Protein 5B8I (pdb70)

CATH classification: 3.60.21.10

InterPro domains:
  IPR004843 Calcineurin-like, phosphoesterase domain [PF00149] (107-306)
  IPR006186 Serine/threonine-specific protein phosphatase/bis(5-nucleosyl)-tetraphosphatase [PR00114] (107-134)
  IPR006186 Serine/threonine-specific protein phosphatase/bis(5-nucleosyl)-tetraphosphatase [PR00114] (136-163)
  IPR006186 Serine/threonine-specific protein phosphatase/bis(5-nucleosyl)-tetraphosphatase [PR00114] (169-193)
  IPR006186 Serine/threonine-specific protein phosphatase/bis(5-nucleosyl)-tetraphosphatase [PR00114] (203-229)
  IPR006186 Serine/threonine-specific protein phosphatase/bis(5-nucleosyl)-tetraphosphatase [PR00114] (232-259)
  IPR006186 Serine/threonine-specific protein phosphatase/bis(5-nucleosyl)-tetraphosphatase [PR00114] (296-316)
  IPR006186 Serine/threonine-specific protein phosphatase/bis(5-nucleosyl)-tetraphosphatase [PR00114] (324-340)
  IPR006186 Serine/threonine-specific protein phosphatase/bis(5-nucleosyl)-tetraphosphatase [PS00125] (170-175)
  IPR006186 Serine/threonine-specific protein phosphatase/bis(5-nucleosyl)-tetraphosphatase [SM00156] (79-370)
  IPR029052 Metallo-dependent phosphatase-like [G3DSA:3.60.21.10] (28-462)
  IPR029052 Metallo-dependent phosphatase-like [SSF56300] (36-518)
  IPR041751 PP2B, metallophosphatase domain [cd07416] (64-368)
  IPR043360 PP2B [PTHR45673] (30-522)

Nearest PDB structures (foldseek):
  5b8i-assembly1_C  TM=1.008E+00  e=4.511E-24  Coccidioides immitis RS
  7u0u-assembly1_B  TM=9.742E-01  e=1.097E-15  Aspergillus fumigatus
  7u0s-assembly1_A  TM=9.766E-01  e=1.225E-15  Aspergillus fumigatus Af293
  6tz7-assembly1_C  TM=9.655E-01  e=6.741E-15  Aspergillus fumigatus Af293
  8z28-assembly1_A  TM=9.808E-01  e=2.261E-14  Pyricularia oryzae

B-factor: mean 27.08, std 12.91, range [7.38, 89.52]

Solvent-accessible surface area: 27282 Å² total; per-residue (Å²): 72,90,66,64,17,94,104,10,90,38,9,8,75,132,65,5,81,97,162,87,1,74,6,111,128,43,98,74,44,0,35,28,77,34,0,77,62,6,1,117,112,20,1,30,5,48,68,108,8,0,12,84,0,0,82,16,0,6,96,59,0,135,90,29,77,15,6,6,125,12,66,24,64,5,3,0,0,0,2,2,4,0,21,0,9,6,2,20,64,0,10,122,7,0,19,80,9,66,151,27,63,0,0,0,0,0,2,0,0,0,58,13,44,10,0,0,6,0,0,0,11,0,0,0,1,1,13,52,43,39,116,46,0,27,0,0,0,0,4,15,0,7,94,135,14,0,87,91,45,8,0,52,65,0,0,102,58,16,31,30,77,130,0,1,56,10,0,2,102,0,0,19,3,0,0,0,0,0,13,0,39,160,41,0,0,0,0,0,0,0,4,2,51,92,10,114,42,36,104,40,0,104,95,24,88,4,99,98,62,26,37,101,149,25,23,4,1,1,0,0,43,0,1,6,34,164,62,14,27,111,40,107,69,64,101,105,44,56,107,0,114,113,68,56,24,11,59,26,0,0,34,54,4,0,33,41,12,6,119,143,25,134,13,32,0,0,0,0,0,11,47,52,29,114,38,0,61,109,60,14,94,112,10,234,97,65,38,72,19,0,0,3,0,0,3,3,0,1,35,27,35,40,51,125,119,8,95,0,0,0,0,68,6,96,135,122,79,43,84,67,98,64,7,96,57,40,124,70,16,11,20,2,14,45,2,17,17,0,0,16,55,8,2,32,64,0,1,60,8,0,17,58,1,0,91,18,11,11,115,161,108,112,78,89,75,90,88,3,20,92,71,24,36,7,72,84,55,24,2,85,97,0,93,134,70,0,78,77,8,8,144,96,187,55,34,32,0,48,117,94,5,2,56,59,33,96,100,3,68,93,12,50,0,11,59,13,4,10,19,24,1,10,110,112,43,62,53,55,1,58,3,74,15,0,0,60,9,0,9,9,0,2,86,116,15,90,141,89,46,7,12,101,9,0,10,94,0,0,6,54,91,125,76,35,58,0,28,15,0,8,0,8,57,0,0,61,68,27,20,33,75,27,5,127,68,98,20,0,0,24,5,0,0,4,4,4,26,32,0,22,116,103,43,65,43,88,0,15,24,116,11,0,46,101,32,3,122,133,10,63,6,34,116,13,2,42,12,110,86,32,56,35,93,53,56,74,81,52,126,19,76,58,120,38,95,2,93,151,30,21,62,0,9,0,43,27,71,0,2,50,84,38,81,92,75,82,112,46,80,67,10,16,56,40,24,20,0,8,74,60,23,24,72,39,73,20,98,0,18,78,46,40,31,27,130,0,9,15,72,6,0,50,110,0,6,12,20,3,18,0,5,0,37,0,58,32,102,38,20,78,19,67,92,6,30,29,64,34,8,62,88,119,14,38,0,0,12,56,1,55,0,52,0,8,76,109,112,140,84

Sequence (649 aa):
LERRVCKEVQAPAFHTPTNEQFWSPVDPSKKPNLAFLKQHFYREGRLTEDQALWIIQAGTELLRRAEPNLLEMDAPITVCGDVHGQYYDLMKLFEEVGGDPAETRYLFLGDYVDRGYFSIECVLYLWALKIWYPNTLWLLRGNHECRHLTDYFTFKLECKHKYSEKVYDACMESFCALPLAAIMNKQFLCIIHGGLSPELHTLEDIKSSIDRFREPPTTHGLMCDILWADPLEDFGTEKTGEYFVHNNVRGCSFFFSYPAACAFLEKNNLLSSIIRAHEAQDDAGYRMYQQKTRTTGFPSVMTIFSAPNYLDVYNNKAAVLKYENNNVMNIRQFNCTPHPYWLPNFMDVFTWSLPFVGEEKITDMLIAILNMSSQVLNDIVSGSNFDHEEVDRLWKRFMKLDRDKSGTIIERDEFLSLPQVSSNPLSTRMMIAIFDEDGGGDVDFQEFVSGLSAFSSKGNKEEKLRFAFKVYDIDRRDGFISNGELFIVLKMMVGSNLKDMQLQQIVDKTIMEADLDGDGRISFEEEFTTRMVENTDVSMSMTLDQFGVTKKILKEGNGVDKPVKGDDIVMNYRGCLYDSSKPSEHFMGRKFDSTEERGEEFKTKIGIGVVIRGWDEAVLQMSLGEKSILTITDDYAYGARGFPGLIPPHATLVFEVELKGINSKRA

Secondary structure (DSSP, 8-state):
---S-TTSPPP--SPPPHHHHB-SS-TTSB-HHHHHHHHHTT----HHHHHHHHHHHHHHHHHS-SEEEEPSSEEEE-B-TT-HHHHHHHHHHH--TTS--EEE-S--SSSSTTHHHHHHHHHHHHHH-TTTEEE---TTSSHHHHHHSSHHHHHHHHS-HHHHHHHHHHHHHS--EEEETTTEEEESS---TT--STHHHHT---SSPPPSSSHHHHHHH-EE-TTTTS-SS--SEEE-TTTTSSEEE-HHHHHHHHHHHT-SEEEE--S--TTSEEE-PBPTTT-SBSEEEEB--TTGGGTS---EEEEEEETTEEEEEEE---------GGG--HHHHHHHHHHHHHHHHHHHHH-/-----HHHHHHTSS--HHHHHHHHHHHHHH-TT-SSSEEHHHHHTSHHHHTSTTHHHHHHHH-TT-SSEE-HHHHHHHHHTTSTTS-HHHHHHHHHHHH-TT-SSEE-HHHHHHHHHHHHGGGS-HHHHHHHHHHHHHHH-TT-SSSEEHHHHHHHTTTS-HHHHT--S--/-EEEEEEE---SS----TT-EEEEEEEEEEE-TT-TTTTTEEEEEEEGGGT--EEEE-SSSSS-HHHHHHGGG--TT-EEEEEE-GGGTTTTT-BTTTB-TTPPEEEEEEEEEETTEE-

Organism: Coccidioides immitis (strain RS) (NCBI:txid246410)

Radius of gyration: 29.36 Å; Cα contacts (8 Å, |Δi|>4): 1346; chains: 3; bounding box: 61×85×72 Å

Structure (mmCIF, N/CA/C/O backbone):
data_5B8I
#
_entry.id   5B8I
#
_cell.length_a   94.670
_cell.length_b   154.630
_cell.length_c   64.750
_cell.angle_alpha   90.00
_cell.angle_beta   90.00
_cell.angle_gamma   90.00
#
_symmetry.space_group_name_H-M   'P 21 21 2'
#
loop_
_entity.id
_entity.type
_entity.pdbx_description
1 polymer 'Serine/threonine-protein phosphatase'
2 polymer 'Calcineurin subunit B, variant'
3 polymer 'Peptidylprolyl isomerase'
4 non-polymer 'ZINC ION'
5 non-polymer 'FE (III) ION'
6 non-polymer '2-(N-MORPHOLINO)-ETHANESULFONIC ACID'
7 non-polymer 1,2-ETHANEDIOL
8 non-polymer 'CALCIUM ION'
9 non-polymer 8-DEETHYL-8-[BUT-3-ENYL]-ASCOMYCIN
10 water water
#
loop_
_atom_site.group_PDB
_atom_site.id
_atom_site.type_symbol
_atom_site.label_atom_id
_atom_site.label_alt_id
_atom_site.label_comp_id
_atom_site.label_asym_id
_atom_site.label_entity_id
_atom_site.label_seq_id
_atom_site.pdbx_PDB_ins_code
_atom_site.Cartn_x
_atom_site.Cartn_y
_atom_site.Cartn_z
_atom_site.occupancy
_atom_site.B_iso_or_equiv
_atom_site.auth_seq_id
_atom_site.auth_comp_id
_atom_site.auth_asym_id
_atom_site.auth_atom_id
_atom_site.pdbx_PDB_model_num
ATOM 1 N N . LEU A 1 30 ? 10.638 52.119 -5.369 1.00 56.23 30 LEU A N 1
ATOM 2 C CA . LEU A 1 30 ? 9.774 50.999 -4.995 1.00 57.11 30 LEU A CA 1
ATOM 3 C C . LEU A 1 30 ? 9.519 51.008 -3.477 1.00 60.69 30 LEU A C 1
ATOM 4 O O . LEU A 1 30 ? 10.064 51.855 -2.747 1.00 57.57 30 LEU A O 1
ATOM 6 N N . GLU A 1 31 ? 8.679 50.073 -3.019 1.00 61.47 31 GLU A N 1
ATOM 7 C CA . GLU A 1 31 ? 8.498 49.795 -1.591 1.00 59.82 31 GLU A CA 1
ATOM 8 C C . GLU A 1 31 ? 9.670 48.896 -1.115 1.00 49.68 31 GLU A C 1
ATOM 9 O O . GLU A 1 31 ? 10.204 49.097 -0.025 1.00 54.62 31 GLU A O 1
ATOM 11 N N . ARG A 1 32 ? 10.072 47.949 -1.963 1.00 67.64 32 ARG A N 1
ATOM 12 C CA A ARG A 1 32 ? 11.218 47.089 -1.698 0.55 56.95 32 ARG A CA 1
ATOM 13 C CA B ARG A 1 32 ? 11.233 47.102 -1.696 0.45 56.95 32 ARG A CA 1
ATOM 14 C C . ARG A 1 32 ? 11.744 46.559 -3.029 1.00 59.32 32 ARG A C 1
ATOM 15 O O . ARG A 1 32 ? 10.953 46.255 -3.929 1.00 67.68 32 ARG A O 1
ATOM 30 N N . VAL A 1 33 ? 13.062 46.465 -3.196 1.00 49.77 33 VAL A N 1
ATOM 31 C CA . VAL A 1 33 ? 13.551 46.031 -4.504 1.00 44.96 33 VAL A CA 1
ATOM 32 C C . VAL A 1 33 ? 13.849 44.520 -4.515 1.00 47.38 33 VAL A C 1
ATOM 33 O O . VAL A 1 33 ? 13.510 43.832 -5.485 1.00 49.79 33 VAL A O 1
ATOM 37 N N . CYS A 1 34 ? 14.438 44.001 -3.438 1.00 42.64 34 CYS A N 1
ATOM 38 C CA . CYS A 1 34 ? 14.800 42.580 -3.354 1.00 45.43 34 CYS A CA 1
ATOM 39 C C . CYS A 1 34 ? 13.883 41.811 -2.394 1.00 42.58 34 CYS A C 1
ATOM 40 O O . CYS A 1 34 ? 14.214 41.630 -1.229 1.00 42.79 34 CYS A O 1
ATOM 43 N N . LYS A 1 35 ? 12.742 41.340 -2.917 1.00 49.08 35 LYS A N 1
ATOM 44 C CA . LYS A 1 35 ? 11.708 40.680 -2.097 1.00 54.49 35 LYS A CA 1
ATOM 45 C C . LYS A 1 35 ? 12.153 39.303 -1.565 1.00 55.91 35 LYS A C 1
ATOM 46 O O . LYS A 1 35 ? 11.626 38.823 -0.556 1.00 57.36 35 LYS A O 1
ATOM 48 N N . GLU A 1 36 ? 13.142 38.695 -2.228 1.00 54.40 36 GLU A N 1
ATOM 49 C CA . GLU A 1 36 ? 13.643 37.360 -1.867 1.00 51.15 36 GLU A CA 1
ATOM 50 C C . GLU A 1 36 ? 14.636 37.414 -0.720 1.00 47.35 36 GLU A C 1
ATOM 51 O O . GLU A 1 36 ? 15.041 36.385 -0.178 1.00 45.86 36 GLU A O 1
ATOM 53 N N . VAL A 1 37 ? 15.058 38.623 -0.363 1.00 39.97 37 VAL A N 1
ATOM 54 C CA . VAL A 1 37 ? 15.958 38.809 0.756 1.00 33.87 37 VAL A CA 1
ATOM 55 C C . VAL A 1 37 ? 15.091 38.993 1.967 1.00 32.35 37 VAL A C 1
ATOM 56 O O . VAL A 1 37 ? 14.236 39.895 1.984 1.00 34.30 37 VAL A O 1
ATOM 60 N N . GLN A 1 38 ? 15.295 38.130 2.964 1.00 32.64 38 GLN A N 1
ATOM 61 C CA . GLN A 1 38 ? 14.567 38.218 4.228 1.00 36.43 38 GLN A CA 1
ATOM 62 C C . GLN A 1 38 ? 14.967 39.496 4.987 1.00 34.40 38 GLN A C 1
ATOM 63 O O . GLN A 1 38 ? 16.180 39.759 5.213 1.00 35.32 38 GLN A O 1
ATOM 65 N N . ALA A 1 39 ? 13.955 40.277 5.375 1.00 29.33 39 ALA A N 1
ATOM 66 C CA . ALA A 1 39 ? 14.164 41.468 6.212 1.00 30.91 39 ALA A CA 1
ATOM 67 C C . ALA A 1 39 ? 14.484 41.077 7.649 1.00 29.84 39 ALA A C 1
ATOM 68 O O . ALA A 1 39 ? 14.070 39.998 8.137 1.00 28.95 39 ALA A O 1
ATOM 70 N N . PRO A 1 40 ? 15.199 41.952 8.366 1.00 26.97 40 PRO A N 1
ATOM 71 C CA . PRO A 1 40 ? 15.517 41.645 9.765 1.00 21.67 40 PRO A CA 1
ATOM 72 C C . PRO A 1 40 ? 14.285 41.836 10.634 1.00 23.64 40 PRO A C 1
ATOM 73 O O . PRO A 1 40 ? 13.268 42.351 10.109 1.00 27.11 40 PRO A O 1
ATOM 77 N N . ALA A 1 41 ? 14.332 41.385 11.888 1.00 22.04 41 ALA A N 1
ATOM 78 C CA . ALA A 1 41 ? 13.286 41.689 12.869 1.00 25.14 41 ALA A CA 1
ATOM 79 C C . ALA A 1 41 ? 13.464 43.149 13.312 1.00 26.95 41 ALA A C 1
ATOM 80 O O . ALA A 1 41 ? 14.402 43.490 14.034 1.00 34.41 41 ALA A O 1
ATOM 82 N N . PHE A 1 42 ? 12.574 44.018 12.862 1.00 28.98 42 PHE A N 1
ATOM 83 C CA . PHE A 1 42 ? 12.775 45.463 13.053 1.00 29.86 42 PHE A CA 1
ATOM 84 C C . PHE A 1 42 ? 12.456 45.991 14.488 1.00 33.38 42 PHE A C 1
ATOM 85 O O . PHE A 1 42 ? 12.833 47.144 14.816 1.00 36.41 42 PHE A O 1
ATOM 93 N N . HIS A 1 43 ? 11.735 45.196 15.307 1.00 25.69 43 HIS A N 1
ATOM 94 C CA . HIS A 1 43 ? 11.277 45.653 16.620 1.00 28.91 43 HIS A CA 1
ATOM 95 C C . HIS A 1 43 ? 11.853 44.794 17.733 1.00 25.40 43 HIS A C 1
ATOM 96 O O . HIS A 1 43 ? 12.217 43.658 17.480 1.00 25.19 43 HIS A O 1
ATOM 103 N N . THR A 1 44 ? 11.960 45.338 18.949 1.00 20.81 44 THR A N 1
ATOM 104 C CA . THR A 1 44 ? 12.423 44.537 20.078 1.00 18.00 44 THR A CA 1
ATOM 105 C C . THR A 1 44 ? 11.229 43.646 20.497 1.00 18.66 44 THR A C 1
ATOM 106 O O . THR A 1 44 ? 10.068 43.992 20.197 1.00 19.51 44 THR A O 1
ATOM 110 N N . PRO A 1 45 ? 11.510 42.504 21.143 1.00 19.10 45 PRO A N 1
ATOM 111 C CA . PRO A 1 45 ? 10.456 41.601 21.628 1.00 17.29 45 PRO A CA 1
ATOM 112 C C . PRO A 1 45 ? 9.665 42.329 22.704 1.00 19.88 45 PRO A C 1
ATOM 113 O O . PRO A 1 45 ? 10.295 43.048 23.479 1.00 16.37 45 PRO A O 1
ATOM 117 N N . THR A 1 46 ? 8.372 42.137 22.784 1.00 15.40 46 THR A N 1
ATOM 118 C CA . THR A 1 46 ? 7.643 42.573 23.974 1.00 18.64 46 THR A CA 1
ATOM 119 C C . THR A 1 46 ? 8.083 41.690 25.134 1.00 18.86 46 THR A C 1
ATOM 120 O O . THR A 1 46 ? 8.654 40.603 24.925 1.00 14.30 46 THR A O 1
ATOM 124 N N . ASN A 1 47 ? 7.831 42.112 26.379 1.00 16.71 47 ASN A N 1
ATOM 125 C CA . ASN A 1 47 ? 8.215 41.238 27.497 1.00 17.77 47 ASN A CA 1
ATOM 126 C C . ASN A 1 47 ? 7.407 39.947 27.469 1.00 17.16 47 ASN A C 1
ATOM 127 O O . ASN A 1 47 ? 7.884 38.877 27.915 1.00 16.87 47 ASN A O 1
ATOM 132 N N . GLU A 1 48 ? 6.162 40.047 26.998 1.00 19.23 48 GLU A N 1
ATOM 133 C CA . GLU A 1 48 ? 5.362 38.851 26.825 1.00 21.02 48 GLU A CA 1
ATOM 134 C C . GLU A 1 48 ? 6.036 37.852 25.874 1.00 19.83 48 GLU A C 1
ATOM 135 O O . GLU A 1 48 ? 6.109 36.674 26.176 1.00 21.74 48 GLU A O 1
ATOM 141 N N . GLN A 1 49 ? 6.581 38.308 24.742 1.00 17.05 49 GLN A N 1
ATOM 142 C CA . GLN A 1 49 ? 7.345 37.442 23.817 1.00 17.14 49 GLN A CA 1
ATOM 143 C C . GLN A 1 49 ? 8.639 36.909 24.408 1.00 19.42 49 GLN A C 1
ATOM 144 O O . GLN A 1 49 ? 9.055 35.769 24.147 1.00 19.32 49 GLN A O 1
ATOM 150 N N . PHE A 1 50 ? 9.334 37.782 25.146 1.00 15.87 50 PHE A N 1
ATOM 151 C CA . PHE A 1 50 ? 10.683 37.479 25.655 1.00 15.15 50 PHE A CA 1
ATOM 152 C C . PHE A 1 50 ? 10.703 36.306 26.630 1.00 18.33 50 PHE A C 1
ATOM 153 O O . PHE A 1 50 ? 11.626 35.491 26.580 1.00 15.69 50 PHE A O 1
ATOM 161 N N . TRP A 1 51 ? 9.727 36.239 27.533 1.00 14.88 51 TRP A N 1
ATOM 162 C CA . TRP A 1 51 ? 9.769 35.246 28.620 1.00 14.89 51 TRP A CA 1
ATOM 163 C C . TRP A 1 51 ? 9.129 33.932 28.210 1.00 17.77 51 TRP A C 1
ATOM 164 O O . TRP A 1 51 ? 8.098 33.913 27.538 1.00 18.49 51 TRP A O 1
ATOM 175 N N . SER A 1 52 ? 9.719 32.841 28.660 1.00 15.32 52 SER A N 1
ATOM 176 C CA . SER A 1 52 ? 9.209 31.529 28.268 1.00 17.92 52 SER A CA 1
ATOM 177 C C . SER A 1 52 ? 7.806 31.230 28.827 1.00 20.18 52 SER A C 1
ATOM 178 O O . SER A 1 52 ? 7.515 31.527 30.000 1.00 21.92 52 SER A O 1
ATOM 181 N N . PRO A 1 53 ? 6.899 30.677 27.974 1.00 21.45 53 PRO A N 1
ATOM 182 C CA . PRO A 1 53 ? 5.596 30.235 28.495 1.00 26.15 53 PRO A CA 1
ATOM 183 C C . PRO A 1 53 ? 5.708 28.945 29.332 1.00 27.24 53 PRO A C 1
ATOM 184 O O . PRO A 1 53 ? 4.779 28.597 30.004 1.00 29.29 53 PRO A O 1
ATOM 188 N N . VAL A 1 54 ? 6.809 28.214 29.228 1.00 27.86 54 VAL A N 1
ATOM 189 C CA . VAL A 1 54 ? 6.967 26.930 29.915 1.00 28.73 54 VAL A CA 1
ATOM 190 C C . VAL A 1 54 ? 7.459 27.192 31.336 1.00 29.71 54 VAL A C 1
ATOM 191 O O . VAL A 1 54 ? 6.908 26.674 32.327 1.00 27.49 54 VAL A O 1
ATOM 195 N N . ASP A 1 55 ? 8.499 28.017 31.434 1.00 21.97 55 ASP A N 1
ATOM 196 C CA . ASP A 1 55 ? 9.036 28.469 32.708 1.00 21.31 55 ASP A CA 1
ATOM 197 C C . ASP A 1 55 ? 9.205 29.990 32.676 1.00 20.94 55 ASP A C 1
ATOM 198 O O . ASP A 1 55 ? 10.214 30.515 32.134 1.00 16.69 55 ASP A O 1
ATOM 203 N N . PRO A 1 56 ? 8.244 30.721 33.269 1.00 24.48 56 PRO A N 1
ATOM 204 C CA . PRO A 1 56 ? 8.257 32.187 33.182 1.00 23.49 56 PRO A CA 1
ATOM 205 C C . PRO A 1 56 ? 9.391 32.856 33.937 1.00 22.56 56 PRO A C 1
ATOM 206 O O . PRO A 1 56 ? 9.517 34.077 33.819 1.00 21.71 56 PRO A O 1
ATOM 210 N N . SER A 1 57 ? 10.255 32.106 34.640 1.00 19.93 57 SER A N 1
ATOM 211 C CA . SER A 1 57 ? 11.460 32.749 35.183 1.00 20.76 57 SER A CA 1
ATOM 212 C C . SER A 1 57 ? 12.640 32.752 34.200 1.00 18.51 57 SER A C 1
ATOM 213 O O . SER A 1 57 ? 13.734 33.183 34.589 1.00 15.95 57 SER A O 1
ATOM 216 N N . LYS A 1 58 ? 12.461 32.205 32.988 1.00 16.16 58 LYS A N 1
ATOM 217 C CA A LYS A 1 58 ? 13.560 32.104 32.016 0.58 15.70 58 LYS A CA 1
ATOM 218 C CA B LYS A 1 58 ? 13.554 32.087 32.011 0.42 15.63 58 LYS A CA 1
ATOM 219 C C . LYS A 1 58 ? 13.093 32.622 30.657 1.00 13.51 58 LYS A C 1
ATOM 220 O O . LYS A 1 58 ? 11.894 32.653 30.380 1.00 15.23 58 LYS A O 1
ATOM 231 N N . PRO A 1 59 ? 14.046 33.052 29.808 1.00 15.49 59 PRO A N 1
ATOM 232 C CA . PRO A 1 59 ? 13.683 33.548 28.470 1.00 17.36 59 PRO A CA 1
ATOM 233 C C . PRO A 1 59 ? 13.188 32.449 27.557 1.00 16.65 59 PRO A C 1
ATOM 234 O O . PRO A 1 59 ? 13.492 31.270 27.791 1.00 15.80 59 PRO A O 1
ATOM 238 N N . ASN A 1 60 ? 12.463 32.847 26.534 1.00 17.26 60 ASN A N 1
ATOM 239 C CA . ASN A 1 60 ? 11.959 31.926 25.558 1.00 18.52 60 ASN A CA 1
ATOM 240 C C . ASN A 1 60 ? 13.118 31.633 24.587 1.00 14.88 60 ASN A C 1
ATOM 241 O O . ASN A 1 60 ? 13.484 32.489 23.763 1.00 13.09 60 ASN A O 1
ATOM 246 N N . LEU A 1 61 ? 13.686 30.430 24.690 1.00 13.95 61 LEU A N 1
ATOM 247 C CA . LEU A 1 61 ? 14.909 30.160 23.873 1.00 13.16 61 LEU A CA 1
ATOM 248 C C . LEU A 1 61 ? 14.633 30.100 22.391 1.00 16.28 61 LEU A C 1
ATOM 249 O O . LEU A 1 61 ? 15.439 30.554 21.586 1.00 15.89 61 LEU A O 1
ATOM 254 N N . ALA A 1 62 ? 13.526 29.424 22.028 1.00 14.55 62 ALA A N 1
ATOM 255 C CA . ALA A 1 62 ? 13.210 29.266 20.605 1.00 16.66 62 ALA A CA 1
ATOM 256 C C . ALA A 1 62 ? 12.999 30.636 20.000 1.00 16.65 62 ALA A C 1
ATOM 257 O O . ALA A 1 62 ? 13.486 30.908 18.871 1.00 16.26 62 ALA A O 1
ATOM 259 N N . PHE A 1 63 ? 12.289 31.484 20.743 1.00 14.98 63 PHE A N 1
ATOM 260 C CA . PHE A 1 63 ? 12.062 32.860 20.292 1.00 14.88 63 PHE A CA 1
ATOM 261 C C . PHE A 1 63 ? 13.384 33.639 20.116 1.00 13.54 63 PHE A C 1
ATOM 262 O O . PHE A 1 63 ? 13.598 34.318 19.114 1.00 16.04 63 PHE A O 1
ATOM 270 N N . LEU A 1 64 ? 14.265 33.550 21.112 1.00 14.05 64 LEU A N 1
ATOM 271 C CA . LEU A 1 64 ? 15.520 34.279 21.047 1.00 12.61 64 LEU A CA 1
ATOM 272 C C . LEU A 1 64 ? 16.367 33.807 19.885 1.00 11.31 64 LEU A C 1
ATOM 273 O O . LEU A 1 64 ? 17.002 34.609 19.201 1.00 12.40 64 LEU A O 1
ATOM 278 N N . LYS A 1 65 ? 16.384 32.489 19.705 1.00 12.72 65 LYS A N 1
ATOM 279 C CA . LYS A 1 65 ? 17.251 31.877 18.688 1.00 14.51 65 LYS A CA 1
ATOM 280 C C . LYS A 1 65 ? 16.851 32.438 17.310 1.00 16.89 65 LYS A C 1
ATOM 281 O O . LYS A 1 65 ? 17.721 32.841 16.528 1.00 15.92 65 LYS A O 1
ATOM 287 N N . GLN A 1 66 ? 15.534 32.474 17.018 1.00 16.22 66 GLN A N 1
ATOM 288 C CA . GLN A 1 66 ? 15.104 32.953 15.680 1.00 16.42 66 GLN A CA 1
ATOM 289 C C . GLN A 1 66 ? 15.175 34.487 15.622 1.00 15.62 66 GLN A C 1
ATOM 290 O O . GLN A 1 66 ? 15.395 35.085 14.549 1.00 16.28 66 GLN A O 1
ATOM 296 N N . HIS A 1 67 ? 14.955 35.142 16.757 1.00 13.10 67 HIS A N 1
ATOM 297 C CA . HIS A 1 67 ? 15.039 36.613 16.753 1.00 13.55 67 HIS A CA 1
ATOM 298 C C . HIS A 1 67 ? 16.452 37.085 16.365 1.00 16.22 67 HIS A C 1
ATOM 299 O O . HIS A 1 67 ? 16.646 37.957 15.497 1.00 12.89 67 HIS A O 1
ATOM 306 N N . PHE A 1 68 ? 17.461 36.483 16.984 1.00 12.49 68 PHE A N 1
ATOM 307 C CA . PHE A 1 68 ? 18.840 36.859 16.656 1.00 13.95 68 PHE A CA 1
ATOM 308 C C . PHE A 1 68 ? 19.198 36.396 15.239 1.00 12.16 68 PHE A C 1
ATOM 309 O O . PHE A 1 68 ? 19.955 37.061 14.553 1.00 14.98 68 PHE A O 1
ATOM 317 N N . TYR A 1 69 ? 18.663 35.237 14.822 1.00 14.41 69 TYR A N 1
ATOM 318 C CA . TYR A 1 69 ? 18.907 34.785 13.451 1.00 13.40 69 TYR A CA 1
ATOM 319 C C . TYR A 1 69 ? 18.430 35.869 12.426 1.00 14.79 69 TYR A C 1
ATOM 320 O O . TYR A 1 69 ? 19.106 36.191 11.430 1.00 14.73 69 TYR A O 1
ATOM 329 N N . ARG A 1 70 ? 17.283 36.462 12.722 1.00 14.27 70 ARG A N 1
ATOM 330 C CA . ARG A 1 70 ? 16.738 37.593 11.936 1.00 15.40 70 ARG A CA 1
ATOM 331 C C . ARG A 1 70 ? 17.350 38.971 12.258 1.00 18.19 70 ARG A C 1
ATOM 332 O O . ARG A 1 70 ? 16.781 40.005 11.884 1.00 16.36 70 ARG A O 1
ATOM 340 N N . GLU A 1 71 ? 18.518 38.979 12.896 1.00 13.94 71 GLU A N 1
ATOM 341 C CA . GLU A 1 71 ? 19.249 40.215 13.238 1.00 13.74 71 GLU A CA 1
ATOM 342 C C . GLU A 1 71 ? 18.423 41.142 14.160 1.00 14.21 71 GLU A C 1
ATOM 343 O O . GLU A 1 71 ? 18.620 42.370 14.155 1.00 17.17 71 GLU A O 1
ATOM 349 N N . GLY A 1 72 ? 17.568 40.543 14.985 1.00 15.16 72 GLY A N 1
ATOM 350 C CA . GLY A 1 72 ? 16.757 41.322 15.920 1.00 17.41 72 GLY A CA 1
ATOM 351 C C . GLY A 1 72 ? 17.565 41.700 17.166 1.00 17.01 72 GLY A C 1
ATOM 352 O O . GLY A 1 72 ? 18.576 41.023 17.519 1.00 15.28 72 GLY A O 1
ATOM 353 N N . ARG A 1 73 ? 17.168 42.800 17.790 1.00 13.85 73 ARG A N 1
ATOM 354 C CA . ARG A 1 73 ? 17.745 43.267 19.077 1.00 14.15 73 ARG A CA 1
ATOM 355 C C . ARG A 1 73 ? 16.781 43.039 20.226 1.00 14.21 73 ARG A C 1
ATOM 356 O O . ARG A 1 73 ? 15.585 43.120 20.025 1.00 15.29 73 ARG A O 1
ATOM 364 N N . LEU A 1 74 ? 17.316 42.865 21.423 1.00 13.43 74 LEU A N 1
ATOM 365 C CA . LEU A 1 74 ? 16.520 42.901 22.666 1.00 12.77 74 LEU A CA 1
ATOM 366 C C . LEU A 1 74 ? 16.423 44.354 23.140 1.00 15.69 74 LEU A C 1
ATOM 367 O O . LEU A 1 74 ? 17.202 45.227 22.681 1.00 14.66 74 LEU A O 1
ATOM 372 N N . THR A 1 75 ? 15.530 44.617 24.087 1.00 12.39 75 THR A N 1
ATOM 373 C CA . THR A 1 75 ? 15.618 45.882 24.789 1.00 14.22 75 THR A CA 1
ATOM 374 C C . THR A 1 75 ? 16.848 45.853 25.679 1.00 16.37 75 THR A C 1
ATOM 375 O O . THR A 1 75 ? 17.400 44.795 26.001 1.00 14.78 75 THR A O 1
ATOM 379 N N . GLU A 1 76 ? 17.284 47.056 26.083 1.00 15.34 76 GLU A N 1
ATOM 380 C CA . GLU A 1 76 ? 18.438 47.068 26.969 1.00 17.74 76 GLU A CA 1
ATOM 381 C C . GLU A 1 76 ? 18.167 46.245 28.255 1.00 16.40 76 GLU A C 1
ATOM 382 O O . GLU A 1 76 ? 19.044 45.511 28.755 1.00 16.87 76 GLU A O 1
ATOM 388 N N . ASP A 1 77 ? 16.961 46.408 28.810 1.00 15.10 77 ASP A N 1
ATOM 389 C CA . ASP A 1 77 ? 16.633 45.693 30.057 1.00 17.02 77 ASP A CA 1
ATOM 390 C C . ASP A 1 77 ? 16.606 44.184 29.874 1.00 14.33 77 ASP A C 1
ATOM 391 O O . ASP A 1 77 ? 17.061 43.425 30.771 1.00 15.55 77 ASP A O 1
ATOM 396 N N . GLN A 1 78 ? 16.149 43.734 28.705 1.00 13.94 78 GLN A N 1
ATOM 397 C CA . GLN A 1 78 ? 16.171 42.279 28.426 1.00 13.86 78 GLN A CA 1
ATOM 398 C C . GLN A 1 78 ? 17.593 41.764 28.338 1.00 14.81 78 GLN A C 1
ATOM 399 O O . GLN A 1 78 ? 17.943 40.694 28.872 1.00 13.18 78 GLN A O 1
ATOM 405 N N . ALA A 1 79 ? 18.419 42.480 27.574 1.00 12.36 79 ALA A N 1
ATOM 406 C CA . ALA A 1 79 ? 19.827 42.077 27.462 1.00 14.09 79 ALA A CA 1
ATOM 407 C C . ALA A 1 79 ? 20.548 42.087 28.817 1.00 14.05 79 ALA A C 1
ATOM 408 O O . ALA A 1 79 ? 21.258 41.141 29.144 1.00 11.98 79 ALA A O 1
ATOM 410 N N . LEU A 1 80 ? 20.345 43.127 29.625 1.00 12.66 80 LEU A N 1
ATOM 411 C CA . LEU A 1 80 ? 21.010 43.186 30.932 1.00 14.90 80 LEU A CA 1
ATOM 412 C C . LEU A 1 80 ? 20.522 42.047 31.798 1.00 14.49 80 LEU A C 1
ATOM 413 O O . LEU A 1 80 ? 21.285 41.508 32.606 1.00 14.32 80 LEU A O 1
ATOM 418 N N . TRP A 1 81 ? 19.237 41.701 31.689 1.00 13.07 81 TRP A N 1
ATOM 419 C CA . TRP A 1 81 ? 18.750 40.644 32.561 1.00 14.05 81 TRP A CA 1
ATOM 420 C C . TRP A 1 81 ? 19.520 39.340 32.248 1.00 14.61 81 TRP A C 1
ATOM 421 O O . TRP A 1 81 ? 19.971 38.601 33.163 1.00 13.34 81 TRP A O 1
ATOM 432 N N . ILE A 1 82 ? 19.597 39.015 30.963 1.00 10.66 82 ILE A N 1
ATOM 433 C CA . ILE A 1 82 ? 20.300 37.765 30.568 1.00 11.19 82 ILE A CA 1
ATOM 434 C C . ILE A 1 82 ? 21.734 37.790 31.046 1.00 12.89 82 ILE A C 1
ATOM 435 O O . ILE A 1 82 ? 22.233 36.823 31.617 1.00 12.82 82 ILE A O 1
ATOM 440 N N . ILE A 1 83 ? 22.400 38.927 30.833 1.00 9.53 83 ILE A N 1
ATOM 441 C CA . ILE A 1 83 ? 23.832 38.948 31.142 1.00 10.31 83 ILE A CA 1
ATOM 442 C C . ILE A 1 83 ? 24.025 38.794 32.655 1.00 10.65 83 ILE A C 1
ATOM 443 O O . ILE A 1 83 ? 24.879 37.995 33.143 1.00 14.10 83 ILE A O 1
ATOM 448 N N . GLN A 1 84 ? 23.261 39.565 33.401 1.00 12.05 84 GLN A N 1
ATOM 449 C CA . GLN A 1 84 ? 23.347 39.512 34.869 1.00 15.98 84 GLN A CA 1
ATOM 450 C C . GLN A 1 84 ? 22.939 38.145 35.463 1.00 16.62 84 GLN A C 1
ATOM 451 O O . GLN A 1 84 ? 23.562 37.694 36.453 1.00 13.73 84 GLN A O 1
ATOM 457 N N . ALA A 1 85 ? 21.881 37.517 34.929 1.00 14.07 85 ALA A N 1
ATOM 458 C CA . ALA A 1 85 ? 21.485 36.193 35.407 1.00 15.43 85 ALA A CA 1
ATOM 459 C C . ALA A 1 85 ? 22.592 35.165 35.122 1.00 12.83 85 ALA A C 1
ATOM 460 O O . ALA A 1 85 ? 22.878 34.261 35.959 1.00 13.60 85 ALA A O 1
ATOM 462 N N . GLY A 1 86 ? 23.226 35.278 33.959 1.00 12.07 86 GLY A N 1
ATOM 463 C CA . GLY A 1 86 ? 24.376 34.434 33.665 1.00 12.28 86 GLY A CA 1
ATOM 464 C C . GLY A 1 86 ? 25.531 34.678 34.627 1.00 13.62 86 GLY A C 1
ATOM 465 O O . GLY A 1 86 ? 26.149 33.729 35.118 1.00 11.96 86 GLY A O 1
ATOM 466 N N . THR A 1 87 ? 25.834 35.937 34.883 1.00 10.48 87 THR A N 1
ATOM 467 C CA . THR A 1 87 ? 26.878 36.280 35.871 1.00 15.32 87 THR A CA 1
ATOM 468 C C . THR A 1 87 ? 26.630 35.635 37.246 1.00 14.84 87 THR A C 1
ATOM 469 O O . THR A 1 87 ? 27.540 35.117 37.843 1.00 12.97 87 THR A O 1
ATOM 473 N N . GLU A 1 88 ? 25.388 35.662 37.739 1.00 12.18 88 GLU A N 1
ATOM 474 C CA . GLU A 1 88 ? 25.098 35.044 39.031 1.00 14.47 88 GLU A CA 1
ATOM 475 C C . GLU A 1 88 ? 25.402 33.525 39.031 1.00 15.48 88 GLU A C 1
ATOM 476 O O . GLU A 1 88 ? 25.920 32.984 40.019 1.00 15.76 88 GLU A O 1
ATOM 482 N N . LEU A 1 89 ? 25.098 32.851 37.931 1.00 12.55 89 LEU A N 1
ATOM 483 C CA . LEU A 1 89 ? 25.432 31.433 37.820 1.00 12.38 89 LEU A CA 1
ATOM 484 C C . LEU A 1 89 ? 26.949 31.200 37.732 1.00 13.44 89 LEU A C 1
ATOM 485 O O . LEU A 1 89 ? 27.531 30.318 38.444 1.00 12.21 89 LEU A O 1
ATOM 490 N N . LEU A 1 90 ? 27.580 31.944 36.834 1.00 12.77 90 LEU A N 1
ATOM 491 C CA . LEU A 1 90 ? 29.028 31.779 36.599 1.00 10.30 90 LEU A CA 1
ATOM 492 C C . LEU A 1 90 ? 29.838 32.067 37.859 1.00 14.00 90 LEU A C 1
ATOM 493 O O . LEU A 1 90 ? 30.802 31.351 38.175 1.00 15.21 90 LEU A O 1
ATOM 498 N N . ARG A 1 91 ? 29.486 33.130 38.589 1.00 11.73 91 ARG A N 1
ATOM 499 C CA A ARG A 1 91 ? 30.338 33.488 39.725 0.53 12.35 91 ARG A CA 1
ATOM 500 C CA B ARG A 1 91 ? 30.215 33.521 39.792 0.47 13.26 91 ARG A CA 1
ATOM 501 C C . ARG A 1 91 ? 30.221 32.439 40.860 1.00 14.84 91 ARG A C 1
ATOM 502 O O . ARG A 1 91 ? 31.106 32.377 41.678 1.00 15.66 91 ARG A O 1
ATOM 517 N N . ALA A 1 92 ? 29.179 31.597 40.869 1.00 14.87 92 ALA A N 1
ATOM 518 C CA . ALA A 1 92 ? 29.063 30.538 41.878 1.00 17.22 92 ALA A CA 1
ATOM 519 C C . ALA A 1 92 ? 29.887 29.310 41.526 1.00 17.49 92 ALA A C 1
ATOM 520 O O . ALA A 1 92 ? 30.103 28.444 42.372 1.00 18.53 92 ALA A O 1
ATOM 522 N N . GLU A 1 93 ? 30.343 29.240 40.292 1.00 12.20 93 GLU A N 1
ATOM 523 C CA . GLU A 1 93 ? 31.135 28.089 39.821 1.00 10.99 93 GLU A CA 1
ATOM 524 C C . GLU A 1 93 ? 32.597 28.224 40.213 1.00 15.44 93 GLU A C 1
ATOM 525 O O . GLU A 1 93 ? 33.105 29.343 40.423 1.00 15.20 93 GLU A O 1
ATOM 531 N N . PRO A 1 94 ? 33.288 27.076 40.349 1.00 13.75 94 PRO A N 1
ATOM 532 C CA . PRO A 1 94 ? 34.700 27.098 40.727 1.00 15.10 94 PRO A CA 1
ATOM 533 C C . PRO A 1 94 ? 35.580 27.519 39.518 1.00 14.72 94 PRO A C 1
ATOM 534 O O . PRO A 1 94 ? 35.150 27.442 38.340 1.00 13.15 94 PRO A O 1
ATOM 538 N N . ASN A 1 95 ? 36.813 27.929 39.814 1.00 14.54 95 ASN A N 1
ATOM 539 C CA . ASN A 1 95 ? 37.747 28.239 38.717 1.00 15.05 95 ASN A CA 1
ATOM 540 C C . ASN A 1 95 ? 37.933 27.046 37.792 1.00 13.13 95 ASN A C 1
ATOM 541 O O . ASN A 1 95 ? 38.068 27.214 36.601 1.00 12.41 95 ASN A O 1
ATOM 546 N N . LEU A 1 96 ? 38.084 25.866 38.411 1.00 12.62 96 LEU A N 1
ATOM 547 C CA . LEU A 1 96 ? 38.280 24.592 37.696 1.00 12.23 96 LEU A CA 1
ATOM 548 C C . LEU A 1 96 ? 36.974 23.781 37.733 1.00 13.22 96 LEU A C 1
ATOM 549 O O . LEU A 1 96 ? 36.632 23.157 38.789 1.00 13.67 96 LEU A O 1
ATOM 554 N N . LEU A 1 97 ? 36.224 23.767 36.622 1.00 11.85 97 LEU A N 1
ATOM 555 C CA . LEU A 1 97 ? 35.040 22.905 36.535 1.00 12.27 97 LEU A CA 1
ATOM 556 C C . LEU A 1 97 ? 35.410 21.425 36.493 1.00 13.95 97 LEU A C 1
ATOM 557 O O . LEU A 1 97 ? 36.505 21.067 36.047 1.00 13.62 97 LEU A O 1
ATOM 562 N N . GLU A 1 98 ? 34.501 20.555 36.953 1.00 11.23 98 GLU A N 1
ATOM 563 C CA . GLU A 1 98 ? 34.719 19.113 36.807 1.00 13.49 98 GLU A CA 1
ATOM 564 C C . GLU A 1 98 ? 33.432 18.462 36.348 1.00 18.84 98 GLU A C 1
ATOM 565 O O . GLU A 1 98 ? 32.447 18.472 37.116 1.00 16.38 98 GLU A O 1
ATOM 571 N N . MET A 1 99 ? 33.416 17.879 35.155 1.00 13.68 99 MET A N 1
ATOM 572 C CA . MET A 1 99 ? 32.161 17.258 34.685 1.00 15.22 99 MET A CA 1
ATOM 573 C C . MET A 1 99 ? 32.469 16.020 33.870 1.00 16.92 99 MET A C 1
ATOM 574 O O . MET A 1 99 ? 33.533 15.897 33.269 1.00 15.53 99 MET A O 1
ATOM 579 N N . ASP A 1 100 ? 31.539 15.057 33.878 1.00 15.59 100 ASP A N 1
ATOM 580 C CA . ASP A 1 100 ? 31.750 13.834 33.135 1.00 15.39 100 ASP A CA 1
ATOM 581 C C . ASP A 1 100 ? 31.329 13.926 31.677 1.00 17.49 100 ASP A C 1
ATOM 582 O O . ASP A 1 100 ? 30.522 14.771 31.266 1.00 16.19 100 ASP A O 1
ATOM 587 N N . ALA A 1 101 ? 31.836 12.974 30.902 1.00 16.11 101 ALA A N 1
ATOM 588 C CA . ALA A 1 101 ? 31.270 12.685 29.586 1.00 17.04 101 ALA A CA 1
ATOM 589 C C . ALA A 1 101 ? 29.873 12.050 29.763 1.00 19.16 101 ALA A C 1
ATOM 590 O O . ALA A 1 101 ? 29.539 11.594 30.860 1.00 15.95 101 ALA A O 1
ATOM 592 N N . PRO A 1 102 ? 29.078 11.952 28.690 1.00 18.42 102 PRO A N 1
ATOM 593 C CA . PRO A 1 102 ? 29.316 12.405 27.296 1.00 15.48 102 PRO A CA 1
ATOM 594 C C . PRO A 1 102 ? 29.282 13.909 27.248 1.00 15.66 102 PRO A C 1
ATOM 595 O O . PRO A 1 102 ? 28.603 14.480 28.085 1.00 15.30 102 PRO A O 1
ATOM 599 N N . ILE A 1 103 ? 29.948 14.502 26.272 1.00 11.73 103 IL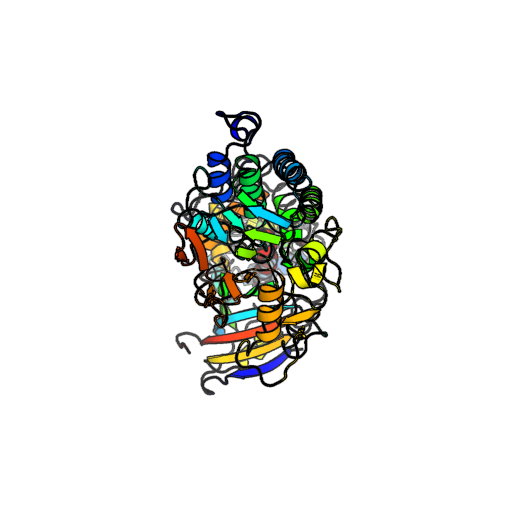E A N 1
ATOM 600 C CA . ILE A 1 103 ? 29.923 15.946 26.199 1.00 12.08 103 ILE A CA 1
ATOM 601 C C . ILE A 1 103 ? 30.435 16.358 24.818 1.00 13.61 103 ILE A C 1
ATOM 602 O O . ILE A 1 103 ? 31.202 15.620 24.178 1.00 14.08 103 ILE A O 1
ATOM 607 N N . THR A 1 104 ? 29.962 17.507 24.333 1.00 11.59 104 THR A N 1
ATOM 608 C CA . THR A 1 104 ? 30.447 18.105 23.091 1.00 11.49 104 THR A CA 1
ATOM 609 C C . THR A 1 104 ? 31.368 19.276 23.512 1.00 10.97 104 THR A C 1
ATOM 610 O O . THR A 1 104 ? 30.906 20.216 24.192 1.00 11.64 104 THR A O 1
ATOM 614 N N . VAL A 1 105 ? 32.605 19.225 23.042 1.00 12.04 105 VAL A N 1
ATOM 615 C CA . VAL A 1 105 ? 33.583 20.266 23.392 1.00 11.61 105 VAL A CA 1
ATOM 616 C C . VAL A 1 105 ? 33.795 21.174 22.210 1.00 13.08 105 VAL A C 1
ATOM 617 O O . VAL A 1 105 ? 34.043 20.667 21.078 1.00 10.52 105 VAL A O 1
ATOM 621 N N . CYS A 1 106 ? 33.783 22.494 22.444 1.00 11.90 106 CYS A N 1
ATOM 622 C CA . CYS A 1 106 ? 33.796 23.432 21.343 1.00 10.33 106 CYS A CA 1
ATOM 623 C C . CYS A 1 106 ? 34.888 24.471 21.534 1.00 13.10 106 CYS A C 1
ATOM 624 O O . CYS A 1 106 ? 35.093 24.962 22.643 1.00 12.82 106 CYS A O 1
ATOM 627 N N . GLY A 1 107 ? 35.519 24.842 20.431 1.00 11.56 107 GLY A N 1
ATOM 628 C CA . GLY A 1 107 ? 36.561 25.882 20.440 1.00 10.89 107 GLY A CA 1
ATOM 629 C C . GLY A 1 107 ? 35.989 27.224 20.013 1.00 10.78 107 GLY A C 1
ATOM 630 O O . GLY A 1 107 ? 34.791 27.512 20.196 1.00 11.45 107 GLY A O 1
ATOM 631 N N . ASP A 1 108 ? 36.846 28.059 19.432 1.00 11.39 108 ASP A N 1
ATOM 632 C CA . ASP A 1 108 ? 36.473 29.504 19.279 1.00 10.43 108 ASP A CA 1
ATOM 633 C C . ASP A 1 108 ? 35.243 29.703 18.411 1.00 15.54 108 ASP A C 1
ATOM 634 O O . ASP A 1 108 ? 35.081 28.988 17.435 1.00 11.46 108 ASP A O 1
ATOM 639 N N . VAL A 1 109 ? 34.447 30.729 18.723 1.00 11.46 109 VAL A N 1
ATOM 640 C CA . VAL A 1 109 ? 33.236 31.051 17.981 1.00 13.10 109 VAL A CA 1
ATOM 641 C C . VAL A 1 109 ? 33.373 32.440 17.327 1.00 11.71 109 VAL A C 1
ATOM 642 O O . VAL A 1 109 ? 32.943 32.640 16.176 1.00 11.53 109 VAL A O 1
ATOM 646 N N . HIS A 1 110 ? 33.982 33.406 18.044 1.00 10.26 110 HIS A N 1
ATOM 647 C CA . HIS A 1 110 ? 34.300 34.732 17.486 1.00 9.81 110 HIS A CA 1
ATOM 648 C C . HIS A 1 110 ? 33.119 35.381 16.755 1.00 9.47 110 HIS A C 1
ATOM 649 O O . HIS A 1 110 ? 33.258 35.920 15.626 1.00 11.67 110 HIS A O 1
ATOM 656 N N . GLY A 1 111 ? 31.990 35.432 17.461 1.00 11.19 111 GLY A N 1
ATOM 657 C CA . GLY A 1 111 ? 30.887 36.242 16.987 1.00 13.45 111 GLY A CA 1
ATOM 658 C C . GLY A 1 111 ? 30.204 35.753 15.723 1.00 14.11 111 GLY A C 1
ATOM 659 O O . GLY A 1 111 ? 29.434 36.482 15.099 1.00 12.84 111 GLY A O 1
ATOM 660 N N . GLN A 1 112 ? 30.498 34.523 15.317 1.00 9.55 112 GLN A N 1
ATOM 661 C CA . GLN A 1 112 ? 29.960 34.012 14.037 1.00 8.82 112 GLN A CA 1
ATOM 662 C C . GLN A 1 112 ? 28.633 33.296 14.329 1.00 9.80 112 GLN A C 1
ATOM 663 O O . GLN A 1 112 ? 28.556 32.055 14.315 1.00 12.45 112 GLN A O 1
ATOM 669 N N . TYR A 1 113 ? 27.601 34.089 14.631 1.00 11.30 113 TYR A N 1
ATOM 670 C CA . TYR A 1 113 ? 26.363 33.497 15.128 1.00 10.13 113 TYR A CA 1
ATOM 671 C C . TYR A 1 113 ? 25.765 32.419 14.150 1.00 13.45 113 TYR A C 1
ATOM 672 O O . TYR A 1 113 ? 25.155 31.438 14.590 1.00 12.79 113 TYR A O 1
ATOM 681 N N . TYR A 1 114 ? 25.890 32.646 12.841 1.00 12.03 114 TYR A N 1
ATOM 682 C CA . TYR A 1 114 ? 25.247 31.786 11.867 1.00 12.71 114 TYR A CA 1
ATOM 683 C C . TYR A 1 114 ? 25.977 30.451 11.841 1.00 13.10 114 TYR A C 1
ATOM 684 O O . TYR A 1 114 ? 25.351 29.422 11.570 1.00 14.56 114 TYR A O 1
ATOM 693 N N . ASP A 1 115 ? 27.272 30.455 12.160 1.00 10.76 115 ASP A N 1
ATOM 694 C CA . ASP A 1 115 ? 27.987 29.205 12.343 1.00 10.60 115 ASP A CA 1
ATOM 695 C C . ASP A 1 115 ? 27.725 28.591 13.707 1.00 12.80 115 ASP A C 1
ATOM 696 O O . ASP A 1 115 ? 27.759 27.366 13.835 1.00 12.27 115 ASP A O 1
ATOM 701 N N . LEU A 1 116 ? 27.479 29.402 14.713 1.00 14.06 116 LEU A N 1
ATOM 702 C CA . LEU A 1 116 ? 27.087 28.834 16.018 1.00 13.71 116 LEU A CA 1
ATOM 703 C C . LEU A 1 116 ? 25.789 28.028 15.889 1.00 14.47 116 LEU A C 1
ATOM 704 O O . LEU A 1 116 ? 25.611 26.985 16.550 1.00 10.96 116 LEU A O 1
ATOM 709 N N . MET A 1 117 ? 24.885 28.491 15.017 1.00 13.21 117 MET A N 1
ATOM 710 C CA . MET A 1 117 ? 23.643 27.714 14.804 1.00 13.89 117 MET A CA 1
ATOM 711 C C . MET A 1 117 ? 23.988 26.353 14.216 1.00 15.91 117 MET A C 1
ATOM 712 O O . MET A 1 117 ? 23.391 25.332 14.563 1.00 14.68 117 MET A O 1
ATOM 717 N N . LYS A 1 118 ? 24.900 26.348 13.256 1.00 11.27 118 LYS A N 1
ATOM 718 C CA . LYS A 1 118 ? 25.292 25.050 12.654 1.00 12.39 118 LYS A CA 1
ATOM 719 C C . LYS A 1 118 ? 26.012 24.180 13.674 1.00 15.50 118 LYS A C 1
ATOM 720 O O . LYS A 1 118 ? 25.815 22.924 13.699 1.00 12.38 118 LYS A O 1
ATOM 726 N N . LEU A 1 119 ? 26.855 24.819 14.512 1.00 11.70 119 LEU A N 1
ATOM 727 C CA . LEU A 1 119 ? 27.550 24.090 15.599 1.00 12.81 119 LEU A CA 1
ATOM 728 C C . LEU A 1 119 ? 26.542 23.286 16.441 1.00 10.36 119 LEU A C 1
ATOM 729 O O . LEU A 1 119 ? 26.719 22.079 16.697 1.00 13.99 119 LEU A O 1
ATOM 734 N N . PHE A 1 120 ? 25.470 23.942 16.911 1.00 11.35 120 PHE A N 1
ATOM 735 C CA . PHE A 1 120 ? 24.464 23.191 17.683 1.00 12.64 120 PHE A CA 1
ATOM 736 C C . PHE A 1 120 ? 23.745 22.126 16.846 1.00 15.60 120 PHE A C 1
ATOM 737 O O . PHE A 1 120 ? 23.409 21.067 17.375 1.00 13.60 120 PHE A O 1
ATOM 745 N N . GLU A 1 121 ? 23.507 22.368 15.554 1.00 13.09 121 GLU A N 1
ATOM 746 C CA A GLU A 1 121 ? 22.889 21.340 14.702 0.56 16.60 121 GLU A CA 1
ATOM 747 C CA B GLU A 1 121 ? 22.889 21.332 14.722 0.44 16.61 121 GLU A CA 1
ATOM 748 C C . GLU A 1 121 ? 23.757 20.076 14.679 1.00 19.02 121 GLU A C 1
ATOM 749 O O . GLU A 1 121 ? 23.250 18.934 14.784 1.00 17.44 121 GLU A O 1
ATOM 760 N N . VAL A 1 122 ? 25.063 20.252 14.568 1.00 14.58 122 VAL A N 1
ATOM 761 C CA . VAL A 1 122 ? 25.903 19.070 14.429 1.00 15.52 122 VAL A CA 1
ATOM 762 C C . VAL A 1 122 ? 26.390 18.530 15.783 1.00 17.34 122 VAL A C 1
ATOM 763 O O . VAL A 1 122 ? 26.744 17.345 15.852 1.00 15.21 122 VAL A O 1
ATOM 767 N N . GLY A 1 123 ? 26.402 19.366 16.822 1.00 14.42 123 GLY A N 1
ATOM 768 C CA . GLY A 1 123 ? 26.955 18.946 18.111 1.00 14.03 123 GLY A CA 1
ATOM 769 C C . GLY A 1 123 ? 25.878 18.363 19.020 1.00 16.90 123 GLY A C 1
ATOM 770 O O . GLY A 1 123 ? 26.205 17.709 20.005 1.00 15.03 123 GLY A O 1
ATOM 771 N N . GLY A 1 124 ? 24.603 18.611 18.671 1.00 15.21 124 GLY A N 1
ATOM 772 C CA . GLY A 1 124 ? 23.494 18.091 19.480 1.00 17.50 124 GLY A CA 1
ATOM 773 C C . GLY A 1 124 ? 22.672 19.202 20.122 1.00 15.27 124 GLY A C 1
ATOM 774 O O . GLY A 1 124 ? 23.212 20.235 20.574 1.00 13.32 124 GLY A O 1
ATOM 775 N N . ASP A 1 125 ? 21.351 18.998 20.195 1.00 15.56 125 ASP A N 1
ATOM 776 C CA . ASP A 1 125 ? 20.500 20.021 20.890 1.00 16.99 125 ASP A CA 1
ATOM 777 C C . ASP A 1 125 ? 20.869 20.120 22.369 1.00 14.98 125 ASP A C 1
ATOM 778 O O . ASP A 1 125 ? 20.845 19.093 23.071 1.00 17.16 125 ASP A O 1
ATOM 783 N N . PRO A 1 126 ? 21.160 21.330 22.883 1.00 12.47 126 PRO A N 1
ATOM 784 C CA . PRO A 1 126 ? 21.567 21.440 24.302 1.00 14.49 126 PRO A CA 1
ATOM 785 C C . PRO A 1 126 ? 20.455 21.053 25.274 1.00 15.08 126 PRO A C 1
ATOM 786 O O . PRO A 1 126 ? 20.762 20.866 26.472 1.00 17.52 126 PRO A O 1
ATOM 790 N N . ALA A 1 127 ? 19.222 20.896 24.793 1.00 16.17 127 ALA A N 1
ATOM 791 C CA . ALA A 1 127 ? 18.156 20.327 25.629 1.00 20.08 127 ALA A CA 1
ATOM 792 C C . ALA A 1 127 ? 18.487 18.919 26.035 1.00 22.04 127 ALA A C 1
ATOM 793 O O . ALA A 1 127 ? 17.987 18.447 27.055 1.00 23.50 127 ALA A O 1
ATOM 795 N N . GLU A 1 128 ? 19.324 18.224 25.261 1.00 17.84 128 GLU A N 1
ATOM 796 C CA . GLU A 1 128 ? 19.615 16.807 25.553 1.00 16.91 128 GLU A CA 1
ATOM 797 C C . GLU A 1 128 ? 21.079 16.482 25.374 1.00 19.98 128 GLU A C 1
ATOM 798 O O . GLU A 1 128 ? 21.441 15.297 25.227 1.00 20.36 128 GLU A O 1
ATOM 804 N N . THR A 1 129 ? 21.914 17.518 25.357 1.00 15.61 129 THR A N 1
ATOM 805 C CA . THR A 1 129 ? 23.338 17.317 25.045 1.00 17.37 129 THR A CA 1
ATOM 806 C C . THR A 1 129 ? 24.171 18.131 26.015 1.00 17.69 129 THR A C 1
ATOM 807 O O . THR A 1 129 ? 23.867 19.324 26.211 1.00 15.85 129 THR A O 1
ATOM 811 N N . ARG A 1 130 ? 25.246 17.547 26.565 1.00 12.31 130 ARG A N 1
ATOM 812 C CA . ARG A 1 130 ? 26.115 18.297 27.455 1.00 12.79 130 ARG A CA 1
ATOM 813 C C . ARG A 1 130 ? 27.119 19.030 26.576 1.00 11.92 130 ARG A C 1
ATOM 814 O O . ARG A 1 130 ? 27.579 18.477 25.588 1.00 13.76 130 ARG A O 1
ATOM 822 N N . TYR A 1 131 ? 27.462 20.255 26.970 1.00 10.86 131 TYR A N 1
ATOM 823 C CA . TYR A 1 131 ? 28.390 21.117 26.217 1.00 11.43 131 TYR A CA 1
ATOM 824 C C . TYR A 1 131 ? 29.466 21.707 27.110 1.00 11.82 131 TYR A C 1
ATOM 825 O O . TYR A 1 131 ? 29.184 22.160 28.240 1.00 12.28 131 TYR A O 1
ATOM 834 N N . LEU A 1 132 ? 30.646 21.854 26.528 1.00 9.51 132 LEU A N 1
ATOM 835 C CA . LEU A 1 132 ? 31.712 22.661 27.148 1.00 11.76 132 LEU A CA 1
ATOM 836 C C . LEU A 1 132 ? 32.306 23.558 26.036 1.00 10.49 132 LEU A C 1
ATOM 837 O O . LEU A 1 132 ? 32.862 23.018 25.017 1.00 12.01 132 LEU A O 1
ATOM 842 N N . PHE A 1 133 ? 32.244 24.884 26.241 1.00 8.47 133 PHE A N 1
ATOM 843 C CA . PHE A 1 133 ? 32.882 25.851 25.335 1.00 9.76 133 PHE A CA 1
ATOM 844 C C . PHE A 1 133 ? 34.165 26.357 25.955 1.00 9.81 133 PHE A C 1
ATOM 845 O O . PHE A 1 133 ? 34.187 26.630 27.165 1.00 11.57 133 PHE A O 1
ATOM 853 N N . LEU A 1 134 ? 35.207 26.482 25.142 1.00 8.86 134 LEU A N 1
ATOM 854 C CA . LEU A 1 134 ? 36.542 26.868 25.634 1.00 8.72 134 LEU A CA 1
ATOM 855 C C . LEU A 1 134 ? 36.842 28.365 25.488 1.00 9.80 134 LEU A C 1
ATOM 856 O O . LEU A 1 134 ? 38.003 28.739 25.638 1.00 13.36 134 LEU A O 1
ATOM 861 N N . GLY A 1 135 ? 35.828 29.177 25.140 1.00 11.24 135 GLY A N 1
ATOM 862 C CA . GLY A 1 135 ? 35.991 30.653 25.146 1.00 10.05 135 GLY A CA 1
ATOM 863 C C . GLY A 1 135 ? 36.134 31.279 23.746 1.00 14.69 135 GLY A C 1
ATOM 864 O O . GLY A 1 135 ? 35.884 30.590 22.723 1.00 12.45 135 GLY A O 1
ATOM 865 N N . ASP A 1 136 ? 36.473 32.580 23.711 1.00 13.23 136 ASP A N 1
ATOM 866 C CA . ASP A 1 136 ? 36.527 33.378 22.454 1.00 10.64 136 ASP A CA 1
ATOM 867 C C . ASP A 1 136 ? 35.182 33.322 21.774 1.00 12.45 136 ASP A C 1
ATOM 868 O O . ASP A 1 136 ? 35.046 32.925 20.592 1.00 12.83 136 ASP A O 1
ATOM 873 N N . TYR A 1 137 ? 34.177 33.799 22.522 1.00 9.55 137 TYR A N 1
ATOM 874 C CA . TYR A 1 137 ? 32.801 33.984 22.004 1.00 10.56 137 TYR A CA 1
ATOM 875 C C . TYR A 1 137 ? 32.671 35.220 21.123 1.00 10.22 137 TYR A C 1
ATOM 876 O O . TYR A 1 137 ? 31.773 35.257 20.288 1.00 11.91 137 TYR A O 1
ATOM 885 N N . VAL A 1 138 ? 33.514 36.222 21.386 1.00 11.22 138 VAL A N 1
ATOM 886 C CA . VAL A 1 138 ? 33.365 37.571 20.817 1.00 8.53 138 VAL A CA 1
ATOM 887 C C . VAL A 1 138 ? 34.573 37.982 19.989 1.00 11.18 138 VAL A C 1
ATOM 888 O O . VAL A 1 138 ? 35.640 37.330 20.021 1.00 11.81 138 VAL A O 1
ATOM 892 N N . ASP A 1 139 ? 34.383 39.108 19.312 1.00 12.03 139 ASP A N 1
ATOM 893 C CA . ASP A 1 139 ? 35.335 39.815 18.443 1.00 12.28 139 ASP A CA 1
ATOM 894 C C . ASP A 1 139 ? 35.405 39.158 17.063 1.00 11.42 139 ASP A C 1
ATOM 895 O O . ASP A 1 139 ? 35.214 37.946 16.921 1.00 12.65 139 ASP A O 1
ATOM 900 N N . ARG A 1 140 ? 35.684 40.020 16.090 1.00 14.13 140 ARG A N 1
ATOM 901 C CA . ARG A 1 140 ? 35.930 39.733 14.668 1.00 13.97 140 ARG A CA 1
ATOM 902 C C . ARG A 1 140 ? 34.579 39.521 13.984 1.00 13.07 140 ARG A C 1
ATOM 903 O O . ARG A 1 140 ? 34.227 40.285 13.116 1.00 15.86 140 ARG A O 1
ATOM 911 N N . GLY A 1 141 ? 33.842 38.491 14.377 1.00 10.55 141 GLY A N 1
ATOM 912 C CA . GLY A 1 141 ? 32.471 38.325 13.874 1.00 10.78 141 GLY A CA 1
ATOM 913 C C . GLY A 1 141 ? 31.571 39.470 14.355 1.00 12.64 141 GLY A C 1
ATOM 914 O O . GLY A 1 141 ? 31.690 39.911 15.486 1.00 13.07 141 GLY A O 1
ATOM 915 N N . TYR A 1 142 ? 30.650 39.938 13.508 1.00 11.70 142 TYR A N 1
ATOM 916 C CA . TYR A 1 142 ? 29.813 41.115 13.879 1.00 11.32 142 TYR A CA 1
ATOM 917 C C . TYR A 1 142 ? 28.488 40.714 14.500 1.00 10.11 142 TYR A C 1
ATOM 918 O O . TYR A 1 142 ? 27.564 41.548 14.555 1.00 12.14 142 TYR A O 1
ATOM 927 N N . PHE A 1 143 ? 28.414 39.466 15.008 1.00 11.64 143 PHE A N 1
ATOM 928 C CA . PHE A 1 143 ? 27.226 38.980 15.772 1.00 10.23 143 PHE A CA 1
ATOM 929 C C . PHE A 1 143 ? 27.703 38.421 17.122 1.00 10.41 143 PHE A C 1
ATOM 930 O O . PHE A 1 143 ? 27.184 37.417 17.631 1.00 11.33 143 PHE A O 1
ATOM 938 N N . SER A 1 144 ? 28.719 39.090 17.686 1.00 10.68 144 SER A N 1
ATOM 939 C CA . SER A 1 144 ? 29.248 38.713 19.002 1.00 11.10 144 SER A CA 1
ATOM 940 C C . SER A 1 144 ? 28.226 38.846 20.113 1.00 11.49 144 SER A C 1
ATOM 941 O O . SER A 1 144 ? 28.162 37.965 20.997 1.00 9.95 144 SER A O 1
ATOM 944 N N . ILE A 1 145 ? 27.442 39.923 20.118 1.00 10.09 145 ILE A N 1
ATOM 945 C CA . ILE A 1 145 ? 26.521 40.076 21.255 1.00 9.04 145 ILE A CA 1
ATOM 946 C C . ILE A 1 145 ? 25.369 39.049 21.146 1.00 11.32 145 ILE A C 1
ATOM 947 O O . ILE A 1 145 ? 24.905 38.561 22.184 1.00 8.92 145 ILE A O 1
ATOM 952 N N . GLU A 1 146 ? 24.994 38.651 19.939 1.00 8.88 146 GLU A N 1
ATOM 953 C CA . GLU A 1 146 ? 23.999 37.550 19.786 1.00 10.85 146 GLU A CA 1
ATOM 954 C C . GLU A 1 146 ? 24.577 36.220 20.298 1.00 11.36 146 GLU A C 1
ATOM 955 O O . GLU A 1 146 ? 23.851 35.421 20.944 1.00 10.16 146 GLU A O 1
ATOM 961 N N . CYS A 1 147 ? 25.855 35.959 19.993 1.00 11.33 147 CYS A N 1
ATOM 962 C CA . CYS A 1 147 ? 26.466 34.739 20.514 1.00 11.76 147 CYS A CA 1
ATOM 963 C C . CYS A 1 147 ? 26.438 34.757 22.031 1.00 10.65 147 CYS A C 1
ATOM 964 O O . CYS A 1 147 ? 26.082 33.732 22.649 1.00 9.83 147 CYS A O 1
ATOM 967 N N . VAL A 1 148 ? 26.843 35.868 22.648 1.00 9.61 148 VAL A N 1
ATOM 968 C CA . VAL A 1 148 ? 26.883 35.917 24.123 1.00 11.09 148 VAL A CA 1
ATOM 969 C C . VAL A 1 148 ? 25.462 35.803 24.713 1.00 8.45 148 VAL A C 1
ATOM 970 O O . VAL A 1 148 ? 25.212 34.997 25.617 1.00 9.04 148 VAL A O 1
ATOM 974 N N . LEU A 1 149 ? 24.518 36.555 24.166 1.00 10.21 149 LEU A N 1
ATOM 975 C CA . LEU A 1 149 ? 23.186 36.531 24.768 1.00 10.66 149 LEU A CA 1
ATOM 976 C C . LEU A 1 149 ? 22.534 35.147 24.603 1.00 13.21 149 LEU A C 1
ATOM 977 O O . LEU A 1 149 ? 21.844 34.663 25.515 1.00 11.40 149 LEU A O 1
ATOM 982 N N . TYR A 1 150 ? 22.737 34.499 23.443 1.00 9.40 150 TYR A N 1
ATOM 983 C CA . TYR A 1 150 ? 22.114 33.185 23.271 1.00 7.87 150 TYR A CA 1
ATOM 984 C C . TYR A 1 150 ? 22.832 32.111 24.144 1.00 11.30 150 TYR A C 1
ATOM 985 O O . TYR A 1 150 ? 22.173 31.265 24.787 1.00 10.73 150 TYR A O 1
ATOM 994 N N . LEU A 1 151 ? 24.172 32.131 24.169 1.00 11.51 151 LEU A N 1
ATOM 995 C CA . LEU A 1 151 ? 24.895 31.142 25.022 1.00 9.31 151 LEU A CA 1
ATOM 996 C C . LEU A 1 151 ? 24.561 31.352 26.485 1.00 9.73 151 LEU A C 1
ATOM 997 O O . LEU A 1 151 ? 24.409 30.380 27.238 1.00 11.00 151 LEU A O 1
ATOM 1002 N N . TRP A 1 152 ? 24.458 32.610 26.910 1.00 8.48 152 TRP A N 1
ATOM 1003 C CA . TRP A 1 152 ? 24.106 32.885 28.284 1.00 8.48 152 TRP A CA 1
ATOM 1004 C C . TRP A 1 152 ? 22.648 32.447 28.557 1.00 10.42 152 TRP A C 1
ATOM 1005 O O . TRP A 1 152 ? 22.356 31.904 29.630 1.00 11.35 152 TRP A O 1
ATOM 1016 N N . ALA A 1 153 ? 21.739 32.677 27.616 1.00 11.43 153 ALA A N 1
ATOM 1017 C CA . ALA A 1 153 ? 20.354 32.172 27.796 1.00 11.18 153 ALA A CA 1
ATOM 1018 C C . ALA A 1 153 ? 20.374 30.633 27.926 1.00 13.30 153 ALA A C 1
ATOM 1019 O O . ALA A 1 153 ? 19.645 30.097 28.757 1.00 11.07 153 ALA A O 1
ATOM 1021 N N . LEU A 1 154 ? 21.220 29.965 27.147 1.00 12.08 154 LEU A N 1
ATOM 1022 C CA . LEU A 1 154 ? 21.311 28.487 27.274 1.00 13.81 154 LEU A CA 1
ATOM 1023 C C . LEU A 1 154 ? 21.875 28.108 28.655 1.00 13.74 154 LEU A C 1
ATOM 1024 O O . LEU A 1 154 ? 21.444 27.122 29.260 1.00 14.10 154 LEU A O 1
ATOM 1029 N N . LYS A 1 155 ? 22.871 28.888 29.119 1.00 12.49 155 LYS A N 1
ATOM 1030 C CA . LYS A 1 155 ? 23.423 28.597 30.436 1.00 10.99 155 LYS A CA 1
ATOM 1031 C C . LYS A 1 155 ? 22.340 28.716 31.522 1.00 13.07 155 LYS A C 1
ATOM 1032 O O . LYS A 1 155 ? 22.303 27.947 32.488 1.00 12.03 155 LYS A O 1
ATOM 1038 N N . ILE A 1 156 ? 21.485 29.701 31.378 1.00 10.66 156 ILE A N 1
ATOM 1039 C CA . ILE A 1 156 ? 20.405 29.918 32.364 1.00 11.41 156 ILE A CA 1
ATOM 1040 C C . ILE A 1 156 ? 19.395 28.747 32.347 1.00 12.16 156 ILE A C 1
ATOM 1041 O O . ILE A 1 156 ? 18.910 28.322 33.389 1.00 13.65 156 ILE A O 1
ATOM 1046 N N . TRP A 1 157 ? 19.117 28.220 31.158 1.00 12.11 157 TRP A N 1
ATOM 1047 C CA . TRP A 1 157 ? 18.196 27.070 31.020 1.00 16.18 157 TRP A CA 1
ATOM 1048 C C . TRP A 1 157 ? 18.851 25.775 31.449 1.00 16.64 157 TRP A C 1
ATOM 1049 O O . TRP A 1 157 ? 18.177 24.918 32.036 1.00 14.51 157 TRP A O 1
ATOM 1060 N N . TYR A 1 158 ? 20.141 25.627 31.138 1.00 14.16 158 TYR A N 1
ATOM 1061 C CA . TYR A 1 158 ? 20.851 24.329 31.328 1.00 15.44 158 TYR A CA 1
ATOM 1062 C C . TYR A 1 158 ? 22.094 24.454 32.202 1.00 13.71 158 TYR A C 1
ATOM 1063 O O . TYR A 1 158 ? 23.225 24.136 31.761 1.00 11.59 158 TYR A O 1
ATOM 1072 N N . PRO A 1 159 ? 21.946 24.971 33.426 1.00 14.04 159 PRO A N 1
ATOM 1073 C CA . PRO A 1 159 ? 23.148 25.357 34.170 1.00 13.05 159 PRO A CA 1
ATOM 1074 C C . PRO A 1 159 ? 24.005 24.177 34.555 1.00 17.30 159 PRO A C 1
ATOM 1075 O O . PRO A 1 159 ? 25.182 24.375 34.826 1.00 17.12 159 PRO A O 1
ATOM 1079 N N . ASN A 1 160 ? 23.391 22.987 34.595 1.00 16.60 160 ASN A N 1
ATOM 1080 C CA . ASN A 1 160 ? 24.092 21.777 35.048 1.00 16.71 160 ASN A CA 1
ATOM 1081 C C . ASN A 1 160 ? 24.481 20.890 33.876 1.00 16.05 160 ASN A C 1
ATOM 1082 O O . ASN A 1 160 ? 24.957 19.777 34.121 1.00 17.09 160 ASN A O 1
ATOM 1087 N N . THR A 1 161 ? 24.311 21.360 32.631 1.00 12.64 161 THR A N 1
ATOM 1088 C CA . THR A 1 161 ? 24.742 20.528 31.473 1.00 13.00 161 THR A CA 1
ATOM 1089 C C . THR A 1 161 ? 25.454 21.351 30.390 1.00 12.65 161 THR A C 1
ATOM 1090 O O . THR A 1 161 ? 25.930 20.794 29.408 1.00 14.77 161 THR A O 1
ATOM 1094 N N . LEU A 1 162 ? 25.558 22.661 30.563 1.00 12.06 162 LEU A N 1
ATOM 1095 C CA . LEU A 1 162 ? 26.271 23.480 29.530 1.00 11.80 162 LEU A CA 1
ATOM 1096 C C . LEU A 1 162 ? 27.255 24.356 30.306 1.00 13.88 162 LEU A C 1
ATOM 1097 O O . LEU A 1 162 ? 26.872 25.005 31.283 1.00 14.99 162 LEU A O 1
ATOM 1102 N N . TRP A 1 163 ? 28.519 24.330 29.908 1.00 10.79 163 TRP A N 1
ATOM 1103 C CA . TRP A 1 163 ? 29.525 25.130 30.609 1.00 9.80 163 TRP A CA 1
ATOM 1104 C C . TRP A 1 163 ? 30.320 25.979 29.612 1.00 8.36 163 TRP A C 1
ATOM 1105 O O . TRP A 1 163 ? 30.548 25.575 28.449 1.00 9.96 163 TRP A O 1
ATOM 1116 N N . LEU A 1 164 ? 30.739 27.125 30.124 1.00 9.01 164 LEU A N 1
ATOM 1117 C CA . LEU A 1 164 ? 31.395 28.205 29.343 1.00 9.77 164 LEU A CA 1
ATOM 1118 C C . LEU A 1 164 ? 32.732 28.533 30.069 1.00 8.35 164 LEU A C 1
ATOM 1119 O O . LEU A 1 164 ? 32.704 28.822 31.256 1.00 11.78 164 LEU A O 1
ATOM 1124 N N . LEU A 1 165 ? 33.845 28.439 29.357 1.00 10.72 165 LEU A N 1
ATOM 1125 C CA . LEU A 1 165 ? 35.122 28.929 29.921 1.00 7.39 165 LEU A CA 1
ATOM 1126 C C . LEU A 1 165 ? 35.445 30.274 29.355 1.00 9.68 165 LEU A C 1
ATOM 1127 O O . LEU A 1 165 ? 34.887 30.708 28.339 1.00 10.22 165 LEU A O 1
ATOM 1132 N N . ARG A 1 166 ? 36.394 30.903 30.004 1.00 9.65 166 ARG A N 1
ATOM 1133 C CA . ARG A 1 166 ? 36.930 32.179 29.533 1.00 10.14 166 ARG A CA 1
ATOM 1134 C C . ARG A 1 166 ? 38.021 31.958 28.419 1.00 12.41 166 ARG A C 1
ATOM 1135 O O . ARG A 1 166 ? 38.905 31.082 28.532 1.00 13.27 166 ARG A O 1
ATOM 1143 N N . GLY A 1 167 ? 37.934 32.764 27.362 1.00 9.89 167 GLY A N 1
ATOM 1144 C CA . GLY A 1 167 ? 39.019 32.845 26.375 1.00 8.92 167 GLY A CA 1
ATOM 1145 C C . GLY A 1 167 ? 39.796 34.149 26.510 1.00 11.01 167 GLY A C 1
ATOM 1146 O O . GLY A 1 167 ? 39.378 35.038 27.297 1.00 11.57 167 GLY A O 1
ATOM 1147 N N . ASN A 1 168 ? 40.879 34.292 25.770 1.00 11.49 168 ASN A N 1
ATOM 1148 C CA . ASN A 1 168 ? 41.660 35.526 25.905 1.00 10.63 168 ASN A CA 1
ATOM 1149 C C . ASN A 1 168 ? 40.856 36.739 25.405 1.00 12.04 168 ASN A C 1
ATOM 1150 O O . ASN A 1 168 ? 41.152 37.887 25.841 1.00 12.98 168 ASN A O 1
ATOM 1155 N N . HIS A 1 169 ? 39.857 36.528 24.524 1.00 11.27 169 HIS A N 1
ATOM 1156 C CA . HIS A 1 169 ? 39.046 37.696 24.061 1.00 12.34 169 HIS A CA 1
ATOM 1157 C C . HIS A 1 169 ? 38.001 38.146 25.041 1.00 10.66 169 HIS A C 1
ATOM 1158 O O . HIS A 1 169 ? 37.447 39.248 24.867 1.00 12.45 169 HIS A O 1
ATOM 1165 N N . GLU A 1 170 ? 37.738 37.368 26.096 1.00 9.93 170 GLU A N 1
ATOM 1166 C CA . GLU A 1 170 ? 36.690 37.788 27.052 1.00 9.62 170 GLU A CA 1
ATOM 1167 C C . GLU A 1 170 ? 37.295 38.740 28.088 1.00 12.75 170 GLU A C 1
ATOM 1168 O O . GLU A 1 170 ? 37.461 38.388 29.261 1.00 12.13 170 GLU A O 1
ATOM 1174 N N . CYS A 1 171 ? 37.645 39.955 27.649 1.00 11.81 171 CYS A N 1
ATOM 1175 C CA . CYS A 1 171 ? 38.290 40.913 28.558 1.00 14.48 171 CYS A CA 1
ATOM 1176 C C . CYS A 1 171 ? 38.129 42.296 27.903 1.00 10.45 171 CYS A C 1
ATOM 1177 O O . CYS A 1 171 ? 37.788 42.379 26.688 1.00 10.76 171 CYS A O 1
ATOM 1180 N N . ARG A 1 172 ? 38.399 43.334 28.676 1.00 12.70 172 ARG A N 1
ATOM 1181 C CA . ARG A 1 172 ? 38.264 44.699 28.165 1.00 12.32 172 ARG A CA 1
ATOM 1182 C C . ARG A 1 172 ? 39.282 45.044 27.085 1.00 14.97 172 ARG A C 1
ATOM 1183 O O . ARG A 1 172 ? 38.946 45.693 26.083 1.00 14.91 172 ARG A O 1
ATOM 1191 N N . HIS A 1 173 ? 40.532 44.654 27.301 1.00 15.82 173 HIS A N 1
ATOM 1192 C CA . HIS A 1 173 ? 41.588 45.123 26.401 1.00 17.24 173 HIS A CA 1
ATOM 1193 C C . HIS A 1 173 ? 41.322 44.653 24.978 1.00 15.01 173 HIS A C 1
ATOM 1194 O O . HIS A 1 173 ? 41.421 45.447 24.025 1.00 15.64 173 HIS A O 1
ATOM 1201 N N . LEU A 1 174 ? 41.062 43.358 24.793 1.00 13.93 174 LEU A N 1
ATOM 1202 C CA . LEU A 1 174 ? 40.880 42.867 23.421 1.00 13.28 174 LEU A CA 1
ATOM 1203 C C . LEU A 1 174 ? 39.552 43.302 22.783 1.00 11.61 174 LEU A C 1
ATOM 1204 O O . LEU A 1 174 ? 39.509 43.635 21.588 1.00 14.06 174 LEU A O 1
ATOM 1209 N N . THR A 1 175 ? 38.506 43.388 23.597 1.00 12.21 175 THR A N 1
ATOM 1210 C CA . THR A 1 175 ? 37.204 43.795 23.036 1.00 12.54 175 THR A CA 1
ATOM 1211 C C . THR A 1 175 ? 37.223 45.285 22.655 1.00 13.93 175 THR A C 1
ATOM 1212 O O . THR A 1 175 ? 36.459 45.702 21.769 1.00 12.95 175 THR A O 1
ATOM 1216 N N . ASP A 1 176 ? 38.054 46.085 23.318 1.00 12.22 176 ASP A N 1
ATOM 1217 C CA . ASP A 1 176 ? 38.230 47.491 22.935 1.00 16.69 176 ASP A CA 1
ATOM 1218 C C . ASP A 1 176 ? 39.096 47.588 21.658 1.00 18.10 176 ASP A C 1
ATOM 1219 O O . ASP A 1 176 ? 38.835 48.419 20.774 1.00 17.28 176 ASP A O 1
ATOM 1224 N N . TYR A 1 177 ? 40.131 46.748 21.583 1.00 16.91 177 TYR A N 1
ATOM 1225 C CA . TYR A 1 177 ? 41.071 46.803 20.453 1.00 15.90 177 TYR A CA 1
ATOM 1226 C C . TYR A 1 177 ? 40.393 46.295 19.138 1.00 18.33 177 TYR A C 1
ATOM 1227 O O . TYR A 1 177 ? 40.521 46.901 18.073 1.00 16.18 177 TYR A O 1
ATOM 1236 N N . PHE A 1 178 ? 39.667 45.188 19.244 1.00 16.25 178 PHE A N 1
ATOM 1237 C CA . PHE A 1 178 ? 38.898 44.627 18.125 1.00 15.11 178 PHE A CA 1
ATOM 1238 C C . PHE A 1 178 ? 37.502 45.248 18.066 1.00 15.05 178 PHE A C 1
ATOM 1239 O O . PHE A 1 178 ? 37.400 46.470 17.975 1.00 19.96 178 PHE A O 1
ATOM 1247 N N . THR A 1 179 ? 36.446 44.460 18.037 1.00 14.77 179 THR A N 1
ATOM 1248 C CA . THR A 1 179 ? 35.165 44.975 17.551 1.00 14.59 179 THR A CA 1
ATOM 1249 C C . THR A 1 179 ? 34.016 44.932 18.569 1.00 14.18 179 THR A C 1
ATOM 1250 O O . THR A 1 179 ? 32.974 45.570 18.365 1.00 12.61 179 THR A O 1
ATOM 1254 N N . PHE A 1 180 ? 34.144 44.142 19.628 1.00 12.17 180 PHE A N 1
ATOM 1255 C CA . PHE A 1 180 ? 32.985 43.873 20.500 1.00 12.45 180 PHE A CA 1
ATOM 1256 C C . PHE A 1 180 ? 32.507 45.096 21.251 1.00 11.61 180 PHE A C 1
ATOM 1257 O O . PHE A 1 180 ? 31.299 45.317 21.412 1.00 13.63 180 PHE A O 1
ATOM 1265 N N . LYS A 1 181 ? 33.450 45.943 21.692 1.00 12.91 181 LYS A N 1
ATOM 1266 C CA . LYS A 1 181 ? 32.998 47.176 22.372 1.00 12.96 181 LYS A CA 1
ATOM 1267 C C . LYS A 1 181 ? 32.181 48.058 21.435 1.00 15.68 181 LYS A C 1
ATOM 1268 O O . LYS A 1 181 ? 31.104 48.559 21.804 1.00 13.08 181 LYS A O 1
ATOM 1274 N N . LEU A 1 182 ? 32.685 48.231 20.228 1.00 13.84 182 LEU A N 1
ATOM 1275 C CA . LEU A 1 182 ? 31.953 49.018 19.207 1.00 14.90 182 LEU A CA 1
ATOM 1276 C C . LEU A 1 182 ? 30.598 48.357 18.899 1.00 13.71 182 LEU A C 1
ATOM 1277 O O . LEU A 1 182 ? 29.579 49.028 18.739 1.00 15.27 182 LEU A O 1
ATOM 1282 N N . GLU A 1 183 ? 30.616 47.034 18.707 1.00 11.00 183 GLU A N 1
ATOM 1283 C CA . GLU A 1 183 ? 29.335 46.322 18.443 1.00 11.96 183 GLU A CA 1
ATOM 1284 C C . GLU A 1 183 ? 28.304 46.569 19.565 1.00 13.64 183 GLU A C 1
ATOM 1285 O O . GLU A 1 183 ? 27.127 46.863 19.307 1.00 13.56 183 GLU A O 1
ATOM 1291 N N . CYS A 1 184 ? 28.722 46.433 20.830 1.00 10.28 184 CYS A N 1
ATOM 1292 C CA . CYS A 1 184 ? 27.792 46.711 21.944 1.00 12.59 184 CYS A CA 1
ATOM 1293 C C . CYS A 1 184 ? 27.323 48.133 21.950 1.00 14.35 184 CYS A C 1
ATOM 1294 O O . CYS A 1 184 ? 26.158 48.395 22.203 1.00 14.86 184 CYS A O 1
ATOM 1297 N N . LYS A 1 185 ? 28.240 49.087 21.716 1.00 12.79 185 LYS A N 1
ATOM 1298 C CA . LYS A 1 185 ? 27.781 50.462 21.721 1.00 15.28 185 LYS A CA 1
ATOM 1299 C C . LYS A 1 185 ? 26.806 50.750 20.553 1.00 15.09 185 LYS A C 1
ATOM 1300 O O . LYS A 1 185 ? 25.867 51.580 20.706 1.00 16.28 185 LYS A O 1
ATOM 1306 N N . HIS A 1 186 ? 27.015 50.084 19.420 1.00 15.37 186 HIS A N 1
ATOM 1307 C CA . HIS A 1 186 ? 26.129 50.298 18.266 1.00 16.93 186 HIS A CA 1
ATOM 1308 C C . HIS A 1 186 ? 24.735 49.697 18.454 1.00 17.02 186 HIS A C 1
ATOM 1309 O O . HIS A 1 186 ? 23.723 50.363 18.227 1.00 15.93 186 HIS A O 1
ATOM 1316 N N . LYS A 1 187 ? 24.699 48.436 18.885 1.00 12.07 187 LYS A N 1
ATOM 1317 C CA . LYS A 1 187 ? 23.445 47.698 19.005 1.00 14.87 187 LYS A CA 1
ATOM 1318 C C . LYS A 1 187 ? 22.736 47.914 20.321 1.00 17.71 187 LYS A C 1
ATOM 1319 O O . LYS A 1 187 ? 21.499 47.821 20.382 1.00 16.45 187 LYS A O 1
ATOM 1325 N N . TYR A 1 188 ? 23.515 48.205 21.370 1.00 13.04 188 TYR A N 1
ATOM 1326 C CA . TYR A 1 188 ? 22.961 48.315 22.722 1.00 15.83 188 TYR A CA 1
ATOM 1327 C C . TYR A 1 188 ? 23.483 49.575 23.360 1.00 15.92 188 TYR A C 1
ATOM 1328 O O . TYR A 1 188 ? 23.040 50.685 22.994 1.00 16.75 188 TYR A O 1
ATOM 1337 N N . SER A 1 189 ? 24.333 49.448 24.382 1.00 17.72 189 SER A N 1
ATOM 1338 C CA . SER A 1 189 ? 24.815 50.623 25.119 1.00 17.41 189 SER A CA 1
ATOM 1339 C C . SER A 1 189 ? 26.120 50.264 25.784 1.00 16.52 189 SER A C 1
ATOM 1340 O O . SER A 1 189 ? 26.453 49.086 25.850 1.00 14.49 189 SER A O 1
ATOM 1343 N N . GLU A 1 190 ? 26.843 51.285 26.265 1.00 15.29 190 GLU A N 1
ATOM 1344 C CA . GLU A 1 190 ? 28.079 50.981 27.048 1.00 14.84 190 GLU A CA 1
ATOM 1345 C C . GLU A 1 190 ? 27.691 50.226 28.341 1.00 16.89 190 GLU A C 1
ATOM 1346 O O . GLU A 1 190 ? 28.489 49.490 28.895 1.00 16.83 190 GLU A O 1
ATOM 1352 N N . LYS A 1 191 ? 26.476 50.481 28.872 1.00 16.67 191 LYS A N 1
ATOM 1353 C CA . LYS A 1 191 ? 26.073 49.731 30.074 1.00 17.51 191 LYS A CA 1
ATOM 1354 C C . LYS A 1 191 ? 26.020 48.205 29.788 1.00 15.05 191 LYS A C 1
ATOM 1355 O O . LYS A 1 191 ? 26.427 47.393 30.624 1.00 15.51 191 LYS A O 1
ATOM 1361 N N . VAL A 1 192 ? 25.497 47.823 28.620 1.00 13.37 192 VAL A N 1
ATOM 1362 C CA . VAL A 1 192 ? 25.497 46.419 28.237 1.00 13.63 192 VAL A CA 1
ATOM 1363 C C . VAL A 1 192 ? 26.941 45.923 28.072 1.00 13.78 192 VAL A C 1
ATOM 1364 O O . VAL A 1 192 ? 27.287 44.810 28.481 1.00 13.17 192 VAL A O 1
ATOM 1368 N N . TYR A 1 193 ? 27.790 46.729 27.447 1.00 11.48 193 TYR A N 1
ATOM 1369 C CA . TYR A 1 193 ? 29.189 46.318 27.332 1.00 14.03 193 TYR A CA 1
ATOM 1370 C C . TYR A 1 193 ? 29.822 46.067 28.715 1.00 16.05 193 TYR A C 1
ATOM 1371 O O . TYR A 1 193 ? 30.506 45.047 28.941 1.00 12.29 193 TYR A O 1
ATOM 1380 N N . ASP A 1 194 ? 29.589 46.998 29.630 1.00 14.66 194 ASP A N 1
ATOM 1381 C CA . ASP A 1 194 ? 30.186 46.866 30.950 1.00 14.63 194 ASP A CA 1
ATOM 1382 C C . ASP A 1 194 ? 29.650 45.629 31.662 1.00 13.37 194 ASP A C 1
ATOM 1383 O O . ASP A 1 194 ? 30.381 44.947 32.381 1.00 13.92 194 ASP A O 1
ATOM 1388 N N . ALA A 1 195 ? 28.359 45.371 31.494 1.00 13.26 195 ALA A N 1
ATOM 1389 C CA . ALA A 1 195 ? 27.787 44.167 32.138 1.00 14.04 195 ALA A CA 1
ATOM 1390 C C . ALA A 1 195 ? 28.464 42.882 31.575 1.00 10.75 195 ALA A C 1
ATOM 1391 O O . ALA A 1 195 ? 28.711 41.900 32.323 1.00 11.07 195 ALA A O 1
ATOM 1393 N N . CYS A 1 196 ? 28.695 42.860 30.248 1.00 11.07 196 CYS A N 1
ATOM 1394 C CA . CYS A 1 196 ? 29.446 41.731 29.655 1.00 11.55 196 CYS A CA 1
ATOM 1395 C C . CYS A 1 196 ? 30.840 41.618 30.231 1.00 14.30 196 CYS A C 1
ATOM 1396 O O . CYS A 1 196 ? 31.322 40.527 30.493 1.00 13.33 196 CYS A O 1
ATOM 1399 N N . MET A 1 197 ? 31.510 42.748 30.439 1.00 10.75 197 MET A N 1
ATOM 1400 C CA . MET A 1 197 ? 32.874 42.670 30.953 1.00 10.03 197 MET A CA 1
ATOM 1401 C C . MET A 1 197 ? 32.872 42.052 32.353 1.00 13.34 197 MET A C 1
ATOM 1402 O O . MET A 1 197 ? 33.766 41.289 32.706 1.00 13.09 197 MET A O 1
ATOM 1407 N N . GLU A 1 198 ? 31.901 42.429 33.172 1.00 12.86 198 GLU A N 1
ATOM 1408 C CA . GLU A 1 198 ? 31.833 41.877 34.544 1.00 14.25 198 GLU A CA 1
ATOM 1409 C C . GLU A 1 198 ? 31.504 40.376 34.457 1.00 15.31 198 GLU A C 1
ATOM 1410 O O . GLU A 1 198 ? 32.037 39.555 35.212 1.00 12.65 198 GLU A O 1
ATOM 1416 N N . SER A 1 199 ? 30.619 40.018 33.531 1.00 11.10 199 SER A N 1
ATOM 1417 C CA . SER A 1 199 ? 30.266 38.599 33.344 1.00 13.00 199 SER A CA 1
ATOM 1418 C C . SER A 1 199 ? 31.478 37.788 32.899 1.00 14.57 199 SER A C 1
ATOM 1419 O O . SER A 1 199 ? 31.698 36.657 33.384 1.00 11.83 199 SER A O 1
ATOM 1422 N N . PHE A 1 200 ? 32.269 38.343 32.009 1.00 9.63 200 PHE A N 1
ATOM 1423 C CA . PHE A 1 200 ? 33.480 37.650 31.552 1.00 9.17 200 PHE A CA 1
ATOM 1424 C C . PHE A 1 200 ? 34.479 37.397 32.685 1.00 12.15 200 PHE A C 1
ATOM 1425 O O . PHE A 1 200 ? 35.142 36.362 32.689 1.00 11.45 200 PHE A O 1
ATOM 1433 N N . CYS A 1 201 ? 34.525 38.300 33.684 1.00 11.68 201 CYS A N 1
ATOM 1434 C CA . CYS A 1 201 ? 35.412 38.094 34.825 1.00 13.00 201 CYS A CA 1
ATOM 1435 C C . CYS A 1 201 ? 34.918 36.918 35.658 1.00 13.67 201 CYS A C 1
ATOM 1436 O O . CYS A 1 201 ? 35.698 36.334 36.406 1.00 11.94 201 CYS A O 1
ATOM 1439 N N . ALA A 1 202 ? 33.647 36.551 35.527 1.00 11.33 202 ALA A N 1
ATOM 1440 C CA . ALA A 1 202 ? 33.112 35.450 36.320 1.00 11.45 202 ALA A CA 1
ATOM 1441 C C . ALA A 1 202 ? 33.286 34.100 35.600 1.00 11.07 202 ALA A C 1
ATOM 1442 O O . ALA A 1 202 ? 33.021 33.039 36.228 1.00 11.46 202 ALA A O 1
ATOM 1444 N N . LEU A 1 203 ? 33.644 34.120 34.315 1.00 12.23 203 LEU A N 1
ATOM 1445 C CA . LEU A 1 203 ? 33.796 32.836 33.555 1.00 11.71 203 LEU A CA 1
ATOM 1446 C C . LEU A 1 203 ? 34.911 31.980 34.208 1.00 12.13 203 LEU A C 1
ATOM 1447 O O . LEU A 1 203 ? 35.997 32.483 34.460 1.00 12.22 203 LEU A O 1
ATOM 1452 N N . PRO A 1 204 ? 34.614 30.693 34.480 1.00 11.73 204 PRO A N 1
ATOM 1453 C CA . PRO A 1 204 ? 35.642 29.747 34.957 1.00 12.57 204 PRO A CA 1
ATOM 1454 C C . PRO A 1 204 ? 36.804 29.668 33.932 1.00 12.60 204 PRO A C 1
ATOM 1455 O O . PRO A 1 204 ? 36.632 29.974 32.728 1.00 11.20 204 PRO A O 1
ATOM 1459 N N . LEU A 1 205 ? 37.968 29.219 34.404 1.00 9.09 205 LEU A N 1
ATOM 1460 C CA . LEU A 1 205 ? 39.186 29.257 33.607 1.00 10.80 205 LEU A CA 1
ATOM 1461 C C . LEU A 1 205 ? 39.535 27.891 33.000 1.00 13.99 205 LEU A C 1
ATOM 1462 O O . LEU A 1 205 ? 40.312 27.832 32.042 1.00 12.11 205 LEU A O 1
ATOM 1467 N N . ALA A 1 206 ? 39.015 26.811 33.597 1.00 10.70 206 ALA A N 1
ATOM 1468 C CA . ALA A 1 206 ? 39.447 25.487 33.096 1.00 11.25 206 ALA A CA 1
ATOM 1469 C C . ALA A 1 206 ? 38.431 24.446 33.464 1.00 11.48 206 ALA A C 1
ATOM 1470 O O . ALA A 1 206 ? 37.597 24.664 34.361 1.00 13.10 206 ALA A O 1
ATOM 1472 N N . ALA A 1 207 ? 38.595 23.254 32.877 1.00 11.44 207 ALA A N 1
ATOM 1473 C CA . ALA A 1 207 ? 37.767 22.128 33.349 1.00 12.52 207 ALA A CA 1
ATOM 1474 C C . ALA A 1 207 ? 38.607 20.857 33.328 1.00 15.36 207 ALA A C 1
ATOM 1475 O O . ALA A 1 207 ? 39.490 20.743 32.476 1.00 12.77 207 ALA A O 1
ATOM 1477 N N . ILE A 1 208 ? 38.287 19.946 34.236 1.00 11.88 208 ILE A N 1
ATOM 1478 C CA . ILE A 1 208 ? 38.663 18.515 34.068 1.00 13.63 208 ILE A CA 1
ATOM 1479 C C . ILE A 1 208 ? 37.465 17.785 33.509 1.00 14.42 208 ILE A C 1
ATOM 1480 O O . ILE A 1 208 ? 36.405 17.723 34.168 1.00 15.54 208 ILE A O 1
ATOM 1485 N N . MET A 1 209 ? 37.623 17.194 32.321 1.00 13.97 209 MET A N 1
ATOM 1486 C CA . MET A 1 209 ? 36.501 16.533 31.694 1.00 13.16 209 MET A CA 1
ATOM 1487 C C . MET A 1 209 ? 36.711 14.992 31.794 1.00 12.00 209 MET A C 1
ATOM 1488 O O . MET A 1 209 ? 37.786 14.454 31.392 1.00 13.99 209 MET A O 1
ATOM 1493 N N . ASN A 1 210 ? 35.708 14.334 32.373 1.00 12.65 210 ASN A N 1
ATOM 1494 C CA . ASN A 1 210 ? 35.634 12.887 32.575 1.00 18.08 210 ASN A CA 1
ATOM 1495 C C . ASN A 1 210 ? 36.849 12.348 33.329 1.00 17.25 210 ASN A C 1
ATOM 1496 O O . ASN A 1 210 ? 37.209 11.138 33.165 1.00 16.09 210 ASN A O 1
ATOM 1501 N N . LYS A 1 211 ? 37.374 13.176 34.244 1.00 18.15 211 LYS A N 1
ATOM 1502 C CA . LYS A 1 211 ? 38.555 12.814 35.057 1.00 17.95 211 LYS A CA 1
ATOM 1503 C C . LYS A 1 211 ? 39.755 12.456 34.181 1.00 18.26 211 LYS A C 1
ATOM 1504 O O . LYS A 1 211 ? 40.648 11.753 34.641 1.00 20.18 211 LYS A O 1
ATOM 1510 N N . GLN A 1 212 ? 39.737 12.912 32.925 1.00 14.02 212 GLN A N 1
ATOM 1511 C CA . GLN A 1 212 ? 40.737 12.505 31.913 1.00 15.71 212 GLN A CA 1
ATOM 1512 C C . GLN A 1 212 ? 41.442 13.636 31.195 1.00 16.70 212 GLN A C 1
ATOM 1513 O O . GLN A 1 212 ? 42.611 13.483 30.814 1.00 17.01 212 GLN A O 1
ATOM 1519 N N . PHE A 1 213 ? 40.755 14.773 31.007 1.00 12.64 213 PHE A N 1
ATOM 1520 C CA . PHE A 1 213 ? 41.295 15.845 30.127 1.00 11.50 213 PHE A CA 1
ATOM 1521 C C . PHE A 1 213 ? 41.322 17.185 30.819 1.00 16.98 213 PHE A C 1
ATOM 1522 O O . PHE A 1 213 ? 40.301 17.587 31.373 1.00 15.54 213 PHE A O 1
ATOM 1530 N N . LEU A 1 214 ? 42.451 17.891 30.745 1.00 13.64 214 LEU A N 1
ATOM 1531 C CA . LEU A 1 214 ? 42.461 19.309 31.159 1.00 10.79 214 LEU A CA 1
ATOM 1532 C C . LEU A 1 214 ? 41.959 20.087 29.914 1.00 12.09 214 LEU A C 1
ATOM 1533 O O . LEU A 1 214 ? 42.542 19.962 28.846 1.00 14.90 214 LEU A O 1
ATOM 1538 N N . CYS A 1 215 ? 40.897 20.876 30.086 1.00 11.63 215 CYS A N 1
ATOM 1539 C CA . CYS A 1 215 ? 40.299 21.702 29.015 1.00 10.56 215 CYS A CA 1
ATOM 1540 C C . CYS A 1 215 ? 40.506 23.154 29.380 1.00 9.00 215 CYS A C 1
ATOM 1541 O O . CYS A 1 215 ? 40.068 23.583 30.469 1.00 12.39 215 CYS A O 1
ATOM 1544 N N . ILE A 1 216 ? 41.228 23.862 28.532 1.00 10.67 216 ILE A N 1
ATOM 1545 C CA A ILE A 1 216 ? 41.500 25.290 28.735 0.72 12.27 216 ILE A CA 1
ATOM 1546 C CA B ILE A 1 216 ? 41.509 25.275 28.734 0.28 12.16 216 ILE A CA 1
ATOM 1547 C C . ILE A 1 216 ? 41.488 25.994 27.400 1.00 14.02 216 ILE A C 1
ATOM 1548 O O . ILE A 1 216 ? 41.650 25.372 26.350 1.00 12.81 216 ILE A O 1
ATOM 1557 N N . HIS A 1 217 ? 41.399 27.324 27.413 1.00 11.13 217 HIS A N 1
ATOM 1558 C CA . HIS A 1 217 ? 41.383 27.966 26.114 1.00 9.06 217 HIS A CA 1
ATOM 1559 C C . HIS A 1 217 ? 42.771 27.920 25.434 1.00 12.82 217 HIS A C 1
ATOM 1560 O O . HIS A 1 217 ? 42.883 27.668 24.216 1.00 11.17 217 HIS A O 1
ATOM 1567 N N . GLY A 1 218 ? 43.788 28.326 26.214 1.00 13.12 218 GLY A N 1
ATOM 1568 C CA . GLY A 1 218 ? 45.131 28.573 25.689 1.00 11.03 218 GLY A CA 1
ATOM 1569 C C . GLY A 1 218 ? 46.095 27.421 25.930 1.00 13.13 218 GLY A C 1
ATOM 1570 O O . GLY A 1 218 ? 46.159 26.530 25.102 1.00 13.83 218 GLY A O 1
ATOM 1571 N N . GLY A 1 219 ? 46.831 27.410 27.052 1.00 12.94 219 GLY A N 1
ATOM 1572 C CA . GLY A 1 219 ? 47.879 26.410 27.140 1.00 14.80 219 GLY A CA 1
ATOM 1573 C C . GLY A 1 219 ? 48.522 26.305 28.511 1.00 17.37 219 GLY A C 1
ATOM 1574 O O . GLY A 1 219 ? 48.017 26.836 29.487 1.00 15.27 219 GLY A O 1
ATOM 1575 N N . LEU A 1 220 ? 49.590 25.522 28.583 1.00 14.88 220 LEU A N 1
ATOM 1576 C CA . LEU A 1 220 ? 50.260 25.252 29.845 1.00 15.72 220 LEU A CA 1
ATOM 1577 C C . LEU A 1 220 ? 51.096 26.491 30.252 1.00 18.41 220 LEU A C 1
ATOM 1578 O O . LEU A 1 220 ? 51.268 27.435 29.464 1.00 18.92 220 LEU A O 1
ATOM 1583 N N . SER A 1 221 ? 51.672 26.429 31.427 1.00 16.97 221 SER A N 1
ATOM 1584 C CA . SER A 1 221 ? 52.364 27.575 32.013 1.00 16.14 221 SER A CA 1
ATOM 1585 C C . SER A 1 221 ? 53.519 27.085 32.820 1.00 17.59 221 SER A C 1
ATOM 1586 O O . SER A 1 221 ? 53.407 26.030 33.486 1.00 17.23 221 SER A O 1
ATOM 1589 N N . PRO A 1 222 ? 54.617 27.873 32.857 1.00 17.06 222 PRO A N 1
ATOM 1590 C CA . PRO A 1 222 ? 55.671 27.488 33.791 1.00 19.93 222 PRO A CA 1
ATOM 1591 C C . PRO A 1 222 ? 55.209 27.532 35.255 1.00 19.02 222 PRO A C 1
ATOM 1592 O O . PRO A 1 222 ? 55.880 26.980 36.127 1.00 22.36 222 PRO A O 1
ATOM 1596 N N . GLU A 1 223 ? 54.045 28.115 35.515 1.00 16.03 223 GLU A N 1
ATOM 1597 C CA . GLU A 1 223 ? 53.534 28.191 36.876 1.00 15.68 223 GLU A CA 1
ATOM 1598 C C . GLU A 1 223 ? 52.356 27.207 37.103 1.00 21.48 223 GLU A C 1
ATOM 1599 O O . GLU A 1 223 ? 51.700 27.240 38.165 1.00 18.33 223 GLU A O 1
ATOM 1605 N N . LEU A 1 224 ? 52.072 26.382 36.088 1.00 16.24 224 LEU A N 1
ATOM 1606 C CA . LEU A 1 224 ? 50.989 25.386 36.211 1.00 15.44 224 LEU A CA 1
ATOM 1607 C C . LEU A 1 224 ? 51.650 24.038 36.558 1.00 18.50 224 LEU A C 1
ATOM 1608 O O . LEU A 1 224 ? 52.038 23.269 35.673 1.00 21.10 224 LEU A O 1
ATOM 1613 N N . HIS A 1 225 ? 51.809 23.780 37.846 1.00 16.50 225 HIS A N 1
ATOM 1614 C CA . HIS A 1 225 ? 52.412 22.504 38.280 1.00 20.98 225 HIS A CA 1
ATOM 1615 C C . HIS A 1 225 ? 51.374 21.446 38.589 1.00 22.16 225 HIS A C 1
ATOM 1616 O O . HIS A 1 225 ? 51.526 20.279 38.193 1.00 20.62 225 HIS A O 1
ATOM 1623 N N . THR A 1 226 ? 50.356 21.818 39.360 1.00 20.27 226 THR A N 1
ATOM 1624 C CA . THR A 1 226 ? 49.295 20.858 39.717 1.00 18.38 226 THR A CA 1
ATOM 1625 C C . THR A 1 226 ? 47.977 21.625 39.533 1.00 19.43 226 THR A C 1
ATOM 1626 O O . THR A 1 226 ? 47.969 22.836 39.311 1.00 16.10 226 THR A O 1
ATOM 1630 N N . LEU A 1 227 ? 46.882 20.905 39.605 1.00 16.60 227 LEU A N 1
ATOM 1631 C CA . LEU A 1 227 ? 45.569 21.523 39.411 1.00 20.87 227 LEU A CA 1
ATOM 1632 C C . LEU A 1 227 ? 45.262 22.510 40.558 1.00 18.89 227 LEU A C 1
ATOM 1633 O O . LEU A 1 227 ? 44.482 23.449 40.358 1.00 17.93 227 LEU A O 1
ATOM 1638 N N . GLU A 1 228 ? 45.897 22.314 41.728 1.00 19.55 228 GLU A N 1
ATOM 1639 C CA . GLU A 1 228 ? 45.710 23.250 42.847 1.00 21.11 228 GLU A CA 1
ATOM 1640 C C . GLU A 1 228 ? 46.126 24.648 42.424 1.00 18.58 228 GLU A C 1
ATOM 1641 O O . GLU A 1 228 ? 45.552 25.635 42.924 1.00 20.31 228 GLU A O 1
ATOM 1647 N N . ASP A 1 229 ? 47.122 24.755 41.524 1.00 16.70 229 ASP A N 1
ATOM 1648 C CA . ASP A 1 229 ? 47.519 26.092 41.025 1.00 17.75 229 ASP A CA 1
ATOM 1649 C C . ASP A 1 229 ? 46.375 26.848 40.292 1.00 20.81 229 ASP A C 1
ATOM 1650 O O . ASP A 1 229 ? 46.301 28.091 40.374 1.00 16.12 229 ASP A O 1
ATOM 1655 N N . ILE A 1 230 ? 45.523 26.138 39.559 1.00 15.41 230 ILE A N 1
ATOM 1656 C CA . ILE A 1 230 ? 44.356 26.796 38.954 1.00 16.59 230 ILE A CA 1
ATOM 1657 C C . ILE A 1 230 ? 43.366 27.242 40.016 1.00 15.73 230 ILE A C 1
ATOM 1658 O O . ILE A 1 230 ? 42.703 28.283 39.900 1.00 16.32 230 ILE A O 1
ATOM 1663 N N . LYS A 1 231 ? 43.195 26.432 41.037 1.00 16.97 231 LYS A N 1
ATOM 1664 C CA . LYS A 1 231 ? 42.175 26.705 42.045 1.00 18.01 231 LYS A CA 1
ATOM 1665 C C . LYS A 1 231 ? 42.566 27.936 42.850 1.00 19.44 231 LYS A C 1
ATOM 1666 O O . LYS A 1 231 ? 41.698 28.652 43.374 1.00 21.63 231 LYS A O 1
ATOM 1672 N N . SER A 1 232 ? 43.875 28.204 42.946 1.00 17.95 232 SER A N 1
ATOM 1673 C CA A SER A 1 232 ? 44.378 29.313 43.756 0.53 20.41 232 SER A CA 1
ATOM 1674 C CA B SER A 1 232 ? 44.319 29.310 43.790 0.47 20.29 232 SER A CA 1
ATOM 1675 C C . SER A 1 232 ? 44.213 30.680 43.073 1.00 19.33 232 SER A C 1
ATOM 1676 O O . SER A 1 232 ? 44.402 31.744 43.706 1.00 20.25 232 SER A O 1
ATOM 1681 N N . ILE A 1 233 ? 43.899 30.679 41.789 1.00 14.77 233 ILE A N 1
ATOM 1682 C CA . ILE A 1 233 ? 43.822 31.942 41.052 1.00 18.06 233 ILE A CA 1
ATOM 1683 C C . ILE A 1 233 ? 42.625 32.792 41.552 1.00 16.74 233 ILE A C 1
ATOM 1684 O O . ILE A 1 233 ? 41.543 32.266 41.759 1.00 15.99 233 ILE A O 1
ATOM 1689 N N . ASP A 1 234 ? 42.813 34.105 41.622 1.00 16.59 234 ASP A N 1
ATOM 1690 C CA . ASP A 1 234 ? 41.661 35.002 41.767 1.00 13.88 234 ASP A CA 1
ATOM 1691 C C . ASP A 1 234 ? 41.205 35.360 40.353 1.00 14.94 234 ASP A C 1
ATOM 1692 O O . ASP A 1 234 ? 41.825 36.235 39.690 1.00 15.54 234 ASP A O 1
ATOM 1697 N N . ARG A 1 235 ? 40.184 34.685 39.847 1.00 12.37 235 ARG A N 1
ATOM 1698 C CA . ARG A 1 235 ? 39.847 34.876 38.432 1.00 14.86 235 ARG A CA 1
ATOM 1699 C C . ARG A 1 235 ? 38.994 36.131 38.185 1.00 13.73 235 ARG A C 1
ATOM 1700 O O . ARG A 1 235 ? 38.818 36.548 37.052 1.00 12.46 235 ARG A O 1
ATOM 1708 N N . PHE A 1 236 ? 38.478 36.735 39.254 1.00 13.46 236 PHE A N 1
ATOM 1709 C CA . PHE A 1 236 ? 37.442 37.773 39.064 1.00 12.67 236 PHE A CA 1
ATOM 1710 C C . PHE A 1 236 ? 38.053 39.158 38.788 1.00 16.44 236 PHE A C 1
ATOM 1711 O O . PHE A 1 236 ? 37.974 40.078 39.611 1.00 14.56 236 PHE A O 1
ATOM 1719 N N . ARG A 1 237 ? 38.671 39.285 37.628 1.00 13.80 237 ARG A N 1
ATOM 1720 C CA . ARG A 1 237 ? 39.458 40.475 37.297 1.00 12.86 237 ARG A CA 1
ATOM 1721 C C . ARG A 1 237 ? 39.844 40.377 35.831 1.00 12.23 237 ARG A C 1
ATOM 1722 O O . ARG A 1 237 ? 39.706 39.310 35.243 1.00 13.65 237 ARG A O 1
ATOM 1730 N N . GLU A 1 238 ? 40.291 41.485 35.246 1.00 13.77 238 GLU A N 1
ATOM 1731 C CA . GLU A 1 238 ? 40.863 41.416 33.899 1.00 14.18 238 GLU A CA 1
ATOM 1732 C C . GLU A 1 238 ? 42.153 40.555 33.912 1.00 14.08 238 GLU A C 1
ATOM 1733 O O . GLU A 1 238 ? 42.898 40.558 34.901 1.00 14.75 238 GLU A O 1
ATOM 1739 N N . PRO A 1 239 ? 42.394 39.777 32.849 1.00 15.23 239 PRO A N 1
ATOM 1740 C CA . PRO A 1 239 ? 43.615 38.916 32.835 1.00 13.60 239 PRO A CA 1
ATOM 1741 C C . PRO A 1 239 ? 44.835 39.824 32.867 1.00 14.77 239 PRO A C 1
ATOM 1742 O O . PRO A 1 239 ? 44.833 40.909 32.293 1.00 16.33 239 PRO A O 1
ATOM 1746 N N . PRO A 1 240 ? 45.824 39.439 33.643 1.00 15.47 240 PRO A N 1
ATOM 1747 C CA . PRO A 1 240 ? 47.096 40.170 33.713 1.00 15.41 240 PRO A CA 1
ATOM 1748 C C . PRO A 1 240 ? 47.934 39.996 32.450 1.00 18.05 240 PRO A C 1
ATOM 1749 O O . PRO A 1 240 ? 47.699 39.098 31.678 1.00 16.24 240 PRO A O 1
ATOM 1753 N N . THR A 1 241 ? 48.892 40.888 32.243 1.00 19.06 241 THR A N 1
ATOM 1754 C CA A THR A 1 241 ? 49.874 40.826 31.160 0.49 21.19 241 THR A CA 1
ATOM 1755 C CA B THR A 1 241 ? 49.765 40.703 31.080 0.51 20.91 241 THR A CA 1
ATOM 1756 C C . THR A 1 241 ? 50.827 39.617 31.290 1.00 20.74 241 THR A C 1
ATOM 1757 O O . THR A 1 241 ? 51.401 39.131 30.318 1.00 20.37 241 THR A O 1
ATOM 1764 N N . HIS A 1 242 ? 51.051 39.207 32.530 1.00 18.40 242 HIS A N 1
ATOM 1765 C CA . HIS A 1 242 ? 51.990 38.127 32.838 1.00 17.46 242 HIS A CA 1
ATOM 1766 C C . HIS A 1 242 ? 51.340 37.167 33.815 1.00 18.01 242 HIS A C 1
ATOM 1767 O O . HIS A 1 242 ? 50.571 37.611 34.652 1.00 22.95 242 HIS A O 1
ATOM 1774 N N . GLY A 1 243 ? 51.744 35.903 33.838 1.00 17.55 243 GLY A N 1
ATOM 1775 C CA . GLY A 1 243 ? 51.373 35.094 34.977 1.00 17.07 243 GLY A CA 1
ATOM 1776 C C . GLY A 1 243 ? 50.492 33.938 34.574 1.00 14.77 243 GLY A C 1
ATOM 1777 O O . GLY A 1 243 ? 50.071 33.860 33.431 1.00 15.61 243 GLY A O 1
ATOM 1778 N N . LEU A 1 244 ? 50.233 33.036 35.510 1.00 16.13 244 LEU A N 1
ATOM 1779 C CA . LEU A 1 244 ? 49.475 31.805 35.230 1.00 15.65 244 LEU A CA 1
ATOM 1780 C C . LEU A 1 244 ? 48.139 32.125 34.610 1.00 15.25 244 LEU A C 1
ATOM 1781 O O . LEU A 1 244 ? 47.742 31.479 33.649 1.00 15.73 244 LEU A O 1
ATOM 1786 N N . MET A 1 245 ? 47.428 33.151 35.129 1.00 12.66 245 MET A N 1
ATOM 1787 C CA . MET A 1 245 ? 46.119 33.420 34.562 1.00 14.89 245 MET A CA 1
ATOM 1788 C C . MET A 1 245 ? 46.221 33.851 33.079 1.00 17.33 245 MET A C 1
ATOM 1789 O O . MET A 1 245 ? 45.350 33.521 32.224 1.00 16.65 245 MET A O 1
ATOM 1794 N N . CYS A 1 246 ? 47.261 34.616 32.768 1.00 13.91 246 CYS A N 1
ATOM 1795 C CA . CYS A 1 246 ? 47.536 34.992 31.372 1.00 12.12 246 CYS A CA 1
ATOM 1796 C C . CYS A 1 246 ? 47.746 33.733 30.527 1.00 11.25 246 CYS A C 1
ATOM 1797 O O . CYS A 1 246 ? 47.153 33.551 29.466 1.00 12.66 246 CYS A O 1
ATOM 1800 N N . ASP A 1 247 ? 48.631 32.854 30.999 1.00 11.40 247 ASP A N 1
ATOM 1801 C CA . ASP A 1 247 ? 49.127 31.711 30.198 1.00 11.97 247 ASP A CA 1
ATOM 1802 C C . ASP A 1 247 ? 47.997 30.723 29.892 1.00 11.83 247 ASP A C 1
ATOM 1803 O O . ASP A 1 247 ? 47.894 30.243 28.798 1.00 10.74 247 ASP A O 1
ATOM 1808 N N . ILE A 1 248 ? 47.126 30.484 30.871 1.00 10.89 248 ILE A N 1
ATOM 1809 C CA . ILE A 1 248 ? 45.974 29.616 30.648 1.00 13.02 248 ILE A CA 1
ATOM 1810 C C . ILE A 1 248 ? 45.145 30.081 29.450 1.00 13.46 248 ILE A C 1
ATOM 1811 O O . ILE A 1 248 ? 44.594 29.253 28.710 1.00 14.32 248 ILE A O 1
ATOM 1816 N N . LEU A 1 249 ? 45.058 31.400 29.250 1.00 11.96 249 LEU A N 1
ATOM 1817 C CA . LEU A 1 249 ? 44.270 31.961 28.178 1.00 10.31 249 LEU A CA 1
ATOM 1818 C C . LEU A 1 249 ? 45.054 32.182 26.867 1.00 13.69 249 LEU A C 1
ATOM 1819 O O . LEU A 1 249 ? 44.442 32.383 25.831 1.00 14.76 249 LEU A O 1
ATOM 1824 N N . TRP A 1 250 ? 46.391 32.256 26.959 1.00 12.35 250 TRP A N 1
ATOM 1825 C CA . TRP A 1 250 ? 47.189 32.759 25.850 1.00 11.63 250 TRP A CA 1
ATOM 1826 C C . TRP A 1 250 ? 48.214 31.759 25.285 1.00 11.50 250 TRP A C 1
ATOM 1827 O O . TRP A 1 250 ? 48.701 31.957 24.152 1.00 12.19 250 TRP A O 1
ATOM 1838 N N . ALA A 1 251 ? 48.608 30.760 26.080 1.00 13.04 251 ALA A N 1
ATOM 1839 C CA . ALA A 1 251 ? 49.787 29.952 25.643 1.00 12.49 251 ALA A CA 1
ATOM 1840 C C . ALA A 1 251 ? 49.461 29.028 24.441 1.00 15.48 251 ALA A C 1
ATOM 1841 O O . ALA A 1 251 ? 48.300 28.675 24.206 1.00 13.76 251 ALA A O 1
ATOM 1843 N N . ASP A 1 252 ? 50.489 28.705 23.652 1.00 14.02 252 ASP A N 1
ATOM 1844 C CA . ASP A 1 252 ? 50.351 27.836 22.462 1.00 13.56 252 ASP A CA 1
ATOM 1845 C C . ASP A 1 252 ? 51.372 26.690 22.552 1.00 14.35 252 ASP A C 1
ATOM 1846 O O . ASP A 1 252 ? 52.490 26.880 23.059 1.00 14.84 252 ASP A O 1
ATOM 1851 N N . PRO A 1 253 ? 51.044 25.533 21.958 1.00 14.50 253 PRO A N 1
ATOM 1852 C CA . PRO A 1 253 ? 52.158 24.595 21.721 1.00 15.55 253 PRO A CA 1
ATOM 1853 C C . PRO A 1 253 ? 53.193 25.120 20.751 1.00 17.88 253 PRO A C 1
ATOM 1854 O O . PRO A 1 253 ? 52.869 25.859 19.798 1.00 16.82 253 PRO A O 1
ATOM 1858 N N . LEU A 1 254 ? 54.435 24.678 20.953 1.00 17.62 254 LEU A N 1
ATOM 1859 C CA . LEU A 1 254 ? 55.476 25.037 20.000 1.00 18.94 254 LEU A CA 1
ATOM 1860 C C . LEU A 1 254 ? 55.101 24.656 18.583 1.00 22.76 254 LEU A C 1
ATOM 1861 O O . LEU A 1 254 ? 54.452 23.651 18.322 1.00 20.05 254 LEU A O 1
ATOM 1866 N N . GLU A 1 255 ? 55.553 25.438 17.625 1.00 21.87 255 GLU A N 1
ATOM 1867 C CA . GLU A 1 255 ? 55.372 25.033 16.232 1.00 23.25 255 GLU A CA 1
ATOM 1868 C C . GLU A 1 255 ? 55.966 23.653 15.917 1.00 26.71 255 GLU A C 1
ATOM 1869 O O . GLU A 1 255 ? 55.429 22.903 15.101 1.00 29.49 255 GLU A O 1
ATOM 1875 N N . ASP A 1 256 ? 57.071 23.285 16.548 1.00 23.09 256 ASP A N 1
ATOM 1876 C CA . ASP A 1 256 ? 57.634 21.958 16.253 1.00 24.25 256 ASP A CA 1
ATOM 1877 C C . ASP A 1 256 ? 57.354 21.018 17.441 1.00 26.34 256 ASP A C 1
ATOM 1878 O O . ASP A 1 256 ? 58.205 20.215 17.841 1.00 30.05 256 ASP A O 1
ATOM 1883 N N . PHE A 1 257 ? 56.150 21.167 18.000 1.00 25.28 257 PHE A N 1
ATOM 1884 C CA . PHE A 1 257 ? 55.673 20.393 19.159 1.00 21.00 257 PHE A CA 1
ATOM 1885 C C . PHE A 1 257 ? 55.849 18.922 18.838 1.00 25.87 257 PHE A C 1
ATOM 1886 O O . PHE A 1 257 ? 55.405 18.471 17.780 1.00 24.66 257 PHE A O 1
ATOM 1894 N N . GLY A 1 258 ? 56.571 18.193 19.690 1.00 24.71 258 GLY A N 1
ATOM 1895 C CA . GLY A 1 258 ? 56.821 16.774 19.419 1.00 26.46 258 GLY A CA 1
ATOM 1896 C C . GLY A 1 258 ? 58.103 16.433 18.672 1.00 33.38 258 GLY A C 1
ATOM 1897 O O . GLY A 1 258 ? 58.594 15.275 18.701 1.00 40.01 258 GLY A O 1
ATOM 1898 N N . THR A 1 259 ? 58.692 17.427 18.008 1.00 29.73 259 THR A N 1
ATOM 1899 C CA . THR A 1 259 ? 59.938 17.163 17.280 1.00 36.04 259 THR A CA 1
ATOM 1900 C C . THR A 1 259 ? 60.984 18.162 17.680 1.00 34.43 259 THR A C 1
ATOM 1901 O O . THR A 1 259 ? 61.822 18.546 16.868 1.00 39.44 259 THR A O 1
ATOM 1905 N N . GLU A 1 260 ? 60.934 18.595 18.939 1.00 30.16 260 GLU A N 1
ATOM 1906 C CA . GLU A 1 260 ? 61.809 19.659 19.395 1.00 30.35 260 GLU A CA 1
ATOM 1907 C C . GLU A 1 260 ? 63.260 19.160 19.365 1.00 40.75 260 GLU A C 1
ATOM 1908 O O . GLU A 1 260 ? 63.523 17.950 19.325 1.00 45.17 260 GLU A O 1
ATOM 1914 N N . LYS A 1 261 ? 64.171 20.116 19.407 1.00 45.60 261 LYS A N 1
ATOM 1915 C CA . LYS A 1 261 ? 65.597 19.854 19.517 1.00 59.43 261 LYS A CA 1
ATOM 1916 C C . LYS A 1 261 ? 66.001 20.271 20.930 1.00 67.36 261 LYS A C 1
ATOM 1917 O O . LYS A 1 261 ? 66.398 19.424 21.740 1.00 72.07 261 LYS A O 1
ATOM 1919 N N . THR A 1 262 ? 65.856 21.570 21.226 1.00 67.16 262 THR A N 1
ATOM 1920 C CA . THR A 1 262 ? 66.123 22.104 22.568 1.00 63.53 262 THR A CA 1
ATOM 1921 C C . THR A 1 262 ? 65.212 21.413 23.605 1.00 58.68 262 THR A C 1
ATOM 1922 O O . THR A 1 262 ? 64.096 20.965 23.290 1.00 54.31 262 THR A O 1
ATOM 1924 N N . GLY A 1 263 ? 65.694 21.297 24.836 1.00 54.76 263 GLY A N 1
ATOM 1925 C CA . GLY A 1 263 ? 64.929 20.593 25.852 1.00 52.71 263 GLY A CA 1
ATOM 1926 C C . GLY A 1 263 ? 63.928 21.464 26.629 1.00 44.61 263 GLY A C 1
ATOM 1927 O O . GLY A 1 263 ? 63.230 20.963 27.518 1.00 40.36 263 GLY A O 1
ATOM 1928 N N . GLU A 1 264 ? 63.893 22.753 26.308 1.00 41.04 264 GLU A N 1
ATOM 1929 C CA . GLU A 1 264 ? 63.119 23.741 27.050 1.00 43.84 264 GLU A CA 1
ATOM 1930 C C . GLU A 1 264 ? 61.637 23.362 27.172 1.00 35.74 264 GLU A C 1
ATOM 1931 O O . GLU A 1 264 ? 61.041 22.917 26.189 1.00 36.07 264 GLU A O 1
ATOM 1937 N N . TYR A 1 265 ? 61.066 23.516 28.367 1.00 25.76 265 TYR A N 1
ATOM 1938 C CA . TYR A 1 265 ? 59.620 23.332 28.531 1.00 22.29 265 TYR A CA 1
ATOM 1939 C C . TYR A 1 265 ? 58.860 24.524 27.969 1.00 19.47 265 TYR A C 1
ATOM 1940 O O . TYR A 1 265 ? 57.816 24.330 27.332 1.00 21.79 265 TYR A O 1
ATOM 1949 N N . PHE A 1 266 ? 59.356 25.737 28.251 1.00 21.57 266 PHE A N 1
ATOM 1950 C CA . PHE A 1 266 ? 58.650 26.984 27.860 1.00 21.85 266 PHE A CA 1
ATOM 1951 C C . PHE A 1 266 ? 59.597 27.956 27.218 1.00 26.80 266 PHE A C 1
ATOM 1952 O O . PHE A 1 266 ? 60.765 28.084 27.652 1.00 26.22 266 PHE A O 1
ATOM 1960 N N . VAL A 1 267 ? 59.103 28.661 26.197 1.00 23.67 267 VAL A N 1
ATOM 1961 C CA . VAL A 1 267 ? 59.911 29.710 25.546 1.00 24.44 267 VAL A CA 1
ATOM 1962 C C . VAL A 1 267 ? 58.982 30.896 25.353 1.00 24.33 267 VAL A C 1
ATOM 1963 O O . VAL A 1 267 ? 57.772 30.686 25.193 1.00 22.49 267 VAL A O 1
ATOM 1967 N N . HIS A 1 268 ? 59.506 32.128 25.441 1.00 24.67 268 HIS A N 1
ATOM 1968 C CA . HIS A 1 268 ? 58.649 33.306 25.236 1.00 26.40 268 HIS A CA 1
ATOM 1969 C C . HIS A 1 268 ? 57.887 33.186 23.890 1.00 19.67 268 HIS A C 1
ATOM 1970 O O . HIS A 1 268 ? 58.494 32.791 22.885 1.00 20.62 268 HIS A O 1
ATOM 1977 N N . ASN A 1 269 ? 56.587 33.485 23.891 1.00 19.68 269 ASN A N 1
ATOM 1978 C CA . ASN A 1 269 ? 55.737 33.413 22.705 1.00 21.43 269 ASN A CA 1
ATOM 1979 C C . ASN A 1 269 ? 55.810 34.735 21.916 1.00 25.46 269 ASN A C 1
ATOM 1980 O O . ASN A 1 269 ? 55.070 35.694 22.171 1.00 20.93 269 ASN A O 1
ATOM 1985 N N . ASN A 1 270 ? 56.718 34.769 20.937 1.00 24.63 270 ASN A N 1
ATOM 1986 C CA . ASN A 1 270 ? 56.928 35.978 20.156 1.00 28.73 270 ASN A CA 1
ATOM 1987 C C . ASN A 1 270 ? 55.799 36.210 19.147 1.00 30.15 270 ASN A C 1
ATOM 1988 O O . ASN A 1 270 ? 55.652 37.311 18.625 1.00 32.13 270 ASN A O 1
ATOM 1993 N N . VAL A 1 271 ? 54.967 35.204 18.904 1.00 25.95 271 VAL A N 1
ATOM 1994 C CA . VAL A 1 271 ? 53.806 35.376 18.021 1.00 27.32 271 VAL A CA 1
ATOM 1995 C C . VAL A 1 271 ? 52.687 36.136 18.745 1.00 23.89 271 VAL A C 1
ATOM 1996 O O . VAL A 1 271 ? 52.102 37.079 18.216 1.00 26.61 271 VAL A O 1
ATOM 2000 N N . ARG A 1 272 ? 52.442 35.775 19.990 1.00 18.72 272 ARG A N 1
ATOM 2001 C CA . ARG A 1 272 ? 51.418 36.491 20.732 1.00 19.18 272 ARG A CA 1
ATOM 2002 C C . ARG A 1 272 ? 51.954 37.776 21.342 1.00 24.03 272 ARG A C 1
ATOM 2003 O O . ARG A 1 272 ? 51.165 38.642 21.655 1.00 22.69 272 ARG A O 1
ATOM 2011 N N . GLY A 1 273 ? 53.269 37.870 21.557 1.00 23.15 273 GLY A N 1
ATOM 2012 C CA . GLY A 1 273 ? 53.849 39.008 22.268 1.00 27.03 273 GLY A CA 1
ATOM 2013 C C . GLY A 1 273 ? 53.721 38.939 23.790 1.00 26.88 273 GLY A C 1
ATOM 2014 O O . GLY A 1 273 ? 54.096 39.865 24.497 1.00 26.00 273 GLY A O 1
ATOM 2015 N N . CYS A 1 274 ? 53.228 37.809 24.302 1.00 19.32 274 CYS A N 1
ATOM 2016 C CA . CYS A 1 274 ? 53.108 37.589 25.727 1.00 18.35 274 CYS A CA 1
ATOM 2017 C C . CYS A 1 274 ? 53.006 36.087 25.931 1.00 18.72 274 CYS A C 1
ATOM 2018 O O . CYS A 1 274 ? 52.876 35.337 24.955 1.00 18.67 274 CYS A O 1
ATOM 2021 N N . SER A 1 275 ? 53.040 35.659 27.188 1.00 15.99 275 SER A N 1
ATOM 2022 C CA . SER A 1 275 ? 52.910 34.231 27.522 1.00 14.55 275 SER A CA 1
ATOM 2023 C C . SER A 1 275 ? 53.987 33.374 26.800 1.00 16.44 275 SER A C 1
ATOM 2024 O O . SER A 1 275 ? 5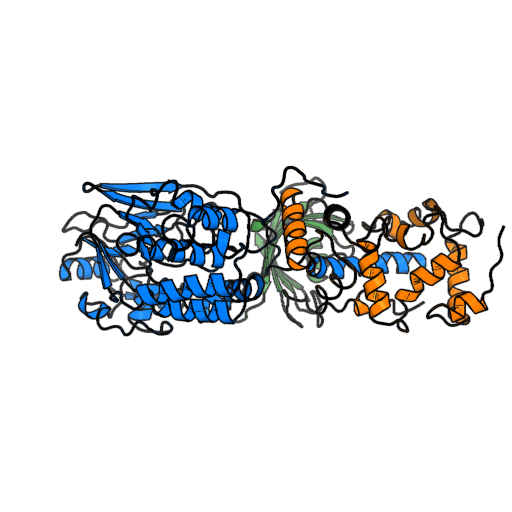5.095 33.861 26.509 1.00 18.22 275 SER A O 1
ATOM 2027 N N . PHE A 1 276 ? 53.680 32.098 26.555 1.00 16.50 276 PHE A N 1
ATOM 2028 C CA . PHE A 1 276 ? 54.710 31.114 26.215 1.00 15.63 276 PHE A CA 1
ATOM 2029 C C . PHE A 1 276 ? 54.238 30.164 25.137 1.00 18.95 276 PHE A C 1
ATOM 2030 O O . PHE A 1 276 ? 53.041 29.967 24.941 1.00 16.34 276 PHE A O 1
ATOM 2038 N N . PHE A 1 277 ? 55.209 29.618 24.420 1.00 17.59 277 PHE A N 1
ATOM 2039 C CA . PHE A 1 277 ? 55.042 28.337 23.754 1.00 16.49 277 PHE A CA 1
ATOM 2040 C C . PHE A 1 277 ? 55.419 27.244 24.733 1.00 16.55 277 PHE A C 1
ATOM 2041 O O . PHE A 1 277 ? 56.460 27.359 25.406 1.00 20.69 277 PHE A O 1
ATOM 2049 N N . PHE A 1 278 ? 54.672 26.142 24.743 1.00 17.93 278 PHE A N 1
ATOM 2050 C CA . PHE A 1 278 ? 55.063 24.988 25.575 1.00 17.20 278 PHE A CA 1
ATOM 2051 C C . PHE A 1 278 ? 55.382 23.736 24.719 1.00 22.14 278 PHE A C 1
ATOM 2052 O O . PHE A 1 278 ? 54.839 23.548 23.612 1.00 18.67 278 PHE A O 1
ATOM 2060 N N . SER A 1 279 ? 56.289 22.907 25.232 1.00 19.86 279 SER A N 1
ATOM 2061 C CA . SER A 1 279 ? 56.827 21.774 24.477 1.00 20.72 279 SER A CA 1
ATOM 2062 C C . SER A 1 279 ? 56.101 20.457 24.805 1.00 19.74 279 SER A C 1
ATOM 2063 O O . SER A 1 279 ? 55.351 20.345 25.792 1.00 18.03 279 SER A O 1
ATOM 2066 N N . TYR A 1 280 ? 56.336 19.465 23.950 1.00 19.76 280 TYR A N 1
ATOM 2067 C CA . TYR A 1 280 ? 55.809 18.136 24.186 1.00 20.47 280 TYR A CA 1
ATOM 2068 C C . TYR A 1 280 ? 56.330 17.547 25.501 1.00 23.85 280 TYR A C 1
ATOM 2069 O O . TYR A 1 280 ? 55.528 17.012 26.286 1.00 23.33 280 TYR A O 1
ATOM 2078 N N . PRO A 1 281 ? 57.660 17.643 25.761 1.00 23.65 281 PRO A N 1
ATOM 2079 C CA . PRO A 1 281 ? 58.089 17.207 27.090 1.00 22.32 281 PRO A CA 1
ATOM 2080 C C . PRO A 1 281 ? 57.385 17.972 28.243 1.00 22.51 281 PRO A C 1
ATOM 2081 O O . PRO A 1 281 ? 57.051 17.298 29.244 1.00 22.24 281 PRO A O 1
ATOM 2085 N N . ALA A 1 282 ? 57.084 19.273 28.089 1.00 19.66 282 ALA A N 1
ATOM 2086 C CA . ALA A 1 282 ? 56.326 20.016 29.130 1.00 23.63 282 ALA A CA 1
ATOM 2087 C C . ALA A 1 282 ? 54.938 19.434 29.308 1.00 22.57 282 ALA A C 1
ATOM 2088 O O . ALA A 1 282 ? 54.431 19.253 30.438 1.00 20.75 282 ALA A O 1
ATOM 2090 N N . ALA A 1 283 ? 54.313 19.115 28.190 1.00 17.48 283 ALA A N 1
ATOM 2091 C CA . ALA A 1 283 ? 52.939 18.553 28.240 1.00 17.10 283 ALA A CA 1
ATOM 2092 C C . ALA A 1 283 ? 52.952 17.152 28.888 1.00 18.16 283 ALA A C 1
ATOM 2093 O O . ALA A 1 283 ? 52.141 16.846 29.784 1.00 18.48 283 ALA A O 1
ATOM 2095 N N . CYS A 1 284 ? 53.894 16.326 28.471 1.00 18.84 284 CYS A N 1
ATOM 2096 C CA . CYS A 1 284 ? 53.995 14.984 29.060 1.00 20.39 284 CYS A CA 1
ATOM 2097 C C . CYS A 1 284 ? 54.243 15.061 30.586 1.00 24.29 284 CYS A C 1
ATOM 2098 O O . CYS A 1 284 ? 53.667 14.270 31.370 1.00 23.36 284 CYS A O 1
ATOM 2101 N N . ALA A 1 285 ? 55.087 15.985 31.012 1.00 20.73 285 ALA A N 1
ATOM 2102 C CA . ALA A 1 285 ? 55.430 16.074 32.427 1.00 24.63 285 ALA A CA 1
ATOM 2103 C C . ALA A 1 285 ? 54.181 16.434 33.249 1.00 20.32 285 ALA A C 1
ATOM 2104 O O . ALA A 1 285 ? 53.886 15.812 34.316 1.00 20.89 285 ALA A O 1
ATOM 2106 N N . PHE A 1 286 ? 53.439 17.395 32.742 1.00 18.17 286 PHE A N 1
ATOM 2107 C CA . PHE A 1 286 ? 52.199 17.869 33.397 1.00 17.61 286 PHE A CA 1
ATOM 2108 C C . PHE A 1 286 ? 51.167 16.757 33.498 1.00 21.99 286 PHE A C 1
ATOM 2109 O O . PHE A 1 286 ? 50.563 16.515 34.571 1.00 18.84 286 PHE A O 1
ATOM 2117 N N . LEU A 1 287 ? 50.967 16.066 32.384 1.00 18.41 287 LEU A N 1
ATOM 2118 C CA . LEU A 1 287 ? 49.965 15.018 32.316 1.00 18.77 287 LEU A CA 1
ATOM 2119 C C . LEU A 1 287 ? 50.338 13.901 33.275 1.00 20.15 287 LEU A C 1
ATOM 2120 O O . LEU A 1 287 ? 49.486 13.356 33.981 1.00 20.66 287 LEU A O 1
ATOM 2125 N N . GLU A 1 288 ? 51.605 13.531 33.293 1.00 20.06 288 GLU A N 1
ATOM 2126 C CA . GLU A 1 288 ? 52.028 12.424 34.131 1.00 23.50 288 GLU A CA 1
ATOM 2127 C C . GLU A 1 288 ? 51.869 12.801 35.633 1.00 23.09 288 GLU A C 1
ATOM 2128 O O . GLU A 1 288 ? 51.434 12.002 36.461 1.00 24.85 288 GLU A O 1
ATOM 2134 N N . LYS A 1 289 ? 52.275 14.017 35.976 1.00 25.20 289 LYS A N 1
ATOM 2135 C CA . LYS A 1 289 ? 52.247 14.480 37.343 1.00 27.68 289 LYS A CA 1
ATOM 2136 C C . LYS A 1 289 ? 50.792 14.539 37.830 1.00 22.99 289 LYS A C 1
ATOM 2137 O O . LYS A 1 289 ? 50.487 14.181 38.966 1.00 23.32 289 LYS A O 1
ATOM 2143 N N . ASN A 1 290 ? 49.882 14.904 36.943 1.00 19.40 290 ASN A N 1
ATOM 2144 C CA . ASN A 1 290 ? 48.507 15.087 37.385 1.00 18.90 290 ASN A CA 1
ATOM 2145 C C . ASN A 1 290 ? 47.548 13.941 37.006 1.00 22.24 290 ASN A C 1
ATOM 2146 O O . ASN A 1 290 ? 46.359 14.107 37.129 1.00 20.37 290 ASN A O 1
ATOM 2151 N N . ASN A 1 291 ? 48.078 12.832 36.498 1.00 23.66 291 ASN A N 1
ATOM 2152 C CA . ASN A 1 291 ? 47.246 11.682 36.096 1.00 23.96 291 ASN A CA 1
ATOM 2153 C C . ASN A 1 291 ? 46.124 12.051 35.130 1.00 24.48 291 ASN A C 1
ATOM 2154 O O . ASN A 1 291 ? 44.958 11.699 35.344 1.00 23.38 291 ASN A O 1
ATOM 2159 N N . LEU A 1 292 ? 46.476 12.772 34.075 1.00 20.88 292 LEU A N 1
ATOM 2160 C CA . LEU A 1 292 ? 45.556 13.126 33.017 1.00 19.41 292 LEU A CA 1
ATOM 2161 C C . LEU A 1 292 ? 46.060 12.584 31.700 1.00 20.90 292 LEU A C 1
ATOM 2162 O O . LEU A 1 292 ? 47.257 12.230 31.563 1.00 20.07 292 LEU A O 1
ATOM 2167 N N . LEU A 1 293 ? 45.152 12.509 30.744 1.00 18.41 293 LEU A N 1
ATOM 2168 C CA . LEU A 1 293 ? 45.451 11.841 29.471 1.00 19.75 293 LEU A CA 1
ATOM 2169 C C . LEU A 1 293 ? 45.870 12.815 28.375 1.00 19.88 293 LEU A C 1
ATOM 2170 O O . LEU A 1 293 ? 46.736 12.493 27.540 1.00 18.80 293 LEU A O 1
ATOM 2175 N N . SER A 1 294 ? 45.225 13.979 28.351 1.00 16.55 294 SER A N 1
ATOM 2176 C CA A SER A 1 294 ? 45.468 14.958 27.316 0.53 16.27 294 SER A CA 1
ATOM 2177 C CA B SER A 1 294 ? 45.427 14.972 27.283 0.47 16.49 294 SER A CA 1
ATOM 2178 C C . SER A 1 294 ? 45.040 16.362 27.765 1.00 17.53 294 SER A C 1
ATOM 2179 O O . SER A 1 294 ? 44.261 16.508 28.736 1.00 14.82 294 SER A O 1
ATOM 2184 N N . ILE A 1 295 ? 45.558 17.369 27.056 1.00 15.17 295 ILE A N 1
ATOM 2185 C CA . ILE A 1 295 ? 45.123 18.777 27.185 1.00 14.11 295 ILE A CA 1
ATOM 2186 C C . ILE A 1 295 ? 44.266 19.068 25.966 1.00 14.39 295 ILE A C 1
ATOM 2187 O O . ILE A 1 295 ? 44.699 18.840 24.856 1.00 14.66 295 ILE A O 1
ATOM 2192 N N . ILE A 1 296 ? 43.026 19.510 26.173 1.00 13.26 296 ILE A N 1
ATOM 2193 C CA . ILE A 1 296 ? 42.150 19.880 25.059 1.00 10.89 296 ILE A CA 1
ATOM 2194 C C . ILE A 1 296 ? 42.057 21.419 25.115 1.00 12.57 296 ILE A C 1
ATOM 2195 O O . ILE A 1 296 ? 41.716 21.984 26.152 1.00 12.59 296 ILE A O 1
ATOM 2200 N N . ARG A 1 297 ? 42.374 22.081 24.005 1.00 12.15 297 ARG A N 1
ATOM 2201 C CA . ARG A 1 297 ? 42.424 23.537 24.071 1.00 10.95 297 ARG A CA 1
ATOM 2202 C C . ARG A 1 297 ? 41.959 24.076 22.711 1.00 13.00 297 ARG A C 1
ATOM 2203 O O . ARG A 1 297 ? 41.632 23.313 21.831 1.00 12.98 297 ARG A O 1
ATOM 2211 N N . ALA A 1 298 ? 41.966 25.386 22.582 1.00 12.61 298 ALA A N 1
ATOM 2212 C CA . ALA A 1 298 ? 41.434 26.003 21.361 1.00 11.45 298 ALA A CA 1
ATOM 2213 C C . ALA A 1 298 ? 42.450 27.035 20.844 1.00 12.64 298 ALA A C 1
ATOM 2214 O O . ALA A 1 298 ? 43.644 26.688 20.632 1.00 12.38 298 ALA A O 1
ATOM 2216 N N . HIS A 1 299 ? 42.012 28.272 20.582 1.00 13.03 299 HIS A N 1
ATOM 2217 C CA . HIS A 1 299 ? 42.895 29.463 20.499 1.00 13.86 299 HIS A CA 1
ATOM 2218 C C . HIS A 1 299 ? 43.716 29.558 19.186 1.00 13.70 299 HIS A C 1
ATOM 2219 O O . HIS A 1 299 ? 44.184 30.657 18.868 1.00 15.57 299 HIS A O 1
ATOM 2226 N N . GLU A 1 300 ? 43.953 28.459 18.455 1.00 13.41 300 GLU A N 1
ATOM 2227 C CA . GLU A 1 300 ? 44.676 28.607 17.169 1.00 16.18 300 GLU A CA 1
ATOM 2228 C C . GLU A 1 300 ? 43.807 28.067 16.045 1.00 17.32 300 GLU A C 1
ATOM 2229 O O . GLU A 1 300 ? 43.376 26.924 16.109 1.00 17.90 300 GLU A O 1
ATOM 2235 N N . ALA A 1 301 ? 43.610 28.884 14.996 1.00 15.45 301 ALA A N 1
ATOM 2236 C CA . ALA A 1 301 ? 42.786 28.441 13.875 1.00 15.61 301 ALA A CA 1
ATOM 2237 C C . ALA A 1 301 ? 43.394 27.213 13.194 1.00 16.76 301 ALA A C 1
ATOM 2238 O O . ALA A 1 301 ? 44.633 27.097 13.069 1.00 16.42 301 ALA A O 1
ATOM 2240 N N . GLN A 1 302 ? 42.540 26.288 12.741 1.00 17.88 302 GLN A N 1
ATOM 2241 C CA . GLN A 1 302 ? 43.020 25.098 12.055 1.00 20.09 302 GLN A CA 1
ATOM 2242 C C . GLN A 1 302 ? 42.249 24.908 10.752 1.00 20.14 302 GLN A C 1
ATOM 2243 O O . GLN A 1 302 ? 41.012 25.010 10.763 1.00 18.52 302 GLN A O 1
ATOM 2249 N N . ASP A 1 303 ? 42.949 24.615 9.653 1.00 20.11 303 ASP A N 1
ATOM 2250 C CA A ASP A 1 303 ? 42.274 24.389 8.370 0.50 22.92 303 ASP A CA 1
ATOM 2251 C CA B ASP A 1 303 ? 42.297 24.357 8.362 0.50 23.07 303 ASP A CA 1
ATOM 2252 C C . ASP A 1 303 ? 41.223 23.269 8.465 1.00 19.74 303 ASP A C 1
ATOM 2253 O O . ASP A 1 303 ? 40.178 23.329 7.803 1.00 18.85 303 ASP A O 1
ATOM 2262 N N . ALA A 1 304 ? 41.542 22.230 9.239 1.00 17.04 304 ALA A N 1
ATOM 2263 C CA . ALA A 1 304 ? 40.671 21.063 9.416 1.00 18.59 304 ALA A CA 1
ATOM 2264 C C . ALA A 1 304 ? 39.644 21.237 10.539 1.00 16.83 304 ALA A C 1
ATOM 2265 O O . ALA A 1 304 ? 38.804 20.336 10.742 1.00 16.75 304 ALA A O 1
ATOM 2267 N N . GLY A 1 305 ? 39.756 22.358 11.265 1.00 14.44 305 GLY A N 1
ATOM 2268 C CA . GLY A 1 305 ? 38.910 22.611 12.453 1.00 14.28 305 GLY A CA 1
ATOM 2269 C C . GLY A 1 305 ? 39.454 21.974 13.735 1.00 16.98 305 GLY A C 1
ATOM 2270 O O . GLY A 1 305 ? 38.899 22.202 14.818 1.00 16.32 305 GLY A O 1
ATOM 2271 N N . TYR A 1 306 ? 40.543 21.186 13.614 1.00 15.17 306 TYR A N 1
ATOM 2272 C CA . TYR A 1 306 ? 41.093 20.551 14.784 1.00 13.53 306 TYR A CA 1
ATOM 2273 C C . TYR A 1 306 ? 42.525 20.127 14.443 1.00 17.77 306 TYR A C 1
ATOM 2274 O O . TYR A 1 306 ? 42.911 20.027 13.276 1.00 16.28 306 TYR A O 1
ATOM 2283 N N . ARG A 1 307 ? 43.302 19.842 15.472 1.00 13.70 307 ARG A N 1
ATOM 2284 C CA . ARG A 1 307 ? 44.637 19.264 15.266 1.00 17.74 307 ARG A CA 1
ATOM 2285 C C . ARG A 1 307 ? 44.930 18.324 16.444 1.00 18.86 307 ARG A C 1
ATOM 2286 O O . ARG A 1 307 ? 44.674 18.693 17.590 1.00 19.22 307 ARG A O 1
ATOM 2294 N N . MET A 1 308 ? 45.421 17.115 16.165 1.00 15.17 308 MET A N 1
ATOM 2295 C CA . MET A 1 308 ? 45.820 16.170 17.239 1.00 21.36 308 MET A CA 1
ATOM 2296 C C . MET A 1 308 ? 47.347 16.145 17.265 1.00 25.41 308 MET A C 1
ATOM 2297 O O . MET A 1 308 ? 47.954 15.963 16.207 1.00 23.42 308 MET A O 1
ATOM 2302 N N . TYR A 1 309 ? 47.961 16.314 18.440 1.00 17.03 309 TYR A N 1
ATOM 2303 C CA . TYR A 1 309 ? 49.412 16.353 18.552 1.00 18.66 309 TYR A CA 1
ATOM 2304 C C . TYR A 1 309 ? 49.961 15.016 19.001 1.00 22.98 309 TYR A C 1
ATOM 2305 O O . TYR A 1 309 ? 49.208 14.098 19.271 1.00 20.33 309 TYR A O 1
ATOM 2314 N N . GLN A 1 310 ? 51.281 14.932 19.100 1.00 19.53 310 GLN A N 1
ATOM 2315 C CA A GLN A 1 310 ? 51.978 13.681 19.417 0.42 22.55 310 GLN A CA 1
ATOM 2316 C CA B GLN A 1 310 ? 51.973 13.685 19.423 0.58 20.99 310 GLN A CA 1
ATOM 2317 C C . GLN A 1 310 ? 51.386 12.935 20.626 1.00 22.09 310 GLN A C 1
ATOM 2318 O O . GLN A 1 310 ? 51.172 13.513 21.695 1.00 19.77 310 GLN A O 1
ATOM 2329 N N . LYS A 1 311 ? 51.103 11.647 20.438 1.00 21.89 311 LYS A N 1
ATOM 2330 C CA . LYS A 1 311 ? 50.605 10.801 21.526 1.00 27.00 311 LYS A CA 1
ATOM 2331 C C . LYS A 1 311 ? 51.655 10.616 22.631 1.00 30.50 311 LYS A C 1
ATOM 2332 O O . LYS A 1 311 ? 52.871 10.527 22.350 1.00 28.32 311 LYS A O 1
ATOM 2338 N N . THR A 1 312 ? 51.195 10.531 23.881 1.00 26.71 312 THR A N 1
ATOM 2339 C CA . THR A 1 312 ? 52.103 10.168 24.991 1.00 27.03 312 THR A CA 1
ATOM 2340 C C . THR A 1 312 ? 52.510 8.714 24.916 1.00 31.39 312 THR A C 1
ATOM 2341 O O . THR A 1 312 ? 51.795 7.840 24.365 1.00 30.69 312 THR A O 1
ATOM 2345 N N . ARG A 1 313 ? 53.675 8.444 25.503 1.00 34.29 313 ARG A N 1
ATOM 2346 C CA . ARG A 1 313 ? 54.168 7.089 25.636 1.00 42.75 313 ARG A CA 1
ATOM 2347 C C . ARG A 1 313 ? 53.318 6.292 26.609 1.00 45.25 313 ARG A C 1
ATOM 2348 O O . ARG A 1 313 ? 53.055 5.102 26.396 1.00 43.76 313 ARG A O 1
ATOM 2356 N N . THR A 1 314 ? 52.913 6.966 27.689 1.00 45.31 314 THR A N 1
ATOM 2357 C CA . THR A 1 314 ? 52.262 6.319 28.833 1.00 49.88 314 THR A CA 1
ATOM 2358 C C . THR A 1 314 ? 50.901 5.749 28.430 1.00 47.94 314 THR A C 1
ATOM 2359 O O . THR A 1 314 ? 50.596 4.600 28.693 1.00 49.04 314 THR A O 1
ATOM 2363 N N . THR A 1 315 ? 50.079 6.547 27.776 1.00 44.69 315 THR A N 1
ATOM 2364 C CA . THR A 1 315 ? 48.728 6.093 27.472 1.00 46.76 315 THR A CA 1
ATOM 2365 C C . THR A 1 315 ? 48.434 5.953 25.972 1.00 48.30 315 THR A C 1
ATOM 2366 O O . THR A 1 315 ? 47.469 5.297 25.595 1.00 51.54 315 THR A O 1
ATOM 2370 N N . GLY A 1 316 ? 49.229 6.599 25.122 1.00 49.46 316 GLY A N 1
ATOM 2371 C CA . GLY A 1 316 ? 48.898 6.692 23.708 1.00 45.56 316 GLY A CA 1
ATOM 2372 C C . GLY A 1 316 ? 47.756 7.635 23.319 1.00 40.80 316 GLY A C 1
ATOM 2373 O O . GLY A 1 316 ? 47.330 7.628 22.162 1.00 41.56 316 GLY A O 1
ATOM 2374 N N . PHE A 1 317 ? 47.226 8.447 24.241 1.00 34.74 317 PHE A N 1
ATOM 2375 C CA . PHE A 1 317 ? 46.313 9.508 23.816 1.00 29.28 317 PHE A CA 1
ATOM 2376 C C . PHE A 1 317 ? 47.137 10.678 23.232 1.00 20.70 317 PHE A C 1
ATOM 2377 O O . PHE A 1 317 ? 48.284 10.831 23.636 1.00 26.42 317 PHE A O 1
ATOM 2385 N N . PRO A 1 318 ? 46.575 11.461 22.293 1.00 24.93 318 PRO A N 1
ATOM 2386 C CA . PRO A 1 318 ? 47.264 12.714 21.861 1.00 23.76 318 PRO A CA 1
ATOM 2387 C C . PRO A 1 318 ? 47.542 13.589 23.074 1.00 20.75 318 PRO A C 1
ATOM 2388 O O . PRO A 1 318 ? 46.671 13.737 23.927 1.00 20.96 318 PRO A O 1
ATOM 2392 N N . SER A 1 319 ? 48.771 14.087 23.215 1.00 19.35 319 SER A N 1
ATOM 2393 C CA . SER A 1 319 ? 49.078 14.878 24.405 1.00 18.04 319 SER A CA 1
ATOM 2394 C C . SER A 1 319 ? 48.330 16.177 24.425 1.00 17.60 319 SER A C 1
ATOM 2395 O O . SER A 1 319 ? 48.003 16.695 25.509 1.00 15.88 319 SER A O 1
ATOM 2398 N N . VAL A 1 320 ? 48.041 16.697 23.228 1.00 16.09 320 VAL A N 1
ATOM 2399 C CA . VAL A 1 320 ? 47.283 17.956 23.100 1.00 13.77 320 VAL A CA 1
ATOM 2400 C C . VAL A 1 320 ? 46.306 17.781 21.960 1.00 16.79 320 VAL A C 1
ATOM 2401 O O . VAL A 1 320 ? 46.653 17.118 20.986 1.00 19.39 320 VAL A O 1
ATOM 2405 N N . MET A 1 321 ? 45.109 18.365 22.091 1.00 12.41 321 MET A N 1
ATOM 2406 C CA . MET A 1 321 ? 44.171 18.465 20.973 1.00 13.40 321 MET A CA 1
ATOM 2407 C C . MET A 1 321 ? 43.770 19.936 20.857 1.00 14.67 321 MET A C 1
ATOM 2408 O O . MET A 1 321 ? 43.464 20.573 21.868 1.00 14.75 321 MET A O 1
ATOM 2413 N N . THR A 1 322 ? 43.803 20.472 19.645 1.00 14.05 322 THR A N 1
ATOM 2414 C CA . THR A 1 322 ? 43.294 21.850 19.456 1.00 15.20 322 THR A CA 1
ATOM 2415 C C . THR A 1 322 ? 41.939 21.704 18.761 1.00 13.47 322 THR A C 1
ATOM 2416 O O . THR A 1 322 ? 41.846 20.952 17.792 1.00 14.26 322 THR A O 1
ATOM 2420 N N . ILE A 1 323 ? 40.923 22.432 19.244 1.00 10.70 323 ILE A N 1
ATOM 2421 C CA . ILE A 1 323 ? 39.611 22.380 18.607 1.00 12.99 323 ILE A CA 1
ATOM 2422 C C . ILE A 1 323 ? 39.260 23.843 18.265 1.00 12.48 323 ILE A C 1
ATOM 2423 O O . ILE A 1 323 ? 39.481 24.770 19.060 1.00 11.81 323 ILE A O 1
ATOM 2428 N N . PHE A 1 324 ? 38.710 24.065 17.071 1.00 13.28 324 PHE A N 1
ATOM 2429 C CA . PHE A 1 324 ? 38.500 25.443 16.611 1.00 11.21 324 PHE A CA 1
ATOM 2430 C C . PHE A 1 324 ? 37.165 25.491 15.879 1.00 12.74 324 PHE A C 1
ATOM 2431 O O . PHE A 1 324 ? 36.999 24.788 14.882 1.00 13.39 324 PHE A O 1
ATOM 2439 N N . SER A 1 325 ? 36.211 26.279 16.416 1.00 12.21 325 SER A N 1
ATOM 2440 C CA . SER A 1 325 ? 34.825 26.095 15.959 1.00 11.04 325 SER A CA 1
ATOM 2441 C C . SER A 1 325 ? 34.291 27.276 15.103 1.00 12.94 325 SER A C 1
ATOM 2442 O O . SER A 1 325 ? 33.063 27.461 15.007 1.00 12.20 325 SER A O 1
ATOM 2445 N N . ALA A 1 326 ? 35.183 28.041 14.477 1.00 11.25 326 ALA A N 1
ATOM 2446 C CA . ALA A 1 326 ? 34.782 29.193 13.654 1.00 12.06 326 ALA A CA 1
ATOM 2447 C C . ALA A 1 326 ? 35.184 28.882 12.182 1.00 13.05 326 ALA A C 1
ATOM 2448 O O . ALA A 1 326 ? 36.317 29.072 11.812 1.00 16.03 326 ALA A O 1
ATOM 2450 N N . PRO A 1 327 ? 34.242 28.384 11.347 1.00 14.16 327 PRO A N 1
ATOM 2451 C CA . PRO A 1 327 ? 34.610 28.039 9.970 1.00 14.52 327 PRO A CA 1
ATOM 2452 C C . PRO A 1 327 ? 34.768 29.312 9.121 1.00 18.96 327 PRO A C 1
ATOM 2453 O O . PRO A 1 327 ? 34.112 30.321 9.404 1.00 17.00 327 PRO A O 1
ATOM 2457 N N . ASN A 1 328 ? 35.562 29.228 8.053 1.00 17.98 328 ASN A N 1
ATOM 2458 C CA . ASN A 1 328 ? 35.822 30.391 7.157 1.00 18.21 328 ASN A CA 1
ATOM 2459 C C . ASN A 1 328 ? 36.095 31.623 8.031 1.00 18.42 328 ASN A C 1
ATOM 2460 O O . ASN A 1 328 ? 35.444 32.655 7.907 1.00 20.31 328 ASN A O 1
ATOM 2465 N N . TYR A 1 329 ? 37.023 31.454 8.947 1.00 20.29 329 TYR A N 1
ATOM 2466 C CA . TYR A 1 329 ? 37.259 32.422 10.014 1.00 17.51 329 TYR A CA 1
ATOM 2467 C C . TYR A 1 329 ? 37.606 33.790 9.387 1.00 23.61 329 TYR A C 1
ATOM 2468 O O . TYR A 1 329 ? 38.379 33.848 8.432 1.00 24.05 329 TYR A O 1
ATOM 2477 N N . LEU A 1 330 ? 36.972 34.855 9.882 1.00 24.35 330 LEU A N 1
ATOM 2478 C CA . LEU A 1 330 ? 37.130 36.229 9.391 1.00 25.42 330 LEU A CA 1
ATOM 2479 C C . LEU A 1 330 ? 36.554 36.468 7.988 1.00 31.50 330 LEU A C 1
ATOM 2480 O O . LEU A 1 330 ? 36.760 37.557 7.415 1.00 30.48 330 LEU A O 1
ATOM 2485 N N . ASP A 1 331 ? 35.815 35.489 7.456 1.00 21.13 331 ASP A N 1
ATOM 2486 C CA . ASP A 1 331 ? 35.344 35.517 6.069 1.00 22.64 331 ASP A CA 1
ATOM 2487 C C . ASP A 1 331 ? 36.573 35.315 5.128 1.00 26.87 331 ASP A C 1
ATOM 2488 O O . ASP A 1 331 ? 36.463 35.535 3.911 1.00 30.48 331 ASP A O 1
ATOM 2493 N N . VAL A 1 332 ? 37.716 34.898 5.697 1.00 24.75 332 VAL A N 1
ATOM 2494 C CA . VAL A 1 332 ? 38.995 34.895 4.954 1.00 24.89 332 VAL A CA 1
ATOM 2495 C C . VAL A 1 332 ? 39.515 33.465 4.644 1.00 31.81 332 VAL A C 1
ATOM 2496 O O . VAL A 1 332 ? 39.807 33.139 3.488 1.00 37.76 332 VAL A O 1
ATOM 2500 N N . TYR A 1 333 ? 39.614 32.635 5.679 1.00 25.72 333 TYR A N 1
ATOM 2501 C CA . TYR A 1 333 ? 40.513 31.452 5.683 1.00 29.50 333 TYR A CA 1
ATOM 2502 C C . TYR A 1 333 ? 39.934 30.182 5.065 1.00 29.87 333 TYR A C 1
ATOM 2503 O O . TYR A 1 333 ? 40.684 29.252 4.770 1.00 29.91 333 TYR A O 1
ATOM 2512 N N . ASN A 1 334 ? 38.643 30.201 4.766 1.00 27.56 334 ASN A N 1
ATOM 2513 C CA . ASN A 1 334 ? 37.940 29.047 4.210 1.00 30.42 334 ASN A CA 1
ATOM 2514 C C . ASN A 1 334 ? 38.233 27.719 4.951 1.00 28.20 334 ASN A C 1
ATOM 2515 O O . ASN A 1 334 ? 38.182 26.640 4.338 1.00 25.64 334 ASN A O 1
ATOM 2520 N N . ASN A 1 335 ? 38.588 27.796 6.227 1.00 21.89 335 ASN A N 1
ATOM 2521 C CA . ASN A 1 335 ? 38.827 26.603 7.026 1.00 18.83 335 ASN A CA 1
ATOM 2522 C C . ASN A 1 335 ? 37.517 25.930 7.438 1.00 18.67 335 ASN A C 1
ATOM 2523 O O . ASN A 1 335 ? 36.462 26.576 7.552 1.00 17.77 335 ASN A O 1
ATOM 2528 N N . LYS A 1 336 ? 37.582 24.623 7.664 1.00 18.20 336 LYS A N 1
ATOM 2529 C CA . LYS A 1 336 ? 36.521 23.945 8.378 1.00 17.22 336 LYS A CA 1
ATOM 2530 C C . LYS A 1 336 ? 36.551 24.306 9.860 1.00 17.92 336 LYS A C 1
ATOM 2531 O O . LYS A 1 336 ? 37.599 24.695 10.407 1.00 15.14 336 LYS A O 1
ATOM 2537 N N . ALA A 1 337 ? 35.398 24.143 10.518 1.00 13.78 337 ALA A N 1
ATOM 2538 C CA . ALA A 1 337 ? 35.344 24.194 11.976 1.00 15.11 337 ALA A CA 1
ATOM 2539 C C . ALA A 1 337 ? 35.179 22.736 12.468 1.00 13.06 337 ALA A C 1
ATOM 2540 O O . ALA A 1 337 ? 34.859 21.888 11.682 1.00 13.76 337 ALA A O 1
ATOM 2542 N N . ALA A 1 338 ? 35.330 22.505 13.762 1.00 13.22 338 ALA A N 1
ATOM 2543 C CA . ALA A 1 338 ? 34.969 21.197 14.312 1.00 13.76 338 ALA A CA 1
ATOM 2544 C C . ALA A 1 338 ? 34.556 21.352 15.788 1.00 12.46 338 ALA A C 1
ATOM 2545 O O . ALA A 1 338 ? 34.828 22.393 16.411 1.00 12.72 338 ALA A O 1
ATOM 2547 N N . VAL A 1 339 ? 33.807 20.353 16.262 1.00 11.84 339 VAL A N 1
ATOM 2548 C CA . VAL A 1 339 ? 33.602 20.105 17.687 1.00 11.96 339 VAL A CA 1
ATOM 2549 C C . VAL A 1 339 ? 34.065 18.669 17.985 1.00 11.29 339 VAL A C 1
ATOM 2550 O O . VAL A 1 339 ? 34.127 17.817 17.071 1.00 12.03 339 VAL A O 1
ATOM 2554 N N . LEU A 1 340 ? 34.328 18.400 19.265 1.00 11.46 340 LEU A N 1
ATOM 2555 C CA . LEU A 1 340 ? 34.702 17.040 19.683 1.00 12.66 340 LEU A CA 1
ATOM 2556 C C . LEU A 1 340 ? 33.495 16.467 20.425 1.00 12.13 340 LEU A C 1
ATOM 2557 O O . LEU A 1 340 ? 32.957 17.136 21.277 1.00 17.38 340 LEU A O 1
ATOM 2562 N N . LYS A 1 341 ? 33.043 15.278 20.079 1.00 13.19 341 LYS A N 1
ATOM 2563 C CA . LYS A 1 341 ? 31.879 14.706 20.732 1.00 13.95 341 LYS A CA 1
ATOM 2564 C C . LYS A 1 341 ? 32.417 13.438 21.405 1.00 17.91 341 LYS A C 1
ATOM 2565 O O . LYS A 1 341 ? 32.707 12.428 20.734 1.00 15.86 341 LYS A O 1
ATOM 2571 N N . TYR A 1 342 ? 32.545 13.492 22.719 1.00 17.00 342 TYR A N 1
ATOM 2572 C CA . TYR A 1 342 ? 33.198 12.397 23.485 1.00 18.84 342 TYR A CA 1
ATOM 2573 C C . TYR A 1 342 ? 32.153 11.572 24.159 1.00 18.43 342 TYR A C 1
ATOM 2574 O O . TYR A 1 342 ? 31.393 12.080 24.979 1.00 17.01 342 TYR A O 1
ATOM 2583 N N . GLU A 1 343 ? 32.087 10.275 23.832 1.00 18.59 343 GLU A N 1
ATOM 2584 C CA . GLU A 1 343 ? 31.050 9.422 24.379 1.00 20.20 343 GLU A CA 1
ATOM 2585 C C . GLU A 1 343 ? 31.454 7.984 24.164 1.00 25.21 343 GLU A C 1
ATOM 2586 O O . GLU A 1 343 ? 32.058 7.678 23.137 1.00 22.85 343 GLU A O 1
ATOM 2592 N N . ASN A 1 344 ? 31.142 7.133 25.142 1.00 18.58 344 ASN A N 1
ATOM 2593 C CA . ASN A 1 344 ? 31.454 5.678 25.050 1.00 22.55 344 ASN A CA 1
ATOM 2594 C C . ASN A 1 344 ? 32.900 5.459 24.666 1.00 23.32 344 ASN A C 1
ATOM 2595 O O . ASN A 1 344 ? 33.205 4.564 23.862 1.00 23.31 344 ASN A O 1
ATOM 2600 N N . ASN A 1 345 ? 3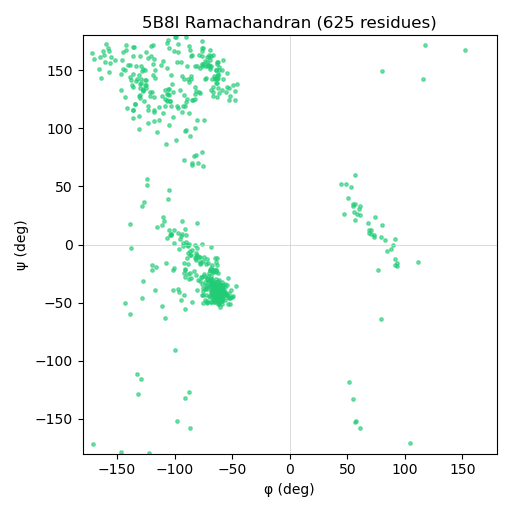3.772 6.295 25.243 1.00 19.78 345 ASN A N 1
ATOM 2601 C CA A ASN A 1 345 ? 35.232 6.190 25.069 0.58 22.40 345 ASN A CA 1
ATOM 2602 C CA B ASN A 1 345 ? 35.205 6.165 25.063 0.42 22.54 345 ASN A CA 1
ATOM 2603 C C . ASN A 1 345 ? 35.696 6.427 23.636 1.00 22.17 345 ASN A C 1
ATOM 2604 O O . ASN A 1 345 ? 36.767 5.986 23.241 1.00 24.99 345 ASN A O 1
ATOM 2613 N N . VAL A 1 346 ? 34.897 7.133 22.858 1.00 16.30 346 VAL A N 1
ATOM 2614 C CA . VAL A 1 346 ? 35.299 7.488 21.502 1.00 16.66 346 VAL A CA 1
ATOM 2615 C C . VAL A 1 346 ? 35.294 8.995 21.372 1.00 18.71 346 VAL A C 1
ATOM 2616 O O . VAL A 1 346 ? 34.318 9.646 21.741 1.00 16.11 346 VAL A O 1
ATOM 2620 N N . MET A 1 347 ? 36.377 9.550 20.841 1.00 17.52 347 MET A N 1
ATOM 2621 C CA . MET A 1 347 ? 36.413 10.971 20.543 1.00 15.90 347 MET A CA 1
ATOM 2622 C C . MET A 1 347 ? 35.947 11.181 19.131 1.00 18.62 347 MET A C 1
ATOM 2623 O O . MET A 1 347 ? 36.705 10.965 18.202 1.00 21.07 347 MET A O 1
ATOM 2628 N N . ASN A 1 348 ? 34.667 11.524 18.942 1.00 16.80 348 ASN A N 1
ATOM 2629 C CA . ASN A 1 348 ? 34.157 11.718 17.598 1.00 15.43 348 ASN A CA 1
ATOM 2630 C C . ASN A 1 348 ? 34.474 13.169 17.148 1.00 21.34 348 ASN A C 1
ATOM 2631 O O . ASN A 1 348 ? 34.048 14.107 17.795 1.00 25.30 348 ASN A O 1
ATOM 2636 N N . ILE A 1 349 ? 35.144 13.321 16.027 1.00 15.65 349 ILE A N 1
ATOM 2637 C CA . ILE A 1 349 ? 35.460 14.639 15.480 1.00 12.67 349 ILE A CA 1
ATOM 2638 C C . ILE A 1 349 ? 34.405 14.969 14.429 1.00 15.59 349 ILE A C 1
ATOM 2639 O O . ILE A 1 349 ? 34.275 14.293 13.412 1.00 17.22 349 ILE A O 1
ATOM 2644 N N . ARG A 1 350 ? 33.657 16.044 14.690 1.00 13.22 350 ARG A N 1
ATOM 2645 C CA . ARG A 1 350 ? 32.609 16.462 13.776 1.00 13.62 350 ARG A CA 1
ATOM 2646 C C . ARG A 1 350 ? 32.986 17.793 13.159 1.00 13.77 350 ARG A C 1
ATOM 2647 O O . ARG A 1 350 ? 32.919 18.823 13.827 1.00 13.79 350 ARG A O 1
ATOM 2655 N N . GLN A 1 351 ? 33.359 17.776 11.878 1.00 14.64 351 GLN A N 1
ATOM 2656 C CA . GLN A 1 351 ? 33.670 19.034 11.173 1.00 14.34 351 GLN A CA 1
ATOM 2657 C C . GLN A 1 351 ? 32.432 19.618 10.543 1.00 17.60 351 GLN A C 1
ATOM 2658 O O . GLN A 1 351 ? 31.510 18.886 10.150 1.00 18.27 351 GLN A O 1
ATOM 2664 N N . PHE A 1 352 ? 32.445 20.933 10.369 1.00 15.28 352 PHE A N 1
ATOM 2665 C CA . PHE A 1 352 ? 31.410 21.549 9.553 1.00 16.97 352 PHE A CA 1
ATOM 2666 C C . PHE A 1 352 ? 31.973 22.742 8.805 1.00 19.18 352 PHE A C 1
ATOM 2667 O O . PHE A 1 352 ? 32.985 23.352 9.221 1.00 16.80 352 PHE A O 1
ATOM 2675 N N . ASN A 1 353 ? 31.283 23.095 7.728 1.00 17.21 353 ASN A N 1
ATOM 2676 C CA . ASN A 1 353 ? 31.668 24.250 6.897 1.00 18.54 353 ASN A CA 1
ATOM 2677 C C . ASN A 1 353 ? 30.883 25.505 7.255 1.00 14.78 353 ASN A C 1
ATOM 2678 O O . ASN A 1 353 ? 29.937 25.444 8.009 1.00 17.67 353 ASN A O 1
ATOM 2683 N N . CYS A 1 354 ? 31.278 26.635 6.668 1.00 17.74 354 CYS A N 1
ATOM 2684 C CA . CYS A 1 354 ? 30.706 27.928 7.045 1.00 16.05 354 CYS A CA 1
ATOM 2685 C C . CYS A 1 354 ? 29.300 27.990 6.475 1.00 16.46 354 CYS A C 1
ATOM 2686 O O . CYS A 1 354 ? 28.976 27.278 5.514 1.00 17.84 354 CYS A O 1
ATOM 2689 N N . THR A 1 355 ? 28.485 28.849 7.080 1.00 15.72 355 THR A N 1
ATOM 2690 C CA . THR A 1 355 ? 27.114 29.118 6.657 1.00 15.70 355 THR A CA 1
ATOM 2691 C C . THR A 1 355 ? 27.075 30.617 6.239 1.00 17.58 355 THR A C 1
ATOM 2692 O O . THR A 1 355 ? 27.740 31.421 6.898 1.00 16.71 355 THR A O 1
ATOM 2696 N N . PRO A 1 356 ? 26.307 30.977 5.188 1.00 18.98 356 PRO A N 1
ATOM 2697 C CA . PRO A 1 356 ? 26.276 32.415 4.837 1.00 19.32 356 PRO A CA 1
ATOM 2698 C C . PRO A 1 356 ? 25.722 33.262 5.983 1.00 18.21 356 PRO A C 1
ATOM 2699 O O . PRO A 1 356 ? 24.880 32.788 6.777 1.00 20.16 356 PRO A O 1
ATOM 2703 N N . HIS A 1 357 ? 26.171 34.516 6.089 1.00 16.05 357 HIS A N 1
ATOM 2704 C CA . HIS A 1 357 ? 25.610 35.364 7.121 1.00 14.53 357 HIS A CA 1
ATOM 2705 C C . HIS A 1 357 ? 25.326 36.748 6.520 1.00 14.46 357 HIS A C 1
ATOM 2706 O O . HIS A 1 357 ? 25.914 37.089 5.478 1.00 15.02 357 HIS A O 1
ATOM 2713 N N . PRO A 1 358 ? 24.491 37.540 7.190 1.00 14.58 358 PRO A N 1
ATOM 2714 C CA . PRO A 1 358 ? 24.184 38.864 6.647 1.00 15.10 358 PRO A CA 1
ATOM 2715 C C . PRO A 1 358 ? 25.406 39.751 6.568 1.00 16.31 358 PRO A C 1
ATOM 2716 O O . PRO A 1 358 ? 26.326 39.619 7.362 1.00 12.94 358 PRO A O 1
ATOM 2720 N N . TYR A 1 359 ? 25.352 40.731 5.667 1.00 13.58 359 TYR A N 1
ATOM 2721 C CA . TYR A 1 359 ? 26.432 41.682 5.469 1.00 12.66 359 TYR A CA 1
ATOM 2722 C C . TYR A 1 359 ? 26.184 42.917 6.371 1.00 13.48 359 TYR A C 1
ATOM 2723 O O . TYR A 1 359 ? 25.041 43.358 6.546 1.00 13.10 359 TYR A O 1
ATOM 2732 N N . TRP A 1 360 ? 27.274 43.440 6.915 1.00 13.14 360 TRP A N 1
ATOM 2733 C CA . TRP A 1 360 ? 27.321 44.729 7.632 1.00 13.19 360 TRP A CA 1
ATOM 2734 C C . TRP A 1 360 ? 28.382 45.591 6.969 1.00 14.60 360 TRP A C 1
ATOM 2735 O O . TRP A 1 360 ? 29.451 45.081 6.632 1.00 13.50 360 TRP A O 1
ATOM 2746 N N . LEU A 1 361 ? 28.129 46.890 6.839 1.00 14.49 361 LEU A N 1
ATOM 2747 C CA . LEU A 1 361 ? 29.248 47.798 6.493 1.00 15.80 361 LEU A CA 1
ATOM 2748 C C . LEU A 1 361 ? 30.300 47.794 7.612 1.00 13.51 361 LEU A C 1
ATOM 2749 O O . LEU A 1 361 ? 29.966 47.542 8.771 1.00 14.30 361 LEU A O 1
ATOM 2754 N N . PRO A 1 362 ? 31.543 48.161 7.281 1.00 15.60 362 PRO A N 1
ATOM 2755 C CA . PRO A 1 362 ? 32.619 48.285 8.290 1.00 15.79 362 PRO A CA 1
ATOM 2756 C C . PRO A 1 362 ? 32.144 49.106 9.467 1.00 14.16 362 PRO A C 1
ATOM 2757 O O . PRO A 1 362 ? 31.512 50.196 9.281 1.00 13.50 362 PRO A O 1
ATOM 2761 N N . ASN A 1 363 ? 32.484 48.660 10.678 1.00 12.17 363 ASN A N 1
ATOM 2762 C CA . ASN A 1 363 ? 32.116 49.412 11.907 1.00 11.90 363 ASN A CA 1
ATOM 2763 C C . ASN A 1 363 ? 30.606 49.691 12.066 1.00 12.20 363 ASN A C 1
ATOM 2764 O O . ASN A 1 363 ? 30.247 50.626 12.761 1.00 12.62 363 ASN A O 1
ATOM 2769 N N . PHE A 1 364 ? 29.768 48.839 11.501 1.00 11.67 364 PHE A N 1
ATOM 2770 C CA . PHE A 1 364 ? 28.303 48.915 11.618 1.00 12.17 364 PHE A CA 1
ATOM 2771 C C . PHE A 1 364 ? 27.738 50.229 11.041 1.00 12.64 364 PHE A C 1
ATOM 2772 O O . PHE A 1 364 ? 26.682 50.690 11.452 1.00 16.66 364 PHE A O 1
ATOM 2780 N N . MET A 1 365 ? 28.462 50.822 10.102 1.00 13.13 365 MET A N 1
ATOM 2781 C CA . MET A 1 365 ? 28.104 52.160 9.616 1.00 14.88 365 MET A CA 1
ATOM 2782 C C . MET A 1 365 ? 26.727 52.094 8.949 1.00 14.95 365 MET A C 1
ATOM 2783 O O . MET A 1 365 ? 26.466 51.130 8.255 1.00 15.29 365 MET A O 1
ATOM 2788 N N . ASP A 1 366 ? 25.888 53.125 9.105 1.00 15.68 366 ASP A N 1
ATOM 2789 C CA . ASP A 1 366 ? 24.592 53.192 8.387 1.00 17.96 366 ASP A CA 1
ATOM 2790 C C . ASP A 1 366 ? 24.836 53.656 6.939 1.00 15.28 366 ASP A C 1
ATOM 2791 O O . ASP A 1 366 ? 25.900 54.246 6.666 1.00 13.70 366 ASP A O 1
ATOM 2796 N N . VAL A 1 367 ? 23.859 53.459 6.039 1.00 13.82 367 VAL A N 1
ATOM 2797 C CA . VAL A 1 367 ? 24.134 53.679 4.617 1.00 11.31 367 VAL A CA 1
ATOM 2798 C C . VAL A 1 367 ? 24.136 55.183 4.288 1.00 14.13 367 VAL A C 1
ATOM 2799 O O . VAL A 1 367 ? 24.681 55.551 3.240 1.00 15.59 367 VAL A O 1
ATOM 2803 N N . PHE A 1 368 ? 23.576 56.020 5.159 1.00 13.35 368 PHE A N 1
ATOM 2804 C CA . PHE A 1 368 ? 23.672 57.498 4.880 1.00 17.07 368 PHE A CA 1
ATOM 2805 C C . PHE A 1 368 ? 25.065 58.010 5.182 1.00 18.05 368 PHE A C 1
ATOM 2806 O O . PHE A 1 368 ? 25.691 58.687 4.352 1.00 16.89 368 PHE A O 1
ATOM 2814 N N . THR A 1 369 ? 25.571 57.691 6.380 1.00 15.42 369 THR A N 1
ATOM 2815 C CA . THR A 1 369 ? 26.955 58.034 6.714 1.00 17.62 369 THR A CA 1
ATOM 2816 C C . THR A 1 369 ? 27.943 57.515 5.647 1.00 19.69 369 THR A C 1
ATOM 2817 O O . THR A 1 369 ? 28.923 58.184 5.236 1.00 16.49 369 THR A O 1
ATOM 2821 N N . TRP A 1 370 ? 27.683 56.300 5.204 1.00 15.01 370 TRP A N 1
ATOM 2822 C CA . TRP A 1 370 ? 28.537 55.649 4.188 1.00 15.79 370 TRP A CA 1
ATOM 2823 C C . TRP A 1 370 ? 28.520 56.400 2.823 1.00 16.89 370 TRP A C 1
ATOM 2824 O O . TRP A 1 370 ? 29.563 56.558 2.155 1.00 16.62 370 TRP A O 1
ATOM 2835 N N . SER A 1 371 ? 27.323 56.762 2.365 1.00 16.37 371 SER A N 1
ATOM 2836 C CA . SER A 1 371 ? 27.168 57.265 0.990 1.00 15.91 371 SER A CA 1
ATOM 2837 C C . SER A 1 371 ? 27.283 58.777 0.863 1.00 17.48 371 SER A C 1
ATOM 2838 O O . SER A 1 371 ? 27.610 59.292 -0.209 1.00 16.99 371 SER A O 1
ATOM 2841 N N . LEU A 1 372 ? 27.006 59.514 1.930 1.00 17.81 372 LEU A N 1
ATOM 2842 C CA . LEU A 1 372 ? 26.900 60.960 1.757 1.00 18.42 372 LEU A CA 1
ATOM 2843 C C . LEU A 1 372 ? 28.192 61.649 1.272 1.00 18.38 372 LEU A C 1
ATOM 2844 O O . LEU A 1 372 ? 28.115 62.580 0.475 1.00 20.71 372 LEU A O 1
ATOM 2849 N N . PRO A 1 373 ? 29.374 61.200 1.724 1.00 17.21 373 PRO A N 1
ATOM 2850 C CA . PRO A 1 373 ? 30.548 61.866 1.137 1.00 21.06 373 PRO A CA 1
ATOM 2851 C C . PRO A 1 373 ? 30.616 61.742 -0.384 1.00 20.92 373 PRO A C 1
ATOM 2852 O O . PRO A 1 373 ? 30.823 62.727 -1.080 1.00 20.50 373 PRO A O 1
ATOM 2856 N N . PHE A 1 374 ? 30.426 60.539 -0.907 1.00 19.37 374 PHE A N 1
ATOM 2857 C CA . PHE A 1 374 ? 30.407 60.363 -2.342 1.00 18.41 374 PHE A CA 1
ATOM 2858 C C . PHE A 1 374 ? 29.253 61.110 -3.007 1.00 17.19 374 PHE A C 1
ATOM 2859 O O . PHE A 1 374 ? 29.413 61.657 -4.102 1.00 18.57 374 PHE A O 1
ATOM 2867 N N . VAL A 1 375 ? 28.090 61.141 -2.347 1.00 19.15 375 VAL A N 1
ATOM 2868 C CA . VAL A 1 375 ? 26.927 61.858 -2.902 1.00 19.78 375 VAL A CA 1
ATOM 2869 C C . VAL A 1 375 ? 27.311 63.318 -3.098 1.00 21.11 375 VAL A C 1
ATOM 2870 O O . VAL A 1 375 ? 27.030 63.909 -4.129 1.00 20.17 375 VAL A O 1
ATOM 2874 N N . GLY A 1 376 ? 28.016 63.867 -2.123 1.00 19.65 376 GLY A N 1
ATOM 2875 C CA . GLY A 1 376 ? 28.436 65.258 -2.239 1.00 19.75 376 GLY A CA 1
ATOM 2876 C C . GLY A 1 376 ? 29.378 65.493 -3.397 1.00 22.87 376 GLY A C 1
ATOM 2877 O O . GLY A 1 376 ? 29.203 66.450 -4.182 1.00 23.73 376 GLY A O 1
ATOM 2878 N N . GLU A 1 377 ? 30.356 64.598 -3.551 1.00 21.88 377 GLU A N 1
ATOM 2879 C CA A GLU A 1 377 ? 31.259 64.675 -4.699 0.49 23.35 377 GLU A CA 1
ATOM 2880 C CA B GLU A 1 377 ? 31.269 64.697 -4.673 0.51 23.39 377 GLU A CA 1
ATOM 2881 C C . GLU A 1 377 ? 30.534 64.591 -6.031 1.00 20.64 377 GLU A C 1
ATOM 2882 O O . GLU A 1 377 ? 30.831 65.350 -6.965 1.00 23.89 377 GLU A O 1
ATOM 2893 N N . LYS A 1 378 ? 29.608 63.649 -6.153 1.00 22.92 378 LYS A N 1
ATOM 2894 C CA . LYS A 1 378 ? 28.916 63.450 -7.439 1.00 22.73 378 LYS A CA 1
ATOM 2895 C C . LYS A 1 378 ? 28.112 64.664 -7.821 1.00 22.99 378 LYS A C 1
ATOM 2896 O O . LYS A 1 378 ? 28.084 65.037 -8.992 1.00 23.87 378 LYS A O 1
ATOM 2902 N N . ILE A 1 379 ? 27.405 65.221 -6.834 1.00 22.48 379 ILE A N 1
ATOM 2903 C CA . ILE A 1 379 ? 26.503 66.330 -7.115 1.00 26.66 379 ILE A CA 1
ATOM 2904 C C . ILE A 1 379 ? 27.358 67.535 -7.484 1.00 30.70 379 ILE A C 1
ATOM 2905 O O . ILE A 1 379 ? 27.120 68.183 -8.515 1.00 28.06 379 ILE A O 1
ATOM 2910 N N . THR A 1 380 ? 28.363 67.828 -6.656 1.00 29.90 380 THR A N 1
ATOM 2911 C CA . THR A 1 380 ? 29.108 69.054 -6.940 1.00 30.11 380 THR A CA 1
ATOM 2912 C C . THR A 1 380 ? 29.916 68.895 -8.227 1.00 23.28 380 THR A C 1
ATOM 2913 O O . THR A 1 380 ? 30.133 69.874 -8.937 1.00 25.24 380 THR A O 1
ATOM 2917 N N . ASP A 1 381 ? 30.352 67.680 -8.549 1.00 22.90 381 ASP A N 1
ATOM 2918 C CA . ASP A 1 381 ? 30.992 67.479 -9.880 1.00 27.15 381 ASP A CA 1
ATOM 2919 C C . ASP A 1 381 ? 30.072 67.871 -11.011 1.00 24.64 381 ASP A C 1
ATOM 2920 O O . ASP A 1 381 ? 30.497 68.490 -12.002 1.00 28.04 381 ASP A O 1
ATOM 2925 N N . MET A 1 382 ? 28.797 67.540 -10.898 1.00 28.65 382 MET A N 1
ATOM 2926 C CA . MET A 1 382 ? 27.889 67.980 -11.981 1.00 28.85 382 MET A CA 1
ATOM 2927 C C . MET A 1 382 ? 27.619 69.474 -11.959 1.00 28.60 382 MET A C 1
ATOM 2928 O O . MET A 1 382 ? 27.521 70.087 -13.014 1.00 31.43 382 MET A O 1
ATOM 2933 N N . LEU A 1 383 ? 27.484 70.060 -10.775 1.00 25.84 383 LEU A N 1
ATOM 2934 C CA . LEU A 1 383 ? 27.238 71.505 -10.727 1.00 27.42 383 LEU A CA 1
ATOM 2935 C C . LEU A 1 383 ? 28.426 72.229 -11.337 1.00 27.84 383 LEU A C 1
ATOM 2936 O O . LEU A 1 383 ? 28.249 73.184 -12.111 1.00 29.26 383 LEU A O 1
ATOM 2941 N N . ILE A 1 384 ? 29.638 71.760 -11.026 1.00 30.55 384 ILE A N 1
ATOM 2942 C CA . ILE A 1 384 ? 30.850 72.400 -11.588 1.00 30.55 384 ILE A CA 1
ATOM 2943 C C . ILE A 1 384 ? 30.820 72.334 -13.096 1.00 31.45 384 ILE A C 1
ATOM 2944 O O . ILE A 1 384 ? 31.106 73.315 -13.778 1.00 37.82 384 ILE A O 1
ATOM 2949 N N . ALA A 1 385 ? 30.440 71.177 -13.618 1.00 31.72 385 ALA A N 1
ATOM 2950 C CA . ALA A 1 385 ? 30.385 71.014 -15.067 1.00 36.08 385 ALA A CA 1
ATOM 2951 C C . ALA A 1 385 ? 29.384 72.002 -15.710 1.00 40.02 385 ALA A C 1
ATOM 2952 O O . ALA A 1 385 ? 29.665 72.678 -16.735 1.00 40.42 385 ALA A O 1
ATOM 2954 N N . ILE A 1 386 ? 28.225 72.092 -15.082 1.00 35.95 386 ILE A N 1
ATOM 2955 C CA . ILE A 1 386 ? 27.212 73.091 -15.446 1.00 38.92 386 ILE A CA 1
ATOM 2956 C C . ILE A 1 386 ? 27.691 74.539 -15.335 1.00 43.50 386 ILE A C 1
ATOM 2957 O O . ILE A 1 386 ? 27.437 75.347 -16.232 1.00 49.28 386 ILE A O 1
ATOM 2962 N N . LEU A 1 387 ? 28.377 74.889 -14.253 1.00 39.24 387 LEU A N 1
ATOM 2963 C CA . LEU A 1 387 ? 28.747 76.272 -14.012 1.00 38.98 387 LEU A CA 1
ATOM 2964 C C . LEU A 1 387 ? 30.098 76.731 -14.636 1.00 47.02 387 LEU A C 1
ATOM 2965 O O . LEU A 1 387 ? 30.320 77.948 -14.805 1.00 44.86 387 LEU A O 1
ATOM 2970 N N . ASN A 1 388 ? 30.945 75.779 -15.024 1.00 51.91 388 ASN A N 1
ATOM 2971 C CA . ASN A 1 388 ? 32.337 76.050 -15.399 1.00 57.38 388 ASN A CA 1
ATOM 2972 C C . ASN A 1 388 ? 32.797 75.106 -16.507 1.00 60.90 388 ASN A C 1
ATOM 2973 O O . ASN A 1 388 ? 32.433 75.277 -17.672 1.00 66.95 388 ASN A O 1
ATOM 2975 N N . MET B 2 1 ? 8.069 82.792 -24.150 1.00 60.81 1 MET B N 1
ATOM 2976 C CA . MET B 2 1 ? 6.950 82.025 -23.630 1.00 56.33 1 MET B CA 1
ATOM 2977 C C . MET B 2 1 ? 6.559 82.526 -22.226 1.00 47.48 1 MET B C 1
ATOM 2978 O O . MET B 2 1 ? 5.368 82.572 -21.871 1.00 55.81 1 MET B O 1
ATOM 2980 N N . SER B 2 2 ? 7.546 82.971 -21.454 1.00 51.62 2 SER B N 1
ATOM 2981 C CA . SER B 2 2 ? 7.312 83.256 -20.056 1.00 34.63 2 SER B CA 1
ATOM 2982 C C . SER B 2 2 ? 7.955 84.590 -19.608 1.00 35.33 2 SER B C 1
ATOM 2983 O O . SER B 2 2 ? 8.744 85.191 -20.348 1.00 24.50 2 SER B O 1
ATOM 2986 N N . SER B 2 3 ? 7.611 85.015 -18.396 1.00 29.09 3 SER B N 1
ATOM 2987 C CA . SER B 2 3 ? 8.283 86.142 -17.762 1.00 24.59 3 SER B CA 1
ATOM 2988 C C . SER B 2 3 ? 8.710 85.771 -16.340 1.00 27.11 3 SER B C 1
ATOM 2989 O O . SER B 2 3 ? 8.253 84.767 -15.750 1.00 29.83 3 SER B O 1
ATOM 2992 N N . GLN B 2 4 ? 9.635 86.555 -15.791 1.00 22.23 4 GLN B N 1
ATOM 2993 C CA . GLN B 2 4 ? 9.991 86.381 -14.395 1.00 23.45 4 GLN B CA 1
ATOM 2994 C C . GLN B 2 4 ? 10.580 87.657 -13.826 1.00 22.48 4 GLN B C 1
ATOM 2995 O O . GLN B 2 4 ? 11.128 88.475 -14.572 1.00 21.12 4 GLN B O 1
ATOM 3001 N N . VAL B 2 5 ? 10.480 87.790 -12.504 1.00 22.12 5 VAL B N 1
ATOM 3002 C CA . VAL B 2 5 ? 11.000 89.002 -11.852 1.00 24.24 5 VAL B CA 1
ATOM 3003 C C . VAL B 2 5 ? 12.356 88.671 -11.227 1.00 23.16 5 VAL B C 1
ATOM 3004 O O . VAL B 2 5 ? 12.431 87.916 -10.234 1.00 22.70 5 VAL B O 1
ATOM 3008 N N . LEU B 2 6 ? 13.428 89.214 -11.812 1.00 23.37 6 LEU B N 1
ATOM 3009 C CA . LEU B 2 6 ? 14.780 88.859 -11.337 1.00 25.45 6 LEU B CA 1
ATOM 3010 C C . LEU B 2 6 ? 14.980 89.195 -9.872 1.00 28.03 6 LEU B C 1
ATOM 3011 O O . LEU B 2 6 ? 15.634 88.434 -9.142 1.00 25.76 6 LEU B O 1
ATOM 3016 N N . ASN B 2 7 ? 14.416 90.324 -9.427 1.00 23.13 7 ASN B N 1
ATOM 3017 C CA . ASN B 2 7 ? 14.596 90.703 -8.039 1.00 24.30 7 ASN B CA 1
ATOM 3018 C C . ASN B 2 7 ? 13.982 89.694 -7.072 1.00 30.14 7 ASN B C 1
ATOM 3019 O O . ASN B 2 7 ? 14.510 89.498 -5.949 1.00 25.55 7 ASN B O 1
ATOM 3024 N N . ASP B 2 8 ? 12.881 89.057 -7.483 1.00 24.43 8 ASP B N 1
ATOM 3025 C CA . ASP B 2 8 ? 12.247 88.014 -6.645 1.00 25.23 8 ASP B CA 1
ATOM 3026 C C . ASP B 2 8 ? 13.071 86.712 -6.600 1.00 28.19 8 ASP B C 1
ATOM 3027 O O . ASP B 2 8 ? 13.119 86.015 -5.586 1.00 25.78 8 ASP B O 1
ATOM 3032 N N . ILE B 2 9 ? 13.701 86.383 -7.712 1.00 23.87 9 ILE B N 1
ATOM 3033 C CA . ILE B 2 9 ? 14.579 85.206 -7.724 1.00 23.85 9 ILE B CA 1
ATOM 3034 C C . ILE B 2 9 ? 15.762 85.482 -6.790 1.00 24.98 9 ILE B C 1
ATOM 3035 O O . ILE B 2 9 ? 16.204 84.613 -6.022 1.00 26.99 9 ILE B O 1
ATOM 3040 N N . VAL B 2 10 ? 16.259 86.706 -6.836 1.00 23.96 10 VAL B N 1
ATOM 3041 C CA . VAL B 2 10 ? 17.338 87.121 -5.940 1.00 24.59 10 VAL B CA 1
ATOM 3042 C C . VAL B 2 10 ? 16.926 87.012 -4.486 1.00 31.10 10 VAL B C 1
ATOM 3043 O O . VAL B 2 10 ? 17.630 86.368 -3.704 1.00 29.65 10 VAL B O 1
ATOM 3047 N N . SER B 2 11 ? 15.807 87.627 -4.106 1.00 27.68 11 SER B N 1
ATOM 3048 C CA . SER B 2 11 ? 15.470 87.704 -2.695 1.00 31.81 11 SER B CA 1
ATOM 3049 C C . SER B 2 11 ? 15.075 86.351 -2.160 1.00 33.67 11 SER B C 1
ATOM 3050 O O . SER B 2 11 ? 15.188 86.121 -0.953 1.00 30.92 11 SER B O 1
ATOM 3053 N N . GLY B 2 12 ? 14.601 85.473 -3.041 1.00 27.55 12 GLY B N 1
ATOM 3054 C CA . GLY B 2 12 ? 14.144 84.158 -2.618 1.00 28.36 12 GLY B CA 1
ATOM 3055 C C . GLY B 2 12 ? 15.291 83.142 -2.517 1.00 31.27 12 GLY B C 1
ATOM 3056 O O . GLY B 2 12 ? 15.092 81.980 -2.126 1.00 33.28 12 GLY B O 1
ATOM 3057 N N . SER B 2 13 ? 16.491 83.555 -2.915 1.00 27.10 13 SER B N 1
ATOM 3058 C CA . SER B 2 13 ? 17.635 82.645 -2.890 1.00 29.52 13 SER B CA 1
ATOM 3059 C C . SER B 2 13 ? 18.768 83.189 -2.025 1.00 28.94 13 SER B C 1
ATOM 3060 O O . SER B 2 13 ? 18.671 84.304 -1.480 1.00 27.81 13 SER B O 1
ATOM 3063 N N . ASN B 2 14 ? 19.859 82.431 -1.959 1.00 27.40 14 ASN B N 1
ATOM 3064 C CA . ASN B 2 14 ? 21.069 82.874 -1.265 1.00 28.65 14 ASN B CA 1
ATOM 3065 C C . ASN B 2 14 ? 21.952 83.785 -2.107 1.00 31.17 14 ASN B C 1
ATOM 3066 O O . ASN B 2 14 ? 22.969 84.253 -1.631 1.00 32.02 14 ASN B O 1
ATOM 3071 N N . PHE B 2 15 ? 21.549 84.056 -3.348 1.00 26.95 15 PHE B N 1
ATOM 3072 C CA . PHE B 2 15 ? 22.398 84.797 -4.291 1.00 26.97 15 PHE B CA 1
ATOM 3073 C C . PHE B 2 15 ? 22.115 86.297 -4.304 1.00 29.41 15 PHE B C 1
ATOM 3074 O O . PHE B 2 15 ? 21.023 86.719 -3.914 1.00 28.98 15 PHE B O 1
ATOM 3082 N N . ASP B 2 16 ? 23.095 87.102 -4.742 1.00 29.96 16 ASP B N 1
ATOM 3083 C CA . ASP B 2 16 ? 22.869 88.544 -4.909 1.00 28.11 16 ASP B CA 1
ATOM 3084 C C . ASP B 2 16 ? 22.614 88.784 -6.398 1.00 28.75 16 ASP B C 1
ATOM 3085 O O . ASP B 2 16 ? 22.662 87.831 -7.179 1.00 26.42 16 ASP B O 1
ATOM 3090 N N . HIS B 2 17 ? 22.346 90.022 -6.795 1.00 31.95 17 HIS B N 1
ATOM 3091 C CA . HIS B 2 17 ? 22.042 90.300 -8.202 1.00 31.73 17 HIS B CA 1
ATOM 3092 C C . HIS B 2 17 ? 23.188 89.968 -9.179 1.00 32.03 17 HIS B C 1
ATOM 3093 O O . HIS B 2 17 ? 22.930 89.453 -10.258 1.00 28.95 17 HIS B O 1
ATOM 3100 N N . GLU B 2 18 ? 24.439 90.274 -8.837 1.00 33.98 18 GLU B N 1
ATOM 3101 C CA . GLU B 2 18 ? 25.552 89.913 -9.730 1.00 34.69 18 GLU B CA 1
ATOM 3102 C C . GLU B 2 18 ? 25.643 88.396 -9.976 1.00 32.26 18 GLU B C 1
ATOM 3103 O O . GLU B 2 18 ? 25.891 87.955 -11.111 1.00 30.54 18 GLU B O 1
ATOM 3105 N N . GLU B 2 19 ? 25.484 87.606 -8.908 1.00 28.82 19 GLU B N 1
ATOM 3106 C CA . GLU B 2 19 ? 25.550 86.162 -9.006 1.00 28.40 19 GLU B CA 1
ATOM 3107 C C . GLU B 2 19 ? 24.428 85.644 -9.891 1.00 30.67 19 GLU B C 1
ATOM 3108 O O . GLU B 2 19 ? 24.644 84.741 -10.712 1.00 28.38 19 GLU B O 1
ATOM 3114 N N . VAL B 2 20 ? 23.230 86.197 -9.726 1.00 25.17 20 VAL B N 1
ATOM 3115 C CA . VAL B 2 20 ? 22.104 85.713 -10.513 1.00 27.64 20 VAL B CA 1
ATOM 3116 C C . VAL B 2 20 ? 22.315 86.096 -12.001 1.00 30.06 20 VAL B C 1
ATOM 3117 O O . VAL B 2 20 ? 21.928 85.341 -12.896 1.00 28.77 20 VAL B O 1
ATOM 3121 N N . ASP B 2 21 ? 22.950 87.243 -12.266 1.00 26.03 21 ASP B N 1
ATOM 3122 C CA . ASP B 2 21 ? 23.253 87.634 -13.627 1.00 26.27 21 ASP B CA 1
ATOM 3123 C C . ASP B 2 21 ? 24.210 86.611 -14.241 1.00 26.69 21 ASP B C 1
ATOM 3124 O O . ASP B 2 21 ? 24.071 86.229 -15.415 1.00 26.79 21 ASP B O 1
ATOM 3129 N N . ARG B 2 22 ? 25.222 86.216 -13.478 1.00 27.09 22 ARG B N 1
ATOM 3130 C CA . ARG B 2 22 ? 26.152 85.200 -13.974 1.00 30.99 22 ARG B CA 1
ATOM 3131 C C . ARG B 2 22 ? 25.424 83.872 -14.186 1.00 29.33 22 ARG B C 1
ATOM 3132 O O . ARG B 2 22 ? 25.686 83.172 -15.161 1.00 28.93 22 ARG B O 1
ATOM 3140 N N . LEU B 2 23 ? 24.531 83.513 -13.259 1.00 24.31 23 LEU B N 1
ATOM 3141 C CA . LEU B 2 23 ? 23.774 82.271 -13.384 1.00 23.73 23 LEU B CA 1
ATOM 3142 C C . LEU B 2 23 ? 22.895 82.282 -14.665 1.00 24.02 23 LEU B C 1
ATOM 3143 O O . LEU B 2 23 ? 22.720 81.235 -15.348 1.00 21.61 23 LEU B O 1
ATOM 3148 N N . TRP B 2 24 ? 22.331 83.435 -14.997 1.00 25.04 24 TRP B N 1
ATOM 3149 C CA . TRP B 2 24 ? 21.555 83.563 -16.245 1.00 25.08 24 TRP B CA 1
ATOM 3150 C C . TRP B 2 24 ? 22.450 83.240 -17.469 1.00 27.34 24 TRP B C 1
ATOM 3151 O O . TRP B 2 24 ? 22.031 82.519 -18.398 1.00 23.22 24 TRP B O 1
ATOM 3162 N N . LYS B 2 25 ? 23.688 83.750 -17.471 1.00 25.33 25 LYS B N 1
ATOM 3163 C CA . LYS B 2 25 ? 24.612 83.391 -18.541 1.00 25.83 25 LYS B CA 1
ATOM 3164 C C . LYS B 2 25 ? 24.896 81.879 -18.576 1.00 26.22 25 LYS B C 1
ATOM 3165 O O . LYS B 2 25 ? 24.961 81.275 -19.663 1.00 28.22 25 LYS B O 1
ATOM 3171 N N . ARG B 2 26 ? 25.020 81.246 -17.408 1.00 24.30 26 ARG B N 1
ATOM 3172 C CA . ARG B 2 26 ? 25.279 79.797 -17.416 1.00 24.18 26 ARG B CA 1
ATOM 3173 C C . ARG B 2 26 ? 24.056 79.042 -17.921 1.00 25.40 26 ARG B C 1
ATOM 3174 O O . ARG B 2 26 ? 24.166 78.008 -18.603 1.00 26.40 26 ARG B O 1
ATOM 3182 N N . PHE B 2 27 ? 22.885 79.552 -17.552 1.00 20.85 27 PHE B N 1
ATOM 3183 C CA . PHE B 2 27 ? 21.612 78.957 -17.970 1.00 23.78 27 PHE B CA 1
ATOM 3184 C C . PHE B 2 27 ? 21.471 79.048 -19.487 1.00 22.59 27 PHE B C 1
ATOM 3185 O O . PHE B 2 27 ? 21.081 78.076 -20.159 1.00 22.48 27 PHE B O 1
ATOM 3193 N N . MET B 2 28 ? 21.860 80.179 -20.056 1.00 20.89 28 MET B N 1
ATOM 3194 C CA . MET B 2 28 ? 21.777 80.292 -21.492 1.00 21.80 28 MET B CA 1
ATOM 3195 C C . MET B 2 28 ? 22.763 79.324 -22.180 1.00 23.22 28 MET B C 1
ATOM 3196 O O . MET B 2 28 ? 22.422 78.760 -23.201 1.00 26.72 28 MET B O 1
ATOM 3201 N N . LYS B 2 29 ? 23.953 79.105 -21.618 1.00 23.57 29 LYS B N 1
ATOM 3202 C CA . LYS B 2 29 ? 24.893 78.161 -22.218 1.00 29.67 29 LYS B CA 1
ATOM 3203 C C . LYS B 2 29 ? 24.257 76.753 -22.263 1.00 29.01 29 LYS B C 1
ATOM 3204 O O . LYS B 2 29 ? 24.442 75.998 -23.228 1.00 26.98 29 LYS B O 1
ATOM 3206 N N . LEU B 2 30 ? 23.508 76.413 -21.222 1.00 25.74 30 LEU B N 1
ATOM 3207 C CA . LEU B 2 30 ? 22.861 75.091 -21.145 1.00 23.82 30 LEU B CA 1
ATOM 3208 C C . LEU B 2 30 ? 21.661 74.975 -22.099 1.00 23.41 30 LEU B C 1
ATOM 3209 O O . LEU B 2 30 ? 21.473 73.936 -22.743 1.00 23.86 30 LEU B O 1
ATOM 3214 N N . ASP B 2 31 ? 20.904 76.070 -22.211 1.00 20.95 31 ASP B N 1
ATOM 3215 C CA . ASP B 2 31 ? 19.689 76.173 -23.012 1.00 20.30 31 ASP B CA 1
ATOM 3216 C C . ASP B 2 31 ? 20.066 76.272 -24.491 1.00 26.66 31 ASP B C 1
ATOM 3217 O O . ASP B 2 31 ? 19.918 77.353 -25.122 1.00 27.85 31 ASP B O 1
ATOM 3222 N N . ARG B 2 32 ? 20.610 75.183 -25.030 1.00 25.80 32 ARG B N 1
ATOM 3223 C CA . ARG B 2 32 ? 21.149 75.195 -26.401 1.00 30.17 32 ARG B CA 1
ATOM 3224 C C . ARG B 2 32 ? 20.134 75.593 -27.461 1.00 28.53 32 ARG B C 1
ATOM 3225 O O . ARG B 2 32 ? 20.494 76.261 -28.428 1.00 31.64 32 ARG B O 1
ATOM 3233 N N . ASP B 2 33 ? 18.870 75.207 -27.306 1.00 26.09 33 ASP B N 1
ATOM 3234 C CA . ASP B 2 33 ? 17.916 75.526 -28.378 1.00 29.56 33 ASP B CA 1
ATOM 3235 C C . ASP B 2 33 ? 17.190 76.834 -28.094 1.00 29.48 33 ASP B C 1
ATOM 3236 O O . ASP B 2 33 ? 16.257 77.178 -28.807 1.00 27.13 33 ASP B O 1
ATOM 3241 N N . LYS B 2 34 ? 17.651 77.566 -27.066 1.00 25.45 34 LYS B N 1
ATOM 3242 C CA . LYS B 2 34 ? 17.133 78.893 -26.700 1.00 23.47 34 LYS B CA 1
ATOM 3243 C C . LYS B 2 34 ? 15.621 78.898 -26.428 1.00 22.99 34 LYS B C 1
ATOM 3244 O O . LYS B 2 34 ? 14.916 79.894 -26.687 1.00 20.88 34 LYS B O 1
ATOM 3250 N N . SER B 2 35 ? 15.120 77.815 -25.868 1.00 23.28 35 SER B N 1
ATOM 3251 C CA . SER B 2 35 ? 13.694 77.698 -25.532 1.00 23.28 35 SER B CA 1
ATOM 3252 C C . SER B 2 35 ? 13.303 78.438 -24.256 1.00 20.04 35 SER B C 1
ATOM 3253 O O . SER B 2 35 ? 12.122 78.603 -23.996 1.00 24.56 35 SER B O 1
ATOM 3256 N N . GLY B 2 36 ? 14.283 78.823 -23.440 1.00 17.75 36 GLY B N 1
ATOM 3257 C CA . GLY B 2 36 ? 14.021 79.420 -22.144 1.00 15.95 36 GLY B CA 1
ATOM 3258 C C . GLY B 2 36 ? 13.919 78.412 -21.003 1.00 16.25 36 GLY B C 1
ATOM 3259 O O . GLY B 2 36 ? 13.696 78.788 -19.857 1.00 20.42 36 GLY B O 1
ATOM 3260 N N . THR B 2 37 ? 14.065 77.123 -21.337 1.00 17.84 37 THR B N 1
ATOM 3261 C CA . THR B 2 37 ? 14.040 76.053 -20.319 1.00 16.53 37 THR B CA 1
ATOM 3262 C C . THR B 2 37 ? 15.127 75.025 -20.631 1.00 18.95 37 THR B C 1
ATOM 3263 O O . THR B 2 37 ? 15.521 74.853 -21.789 1.00 21.43 37 THR B O 1
ATOM 3267 N N . ILE B 2 38 ? 15.605 74.323 -19.625 1.00 17.98 38 ILE B N 1
ATOM 3268 C CA A ILE B 2 38 ? 16.606 73.281 -19.887 0.46 21.23 38 ILE B CA 1
ATOM 3269 C CA B ILE B 2 38 ? 16.605 73.268 -19.859 0.54 21.42 38 ILE B CA 1
ATOM 3270 C C . ILE B 2 38 ? 15.894 71.940 -19.944 1.00 22.03 38 ILE B C 1
ATOM 3271 O O . ILE B 2 38 ? 15.286 71.509 -18.968 1.00 21.43 38 ILE B O 1
ATOM 3280 N N . GLU B 2 39 ? 15.958 71.302 -21.109 1.00 21.83 39 GLU B N 1
ATOM 3281 C CA . GLU B 2 39 ? 15.329 69.992 -21.291 1.00 23.61 39 GLU B CA 1
ATOM 3282 C C . GLU B 2 39 ? 16.288 68.931 -20.813 1.00 23.03 39 GLU B C 1
ATOM 3283 O O . GLU B 2 39 ? 17.488 69.182 -20.721 1.00 22.56 39 GLU B O 1
ATOM 3289 N N . ARG B 2 40 ? 15.769 67.724 -20.577 1.00 25.21 40 ARG B N 1
ATOM 3290 C CA . ARG B 2 40 ? 16.593 66.620 -20.107 1.00 26.34 40 ARG B CA 1
ATOM 3291 C C . ARG B 2 40 ? 17.856 66.465 -20.989 1.00 29.57 40 ARG B C 1
ATOM 3292 O O . ARG B 2 40 ? 18.968 66.307 -20.466 1.00 26.77 40 ARG B O 1
ATOM 3300 N N . ASP B 2 41 ? 17.685 66.516 -22.312 1.00 29.21 41 ASP B N 1
ATOM 3301 C CA . ASP B 2 41 ? 18.791 66.183 -23.201 1.00 35.03 41 ASP B CA 1
ATOM 3302 C C . ASP B 2 41 ? 19.866 67.267 -23.108 1.00 31.65 41 ASP B C 1
ATOM 3303 O O . ASP B 2 41 ? 21.039 67.023 -23.441 1.00 29.36 41 ASP B O 1
ATOM 3308 N N . GLU B 2 42 ? 19.474 68.457 -22.655 1.00 24.07 42 GLU B N 1
ATOM 3309 C CA . GLU B 2 42 ? 20.421 69.541 -22.576 1.00 23.00 42 GLU B CA 1
ATOM 3310 C C . GLU B 2 42 ? 21.335 69.371 -21.368 1.00 25.27 42 GLU B C 1
ATOM 3311 O O . GLU B 2 42 ? 22.457 69.899 -21.366 1.00 28.31 42 GLU B O 1
ATOM 3317 N N . PHE B 2 43 ? 20.850 68.703 -20.323 1.00 22.30 43 PHE B N 1
ATOM 3318 C CA . PHE B 2 43 ? 21.703 68.281 -19.213 1.00 26.02 43 PHE B CA 1
ATOM 3319 C C . PHE B 2 43 ? 22.558 67.128 -19.635 1.00 28.03 43 PHE B C 1
ATOM 3320 O O . PHE B 2 43 ? 23.769 67.097 -19.413 1.00 27.73 43 PHE B O 1
ATOM 3328 N N . LEU B 2 44 ? 21.923 66.152 -20.260 1.00 30.25 44 LEU B N 1
ATOM 3329 C CA . LEU B 2 44 ? 22.633 64.886 -20.480 1.00 31.83 44 LEU B CA 1
ATOM 3330 C C . LEU B 2 44 ? 23.667 65.011 -21.591 1.00 35.71 44 LEU B C 1
ATOM 3331 O O . LEU B 2 44 ? 24.455 64.081 -21.807 1.00 41.42 44 LEU B O 1
ATOM 3336 N N . SER B 2 45 ? 23.647 66.110 -22.336 1.00 37.55 45 SER B N 1
ATOM 3337 C CA . SER B 2 45 ? 24.602 66.230 -23.427 1.00 40.50 45 SER B CA 1
ATOM 3338 C C . SER B 2 45 ? 25.978 66.624 -22.869 1.00 41.54 45 SER B C 1
ATOM 3339 O O . SER B 2 45 ? 26.979 66.558 -23.579 1.00 44.59 45 SER B O 1
ATOM 3342 N N . LEU B 2 46 ? 26.046 66.993 -21.592 1.00 37.88 46 LEU B N 1
ATOM 3343 C CA . LEU B 2 46 ? 27.335 67.267 -20.954 1.00 39.95 46 LEU B CA 1
ATOM 3344 C C . LEU B 2 46 ? 27.946 65.925 -20.524 1.00 35.88 46 LEU B C 1
ATOM 3345 O O . LEU B 2 46 ? 27.291 65.154 -19.817 1.00 33.92 46 LEU B O 1
ATOM 3350 N N . PRO B 2 47 ? 29.189 65.641 -20.964 1.00 40.68 47 PRO B N 1
ATOM 3351 C CA . PRO B 2 47 ? 29.798 64.341 -20.624 1.00 40.61 47 PRO B CA 1
ATOM 3352 C C . PRO B 2 47 ? 29.946 64.141 -19.124 1.00 36.19 47 PRO B C 1
ATOM 3353 O O . PRO B 2 47 ? 29.809 63.033 -18.632 1.00 39.00 47 PRO B O 1
ATOM 3357 N N . GLN B 2 48 ? 30.225 65.217 -18.406 1.00 37.81 48 GLN B N 1
ATOM 3358 C CA . GLN B 2 48 ? 30.417 65.135 -16.965 1.00 41.12 48 GLN B CA 1
ATOM 3359 C C . GLN B 2 48 ? 29.091 64.870 -16.291 1.00 39.82 48 GLN B C 1
ATOM 3360 O O . GLN B 2 48 ? 29.044 64.463 -15.123 1.00 40.14 48 GLN B O 1
ATOM 3366 N N . VAL B 2 49 ? 28.005 65.087 -17.024 1.00 37.21 49 VAL B N 1
ATOM 3367 C CA . VAL B 2 49 ? 26.697 64.780 -16.480 1.00 29.94 49 VAL B CA 1
ATOM 3368 C C . VAL B 2 49 ? 26.311 63.328 -16.854 1.00 31.19 49 VAL B C 1
ATOM 3369 O O . VAL B 2 49 ? 26.000 62.537 -15.984 1.00 27.87 49 VAL B O 1
ATOM 3373 N N . SER B 2 50 ? 26.321 62.982 -18.137 1.00 34.03 50 SER B N 1
ATOM 3374 C CA . SER B 2 50 ? 25.796 61.681 -18.566 1.00 33.54 50 SER B CA 1
ATOM 3375 C C . SER B 2 50 ? 26.616 60.529 -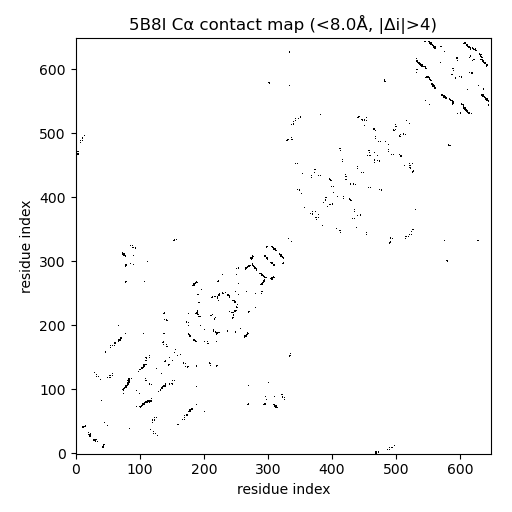17.981 1.00 38.14 50 SER B C 1
ATOM 3376 O O . SER B 2 50 ? 26.101 59.423 -17.834 1.00 37.54 50 SER B O 1
ATOM 3379 N N . SER B 2 51 ? 27.855 60.790 -17.589 1.00 30.82 51 SER B N 1
ATOM 3380 C CA . SER B 2 51 ? 28.696 59.734 -17.023 1.00 35.32 51 SER B CA 1
ATOM 3381 C C . SER B 2 51 ? 28.609 59.667 -15.500 1.00 36.40 51 SER B C 1
ATOM 3382 O O . SER B 2 51 ? 29.283 58.854 -14.890 1.00 33.20 51 SER B O 1
ATOM 3385 N N . ASN B 2 52 ? 27.826 60.559 -14.897 1.00 35.06 52 ASN B N 1
ATOM 3386 C CA . ASN B 2 52 ? 27.721 60.661 -13.429 1.00 30.20 52 ASN B CA 1
ATOM 3387 C C . ASN B 2 52 ? 26.576 59.789 -12.944 1.00 26.19 52 ASN B C 1
ATOM 3388 O O . ASN B 2 52 ? 25.447 59.901 -13.452 1.00 28.53 52 ASN B O 1
ATOM 3393 N N . PRO B 2 53 ? 26.838 58.909 -11.946 1.00 25.17 53 PRO B N 1
ATOM 3394 C CA . PRO B 2 53 ? 25.794 57.982 -11.513 1.00 27.06 53 PRO B CA 1
ATOM 3395 C C . PRO B 2 53 ? 24.581 58.664 -10.900 1.00 24.56 53 PRO B C 1
ATOM 3396 O O . PRO B 2 53 ? 23.551 58.006 -10.795 1.00 25.57 53 PRO B O 1
ATOM 3400 N N . LEU B 2 54 ? 24.689 59.946 -10.529 1.00 22.73 54 LEU B N 1
ATOM 3401 C CA . LEU B 2 54 ? 23.554 60.664 -9.964 1.00 24.00 54 LEU B CA 1
ATOM 3402 C C . LEU B 2 54 ? 22.901 61.654 -10.935 1.00 24.62 54 LEU B C 1
ATOM 3403 O O . LEU B 2 54 ? 22.042 62.444 -10.536 1.00 23.44 54 LEU B O 1
ATOM 3408 N N . SER B 2 55 ? 23.244 61.577 -12.218 1.00 26.00 55 SER B N 1
ATOM 3409 C CA . SER B 2 55 ? 22.652 62.528 -13.201 1.00 29.29 55 SER B CA 1
ATOM 3410 C C . SER B 2 55 ? 21.114 62.561 -13.164 1.00 26.43 55 SER B C 1
ATOM 3411 O O . SER B 2 55 ? 20.530 63.662 -13.135 1.00 25.66 55 SER B O 1
ATOM 3414 N N . THR B 2 56 ? 20.448 61.394 -13.126 1.00 26.28 56 THR B N 1
ATOM 3415 C CA . THR B 2 56 ? 18.988 61.481 -13.150 1.00 29.45 56 THR B CA 1
ATOM 3416 C C . THR B 2 56 ? 18.460 62.056 -11.838 1.00 28.61 56 THR B C 1
ATOM 3417 O O . THR B 2 56 ? 17.444 62.765 -11.892 1.00 24.13 56 THR B O 1
ATOM 3421 N N . ARG B 2 57 ? 19.138 61.817 -10.698 1.00 21.04 57 ARG B N 1
ATOM 3422 C CA . ARG B 2 57 ? 18.722 62.479 -9.443 1.00 20.64 57 ARG B CA 1
ATOM 3423 C C . ARG B 2 57 ? 18.859 63.992 -9.483 1.00 24.50 57 ARG B C 1
ATOM 3424 O O . ARG B 2 57 ? 17.918 64.706 -9.074 1.00 20.34 57 ARG B O 1
ATOM 3432 N N . MET B 2 58 ? 20.015 64.499 -9.944 1.00 22.35 58 MET B N 1
ATOM 3433 C CA A MET B 2 58 ? 20.211 65.948 -10.009 0.51 20.97 58 MET B CA 1
ATOM 3434 C CA B MET B 2 58 ? 20.236 65.944 -10.054 0.49 21.04 58 MET B CA 1
ATOM 3435 C C . MET B 2 58 ? 19.181 66.599 -10.948 1.00 21.72 58 MET B C 1
ATOM 3436 O O . MET B 2 58 ? 18.598 67.651 -10.589 1.00 22.64 58 MET B O 1
ATOM 3445 N N . ILE B 2 59 ? 18.917 65.989 -12.113 1.00 22.63 59 ILE B N 1
ATOM 3446 C CA . ILE B 2 59 ? 17.929 66.568 -13.038 1.00 20.81 59 ILE B CA 1
ATOM 3447 C C . ILE B 2 59 ? 16.568 66.636 -12.383 1.00 20.68 59 ILE B C 1
ATOM 3448 O O . ILE B 2 59 ? 15.873 67.662 -12.459 1.00 20.60 59 ILE B O 1
ATOM 3453 N N . ALA B 2 60 ? 16.162 65.532 -11.748 1.00 19.88 60 ALA B N 1
ATOM 3454 C CA . ALA B 2 60 ? 14.858 65.460 -11.100 1.00 21.61 60 ALA B CA 1
ATOM 3455 C C . ALA B 2 60 ? 14.749 66.508 -9.974 1.00 22.01 60 ALA B C 1
ATOM 3456 O O . ALA B 2 60 ? 13.700 67.157 -9.826 1.00 22.33 60 ALA B O 1
ATOM 3458 N N . ILE B 2 61 ? 15.815 66.698 -9.202 1.00 16.69 61 ILE B N 1
ATOM 3459 C CA . ILE B 2 61 ? 15.770 67.656 -8.078 1.00 17.36 61 ILE B CA 1
ATOM 3460 C C . ILE B 2 61 ? 15.627 69.104 -8.624 1.00 22.26 61 ILE B C 1
ATOM 3461 O O . ILE B 2 61 ? 14.827 69.924 -8.090 1.00 21.43 61 ILE B O 1
ATOM 3466 N N . PHE B 2 62 ? 16.388 69.405 -9.676 1.00 21.64 62 PHE B N 1
ATOM 3467 C CA . PHE B 2 62 ? 16.245 70.741 -10.336 1.00 21.37 62 PHE B CA 1
ATOM 3468 C C . PHE B 2 62 ? 14.794 70.939 -10.774 1.00 19.08 62 PHE B C 1
ATOM 3469 O O . PHE B 2 62 ? 14.245 72.017 -10.629 1.00 20.53 62 PHE B O 1
ATOM 3477 N N . ASP B 2 63 ? 14.185 69.881 -11.304 1.00 18.15 63 ASP B N 1
ATOM 3478 C CA . ASP B 2 63 ? 12.820 69.998 -11.860 1.00 21.90 63 ASP B CA 1
ATOM 3479 C C . ASP B 2 63 ? 11.792 69.957 -10.729 1.00 23.92 63 ASP B C 1
ATOM 3480 O O . ASP B 2 63 ? 11.071 68.972 -10.551 1.00 24.53 63 ASP B O 1
ATOM 3485 N N . GLU B 2 64 ? 11.782 71.036 -9.960 1.00 23.18 64 GLU B N 1
ATOM 3486 C CA . GLU B 2 64 ? 10.972 71.162 -8.769 1.00 31.55 64 GLU B CA 1
ATOM 3487 C C . GLU B 2 64 ? 9.497 70.768 -9.002 1.00 31.49 64 GLU B C 1
ATOM 3488 O O . GLU B 2 64 ? 8.885 70.062 -8.186 1.00 35.36 64 GLU B O 1
ATOM 3494 N N . ASP B 2 65 ? 8.914 71.216 -10.100 1.00 27.18 65 ASP B N 1
ATOM 3495 C CA . ASP B 2 65 ? 7.494 70.933 -10.273 1.00 34.01 65 ASP B CA 1
ATOM 3496 C C . ASP B 2 65 ? 7.277 69.593 -11.006 1.00 34.76 65 ASP B C 1
ATOM 3497 O O . ASP B 2 65 ? 6.141 69.165 -11.204 1.00 35.35 65 ASP B O 1
ATOM 3502 N N . GLY B 2 66 ? 8.363 68.916 -11.363 1.00 28.45 66 GLY B N 1
ATOM 3503 C CA . GLY B 2 66 ? 8.243 67.601 -11.993 1.00 29.19 66 GLY B CA 1
ATOM 3504 C C . GLY B 2 66 ? 7.640 67.678 -13.391 1.00 29.54 66 GLY B C 1
ATOM 3505 O O . GLY B 2 66 ? 7.232 66.671 -13.964 1.00 31.62 66 GLY B O 1
ATOM 3506 N N . GLY B 2 67 ? 7.657 68.868 -13.988 1.00 27.84 67 GLY B N 1
ATOM 3507 C CA . GLY B 2 67 ? 7.030 69.081 -15.278 1.00 29.63 67 GLY B CA 1
ATOM 3508 C C . GLY B 2 67 ? 7.837 68.634 -16.482 1.00 29.70 67 GLY B C 1
ATOM 3509 O O . GLY B 2 67 ? 7.346 68.659 -17.616 1.00 33.53 67 GLY B O 1
ATOM 3510 N N . GLY B 2 68 ? 9.094 68.268 -16.270 1.00 23.28 68 GLY B N 1
ATOM 3511 C CA . GLY B 2 68 ? 9.841 67.645 -17.354 1.00 24.03 68 GLY B CA 1
ATOM 3512 C C . GLY B 2 68 ? 10.953 68.535 -17.869 1.00 27.79 68 GLY B C 1
ATOM 3513 O O . GLY B 2 68 ? 11.834 68.083 -18.601 1.00 30.70 68 GLY B O 1
ATOM 3514 N N . ASP B 2 69 ? 10.910 69.811 -17.510 1.00 22.96 69 ASP B N 1
ATOM 3515 C CA . ASP B 2 69 ? 12.034 70.684 -17.856 1.00 18.97 69 ASP B CA 1
ATOM 3516 C C . ASP B 2 69 ? 12.319 71.677 -16.708 1.00 19.71 69 ASP B C 1
ATOM 3517 O O . ASP B 2 69 ? 11.549 71.788 -15.735 1.00 19.88 69 ASP B O 1
ATOM 3522 N N . VAL B 2 70 ? 13.430 72.395 -16.860 1.00 17.54 70 VAL B N 1
ATOM 3523 C CA . VAL B 2 70 ? 13.945 73.237 -15.774 1.00 18.07 70 VAL B CA 1
ATOM 3524 C C . VAL B 2 70 ? 13.952 74.692 -16.229 1.00 21.32 70 VAL B C 1
ATOM 3525 O O . VAL B 2 70 ? 14.704 75.069 -17.123 1.00 20.04 70 VAL B O 1
ATOM 3529 N N . ASP B 2 71 ? 13.127 75.520 -15.598 1.00 22.13 71 ASP B N 1
ATOM 3530 C CA . ASP B 2 71 ? 13.162 76.924 -15.941 1.00 21.62 71 ASP B CA 1
ATOM 3531 C C . ASP B 2 71 ? 14.165 77.676 -15.053 1.00 28.16 71 ASP B C 1
ATOM 3532 O O . ASP B 2 71 ? 14.804 77.097 -14.179 1.00 23.20 71 ASP B O 1
ATOM 3537 N N . PHE B 2 72 ? 14.316 78.974 -15.289 1.00 17.76 72 PHE B N 1
ATOM 3538 C CA . PHE B 2 72 ? 15.446 79.671 -14.603 1.00 18.75 72 PHE B CA 1
ATOM 3539 C C . PHE B 2 72 ? 15.241 79.730 -13.101 1.00 20.88 72 PHE B C 1
ATOM 3540 O O . PHE B 2 72 ? 16.215 79.581 -12.350 1.00 20.84 72 PHE B O 1
ATOM 3548 N N . GLN B 2 73 ? 13.993 79.881 -12.660 1.00 20.06 73 GLN B N 1
ATOM 3549 C CA . GLN B 2 73 ? 13.688 79.894 -11.216 1.00 20.76 73 GLN B CA 1
ATOM 3550 C C . GLN B 2 73 ? 14.122 78.587 -10.583 1.00 20.69 73 GLN B C 1
ATOM 3551 O O . GLN B 2 73 ? 14.796 78.571 -9.534 1.00 21.31 73 GLN B O 1
ATOM 3557 N N . GLU B 2 74 ? 13.756 77.475 -11.217 1.00 16.70 74 GLU B N 1
ATOM 3558 C CA . GLU B 2 74 ? 14.127 76.171 -10.705 1.00 18.14 74 GLU B CA 1
ATOM 3559 C C . GLU B 2 74 ? 15.657 75.976 -10.680 1.00 21.15 74 GLU B C 1
ATOM 3560 O O . GLU B 2 74 ? 16.183 75.356 -9.755 1.00 18.51 74 GLU B O 1
ATOM 3566 N N . PHE B 2 75 ? 16.348 76.486 -11.693 1.00 18.19 75 PHE B N 1
ATOM 3567 C CA . PHE B 2 75 ? 17.810 76.388 -11.818 1.00 19.25 75 PHE B CA 1
ATOM 3568 C C . PHE B 2 75 ? 18.447 77.112 -10.632 1.00 23.51 75 PHE B C 1
ATOM 3569 O O . PHE B 2 75 ? 19.304 76.566 -9.925 1.00 21.38 75 PHE B O 1
ATOM 3577 N N . VAL B 2 76 ? 18.015 78.352 -10.425 1.00 21.05 76 VAL B N 1
ATOM 3578 C CA . VAL B 2 76 ? 18.542 79.150 -9.297 1.00 21.67 76 VAL B CA 1
ATOM 3579 C C . VAL B 2 76 ? 18.188 78.471 -7.964 1.00 22.89 76 VAL B C 1
ATOM 3580 O O . VAL B 2 76 ? 19.084 78.291 -7.125 1.00 23.19 76 VAL B O 1
ATOM 3584 N N . SER B 2 77 ? 16.927 78.068 -7.737 1.00 21.74 77 SER B N 1
ATOM 3585 C CA . SER B 2 77 ? 16.610 77.404 -6.448 1.00 23.37 77 SER B CA 1
ATOM 3586 C C . SER B 2 77 ? 17.424 76.151 -6.181 1.00 23.18 77 SER B C 1
ATOM 3587 O O . SER B 2 77 ? 17.768 75.871 -5.011 1.00 23.94 77 SER B O 1
ATOM 3590 N N . GLY B 2 78 ? 17.685 75.381 -7.241 1.00 19.83 78 GLY B N 1
ATOM 3591 C CA . GLY B 2 78 ? 18.436 74.131 -7.103 1.00 19.75 78 GLY B CA 1
ATOM 3592 C C . GLY B 2 78 ? 19.885 74.379 -6.704 1.00 24.29 78 GLY B C 1
ATOM 3593 O O . GLY B 2 78 ? 20.492 73.579 -5.960 1.00 25.77 78 GLY B O 1
ATOM 3594 N N . LEU B 2 79 ? 20.445 75.476 -7.212 1.00 23.06 79 LEU B N 1
ATOM 3595 C CA . LEU B 2 79 ? 21.830 75.862 -6.928 1.00 23.70 79 LEU B CA 1
ATOM 3596 C C . LEU B 2 79 ? 21.947 76.578 -5.583 1.00 22.65 79 LEU B C 1
ATOM 3597 O O . LEU B 2 79 ? 23.012 76.562 -4.975 1.00 21.73 79 LEU B O 1
ATOM 3602 N N . SER B 2 80 ? 20.868 77.223 -5.135 1.00 24.66 80 SER B N 1
ATOM 3603 C CA . SER B 2 80 ? 20.925 78.102 -3.948 1.00 27.34 80 SER B CA 1
ATOM 3604 C C . SER B 2 80 ? 21.351 77.338 -2.673 1.00 27.03 80 SER B C 1
ATOM 3605 O O . SER B 2 80 ? 22.056 77.911 -1.832 1.00 24.37 80 SER B O 1
ATOM 3608 N N . ALA B 2 81 ? 20.965 76.060 -2.550 1.00 24.19 81 ALA B N 1
ATOM 3609 C CA . ALA B 2 81 ? 21.337 75.312 -1.357 1.00 28.49 81 ALA B CA 1
ATOM 3610 C C . ALA B 2 81 ? 22.858 75.132 -1.247 1.00 29.49 81 ALA B C 1
ATOM 3611 O O . ALA B 2 81 ? 23.336 74.893 -0.139 1.00 30.20 81 ALA B O 1
ATOM 3613 N N . PHE B 2 82 ? 23.591 75.236 -2.380 1.00 24.47 82 PHE B N 1
ATOM 3614 C CA . PHE B 2 82 ? 25.056 75.040 -2.415 1.00 26.53 82 PHE B CA 1
ATOM 3615 C C . PHE B 2 82 ? 25.853 76.311 -2.148 1.00 28.98 82 PHE B C 1
ATOM 3616 O O . PHE B 2 82 ? 27.087 76.262 -2.063 1.00 29.89 82 PHE B O 1
ATOM 3624 N N . SER B 2 83 ? 25.164 77.447 -2.070 1.00 27.52 83 SER B N 1
ATOM 3625 C CA . SER B 2 83 ? 25.840 78.684 -1.693 1.00 28.02 83 SER B CA 1
ATOM 3626 C C . SER B 2 83 ? 26.533 78.624 -0.320 1.00 32.00 83 SER B C 1
ATOM 3627 O O . SER B 2 83 ? 25.992 78.066 0.638 1.00 32.29 83 SER B O 1
ATOM 3630 N N . SER B 2 84 ? 27.710 79.251 -0.205 1.00 34.06 84 SER B N 1
ATOM 3631 C CA . SER B 2 84 ? 28.393 79.320 1.076 1.00 38.88 84 SER B CA 1
ATOM 3632 C C . SER B 2 84 ? 27.591 80.192 2.050 1.00 40.57 84 SER B C 1
ATOM 3633 O O . SER B 2 84 ? 27.808 80.131 3.262 1.00 36.54 84 SER B O 1
ATOM 3636 N N . LYS B 2 85 ? 26.675 81.002 1.504 1.00 39.95 85 LYS B N 1
ATOM 3637 C CA . LYS B 2 85 ? 25.759 81.807 2.318 1.00 38.28 85 LYS B CA 1
ATOM 3638 C C . LYS B 2 85 ? 24.533 80.991 2.821 1.00 37.78 85 LYS B C 1
ATOM 3639 O O . LYS B 2 85 ? 23.755 81.477 3.652 1.00 37.93 85 LYS B O 1
ATOM 3645 N N . GLY B 2 86 ? 24.387 79.750 2.337 1.00 35.39 86 GLY B N 1
ATOM 3646 C CA . GLY B 2 86 ? 23.265 78.899 2.702 1.00 34.08 86 GLY B CA 1
ATOM 3647 C C . GLY B 2 86 ? 23.421 78.301 4.095 1.00 36.42 86 GLY B C 1
ATOM 3648 O O . GLY B 2 86 ? 24.503 78.385 4.645 1.00 37.06 86 GLY B O 1
ATOM 3649 N N . ASN B 2 87 ? 22.356 77.734 4.671 1.00 34.90 87 ASN B N 1
ATOM 3650 C CA . ASN B 2 87 ? 22.403 77.259 6.057 1.00 37.40 87 ASN B CA 1
ATOM 3651 C C . ASN B 2 87 ? 22.464 75.733 6.071 1.00 37.59 87 ASN B C 1
ATOM 3652 O O . ASN B 2 87 ? 22.376 75.081 5.004 1.00 31.15 87 ASN B O 1
ATOM 3657 N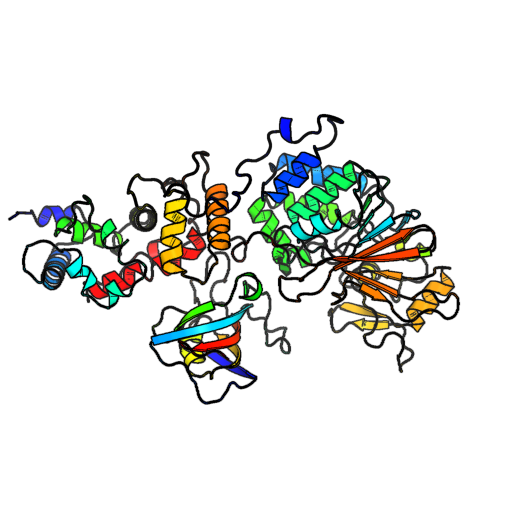 N . LYS B 2 88 ? 22.600 75.203 7.283 1.00 29.68 88 LYS B N 1
ATOM 3658 C CA . LYS B 2 88 ? 22.823 73.785 7.523 1.00 30.74 88 LYS B CA 1
ATOM 3659 C C . LYS B 2 88 ? 21.606 72.965 7.111 1.00 30.27 88 LYS B C 1
ATOM 3660 O O . LYS B 2 88 ? 21.724 71.915 6.417 1.00 30.13 88 LYS B O 1
ATOM 3666 N N . GLU B 2 89 ? 20.423 73.473 7.471 1.00 33.05 89 GLU B N 1
ATOM 3667 C CA . GLU B 2 89 ? 19.197 72.768 7.145 1.00 32.17 89 GLU B CA 1
ATOM 3668 C C . GLU B 2 89 ? 18.972 72.624 5.632 1.00 29.01 89 GLU B C 1
ATOM 3669 O O . GLU B 2 89 ? 18.539 71.579 5.189 1.00 27.55 89 GLU B O 1
ATOM 3675 N N . GLU B 2 90 ? 19.217 73.662 4.835 1.00 24.73 90 GLU B N 1
ATOM 3676 C CA . GLU B 2 90 ? 18.819 73.539 3.425 1.00 24.72 90 GLU B CA 1
ATOM 3677 C C . GLU B 2 90 ? 19.802 72.611 2.714 1.00 22.28 90 GLU B C 1
ATOM 3678 O O . GLU B 2 90 ? 19.433 71.965 1.719 1.00 22.21 90 GLU B O 1
ATOM 3684 N N . LYS B 2 91 ? 21.031 72.505 3.226 1.00 23.27 91 LYS B N 1
ATOM 3685 C CA . LYS B 2 91 ? 21.978 71.549 2.640 1.00 23.10 91 LYS B CA 1
ATOM 3686 C C . LYS B 2 91 ? 21.581 70.106 3.002 1.00 25.13 91 LYS B C 1
ATOM 3687 O O . LYS B 2 91 ? 21.709 69.186 2.186 1.00 24.87 91 LYS B O 1
ATOM 3693 N N . LEU B 2 92 ? 21.085 69.895 4.218 1.00 22.87 92 LEU B N 1
ATOM 3694 C CA . LEU B 2 92 ? 20.567 68.572 4.608 1.00 22.39 92 LEU B CA 1
ATOM 3695 C C . LEU B 2 92 ? 19.315 68.219 3.775 1.00 23.86 92 LEU B C 1
ATOM 3696 O O . LEU B 2 92 ? 19.092 67.043 3.400 1.00 21.23 92 LEU B O 1
ATOM 3701 N N . ARG B 2 93 ? 18.468 69.215 3.540 1.00 22.73 93 ARG B N 1
ATOM 3702 C CA . ARG B 2 93 ? 17.268 69.004 2.720 1.00 22.27 93 ARG B CA 1
ATOM 3703 C C . ARG B 2 93 ? 17.655 68.603 1.298 1.00 23.64 93 ARG B C 1
ATOM 3704 O O . ARG B 2 93 ? 17.022 67.698 0.714 1.00 21.57 93 ARG B O 1
ATOM 3712 N N . PHE B 2 94 ? 18.682 69.238 0.736 1.00 20.15 94 PHE B N 1
ATOM 3713 C CA . PHE B 2 94 ? 19.085 68.858 -0.610 1.00 21.48 94 PHE B CA 1
ATOM 3714 C C . PHE B 2 94 ? 19.587 67.396 -0.586 1.00 20.90 94 PHE B C 1
ATOM 3715 O O . PHE B 2 94 ? 19.237 66.581 -1.465 1.00 20.91 94 PHE B O 1
ATOM 3723 N N . ALA B 2 95 ? 20.387 67.062 0.411 1.00 19.72 95 ALA B N 1
ATOM 3724 C CA . ALA B 2 95 ? 20.914 65.677 0.491 1.00 19.75 95 ALA B CA 1
ATOM 3725 C C . ALA B 2 95 ? 19.757 64.684 0.639 1.00 21.01 95 ALA B C 1
ATOM 3726 O O . ALA B 2 95 ? 19.753 63.647 -0.007 1.00 19.59 95 ALA B O 1
ATOM 3728 N N . PHE B 2 96 ? 18.765 65.010 1.468 1.00 17.46 96 PHE B N 1
ATOM 3729 C CA . PHE B 2 96 ? 17.609 64.142 1.641 1.00 22.67 96 PHE B CA 1
ATOM 3730 C C . PHE B 2 96 ? 16.917 63.891 0.277 1.00 23.10 96 PHE B C 1
ATOM 3731 O O . PHE B 2 96 ? 16.481 62.769 -0.027 1.00 19.48 96 PHE B O 1
ATOM 3739 N N . LYS B 2 97 ? 16.832 64.935 -0.531 1.00 19.03 97 LYS B N 1
ATOM 3740 C CA . LYS B 2 97 ? 16.122 64.846 -1.811 1.00 17.86 97 LYS B CA 1
ATOM 3741 C C . LYS B 2 97 ? 16.836 63.948 -2.822 1.00 19.49 97 LYS B C 1
ATOM 3742 O O . LYS B 2 97 ? 16.216 63.501 -3.783 1.00 22.77 97 LYS B O 1
ATOM 3748 N N . VAL B 2 98 ? 18.124 63.745 -2.645 1.00 18.80 98 VAL B N 1
ATOM 3749 C CA . VAL B 2 98 ? 18.848 62.783 -3.504 1.00 19.90 98 VAL B CA 1
ATOM 3750 C C . VAL B 2 98 ? 18.232 61.394 -3.335 1.00 20.13 98 VAL B C 1
ATOM 3751 O O . VAL B 2 98 ? 18.077 60.665 -4.315 1.00 20.13 98 VAL B O 1
ATOM 3755 N N . TYR B 2 99 ? 17.856 61.053 -2.113 1.00 18.76 99 TYR B N 1
ATOM 3756 C CA . TYR B 2 99 ? 17.304 59.735 -1.853 1.00 20.22 99 TYR B CA 1
ATOM 3757 C C . TYR B 2 99 ? 15.778 59.670 -2.079 1.00 23.83 99 TYR B C 1
ATOM 3758 O O . TYR B 2 99 ? 15.247 58.640 -2.444 1.00 22.36 99 TYR B O 1
ATOM 3767 N N . ASP B 2 100 ? 15.067 60.763 -1.876 1.00 19.53 100 ASP B N 1
ATOM 3768 C CA . ASP B 2 100 ? 13.601 60.707 -1.912 1.00 26.14 100 ASP B CA 1
ATOM 3769 C C . ASP B 2 100 ? 13.067 60.784 -3.344 1.00 28.54 100 ASP B C 1
ATOM 3770 O O . ASP B 2 100 ? 12.559 61.857 -3.782 1.00 27.32 100 ASP B O 1
ATOM 3775 N N . ILE B 2 101 ? 13.173 59.668 -4.089 1.00 25.02 101 ILE B N 1
ATOM 3776 C CA . ILE B 2 101 ? 12.829 59.736 -5.516 1.00 27.55 101 ILE B CA 1
ATOM 3777 C C . ILE B 2 101 ? 11.404 60.280 -5.759 1.00 28.23 101 ILE B C 1
ATOM 3778 O O . ILE B 2 101 ? 11.202 61.109 -6.640 1.00 27.36 101 ILE B O 1
ATOM 3783 N N . ASP B 2 102 ? 10.397 59.856 -4.993 1.00 27.45 102 ASP B N 1
ATOM 3784 C CA . ASP B 2 102 ? 9.045 60.274 -5.409 1.00 33.50 102 ASP B CA 1
ATOM 3785 C C . ASP B 2 102 ? 8.612 61.597 -4.775 1.00 33.20 102 ASP B C 1
ATOM 3786 O O . ASP B 2 102 ? 7.470 62.016 -4.926 1.00 34.06 102 ASP B O 1
ATOM 3791 N N . ARG B 2 103 ? 9.551 62.254 -4.090 1.00 30.58 103 ARG B N 1
ATOM 3792 C CA A ARG B 2 103 ? 9.379 63.604 -3.557 0.37 32.84 103 ARG B CA 1
ATOM 3793 C CA B ARG B 2 103 ? 9.380 63.607 -3.565 0.63 32.58 103 ARG B CA 1
ATOM 3794 C C . ARG B 2 103 ? 8.286 63.706 -2.503 1.00 36.32 103 ARG B C 1
ATOM 3795 O O . ARG B 2 103 ? 7.737 64.789 -2.299 1.00 36.70 103 ARG B O 1
ATOM 3810 N N . ASP B 2 104 ? 7.954 62.601 -1.827 1.00 33.71 104 ASP B N 1
ATOM 3811 C CA . ASP B 2 104 ? 6.832 62.659 -0.872 1.00 32.49 104 ASP B CA 1
ATOM 3812 C C . ASP B 2 104 ? 7.261 63.032 0.541 1.00 32.15 104 ASP B C 1
ATOM 3813 O O . ASP B 2 104 ? 6.432 63.092 1.455 1.00 32.74 104 ASP B O 1
ATOM 3818 N N . GLY B 2 105 ? 8.545 63.290 0.726 1.00 29.67 105 GLY B N 1
ATOM 3819 C CA . GLY B 2 105 ? 9.062 63.706 2.024 1.00 29.67 105 GLY B CA 1
ATOM 3820 C C . GLY B 2 105 ? 9.531 62.562 2.920 1.00 26.56 105 GLY B C 1
ATOM 3821 O O . GLY B 2 105 ? 9.927 62.789 4.065 1.00 27.32 105 GLY B O 1
ATOM 3822 N N . PHE B 2 106 ? 9.515 61.336 2.399 1.00 26.54 106 PHE B N 1
ATOM 3823 C CA . PHE B 2 106 ? 10.006 60.159 3.150 1.00 26.87 106 PHE B CA 1
ATOM 3824 C C . PHE B 2 106 ? 10.901 59.334 2.256 1.00 26.53 106 PHE B C 1
ATOM 3825 O O . PHE B 2 106 ? 10.595 59.195 1.101 1.00 30.41 106 PHE B O 1
ATOM 3833 N N . ILE B 2 107 ? 12.001 58.792 2.782 1.00 23.18 107 ILE B N 1
ATOM 3834 C CA . ILE B 2 107 ? 12.803 57.847 2.014 1.00 20.36 107 ILE B CA 1
ATOM 3835 C C . ILE B 2 107 ? 12.272 56.437 2.328 1.00 24.86 107 ILE B C 1
ATOM 3836 O O . ILE B 2 107 ? 12.297 56.010 3.487 1.00 23.83 107 ILE B O 1
ATOM 3841 N N . SER B 2 108 ? 11.785 55.725 1.314 1.00 23.97 108 SER B N 1
ATOM 3842 C CA . SER B 2 108 ? 11.392 54.326 1.500 1.00 26.79 108 SER B CA 1
ATOM 3843 C C . SER B 2 108 ? 12.554 53.370 1.289 1.00 25.92 108 SER B C 1
ATOM 3844 O O . SER B 2 108 ? 13.610 53.737 0.788 1.0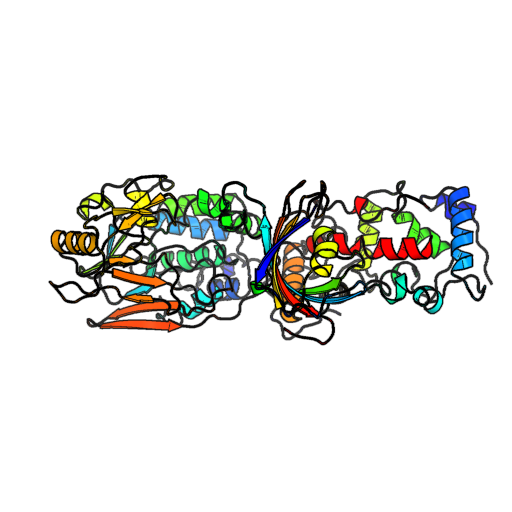0 23.54 108 SER B O 1
ATOM 3847 N N . ASN B 2 109 ? 12.306 52.114 1.631 1.00 25.17 109 ASN B N 1
ATOM 3848 C CA . ASN B 2 109 ? 13.325 51.065 1.556 1.00 28.29 109 ASN B CA 1
ATOM 3849 C C . ASN B 2 109 ? 13.842 50.954 0.106 1.00 26.26 109 ASN B C 1
ATOM 3850 O O . ASN B 2 109 ? 15.056 50.987 -0.182 1.00 23.70 109 ASN B O 1
ATOM 3855 N N . GLY B 2 110 ? 12.896 50.887 -0.816 1.00 26.45 110 GLY B N 1
ATOM 3856 C CA . GLY B 2 110 ? 13.221 50.739 -2.213 1.00 26.36 110 GLY B CA 1
ATOM 3857 C C . GLY B 2 110 ? 13.923 51.954 -2.805 1.00 28.21 110 GLY B C 1
ATOM 3858 O O . GLY B 2 110 ? 14.814 51.790 -3.622 1.00 26.83 110 GLY B O 1
ATOM 3859 N N . GLU B 2 111 ? 13.510 53.158 -2.415 1.00 26.26 111 GLU B N 1
ATOM 3860 C CA . GLU B 2 111 ? 14.187 54.374 -2.906 1.00 21.87 111 GLU B CA 1
ATOM 3861 C C . GLU B 2 111 ? 15.653 54.381 -2.503 1.00 21.85 111 GLU B C 1
ATOM 3862 O O . GLU B 2 111 ? 16.517 54.717 -3.302 1.00 21.74 111 GLU B O 1
ATOM 3868 N N . LEU B 2 112 ? 15.908 53.986 -1.264 1.00 23.56 112 LEU B N 1
ATOM 3869 C CA . LEU B 2 112 ? 17.251 54.032 -0.705 1.00 20.62 112 LEU B CA 1
ATOM 3870 C C . LEU B 2 112 ? 18.109 52.967 -1.431 1.00 18.24 112 LEU B C 1
ATOM 3871 O O . LEU B 2 112 ? 19.240 53.237 -1.828 1.00 20.84 112 LEU B O 1
ATOM 3876 N N . PHE B 2 113 ? 17.568 51.758 -1.598 1.00 20.35 113 PHE B N 1
ATOM 3877 C CA . PHE B 2 113 ? 18.259 50.735 -2.413 1.00 24.38 113 PHE B CA 1
ATOM 3878 C C . PHE B 2 113 ? 18.593 51.274 -3.828 1.00 21.60 113 PHE B C 1
ATOM 3879 O O . PHE B 2 113 ? 19.731 51.194 -4.291 1.00 19.67 113 PHE B O 1
ATOM 3887 N N . ILE B 2 114 ? 17.603 51.827 -4.515 1.00 21.12 114 ILE B N 1
ATOM 3888 C CA . ILE B 2 114 ? 17.802 52.223 -5.904 1.00 22.33 114 ILE B CA 1
ATOM 3889 C C . ILE B 2 114 ? 18.899 53.302 -6.033 1.00 23.65 114 ILE B C 1
ATOM 3890 O O . ILE B 2 114 ? 19.768 53.229 -6.924 1.00 22.46 114 ILE B O 1
ATOM 3895 N N . VAL B 2 115 ? 18.823 54.320 -5.166 1.00 20.57 115 VAL B N 1
ATOM 3896 C CA . VAL B 2 115 ? 19.775 55.411 -5.264 1.00 23.46 115 VAL B CA 1
ATOM 3897 C C . VAL B 2 115 ? 21.182 54.905 -4.874 1.00 21.30 115 VAL B C 1
ATOM 3898 O O . VAL B 2 115 ? 22.187 55.242 -5.516 1.00 19.34 115 VAL B O 1
ATOM 3902 N N . LEU B 2 116 ? 21.289 54.082 -3.838 1.00 16.97 116 LEU B N 1
ATOM 3903 C CA . LEU B 2 116 ? 22.619 53.585 -3.484 1.00 18.42 116 LEU B CA 1
ATOM 3904 C C . LEU B 2 116 ? 23.197 52.694 -4.641 1.00 21.87 116 LEU B C 1
ATOM 3905 O O . LEU B 2 116 ? 24.373 52.759 -4.946 1.00 21.32 116 LEU B O 1
ATOM 3910 N N . LYS B 2 117 ? 22.352 51.871 -5.255 1.00 18.62 117 LYS B N 1
ATOM 3911 C CA . LYS B 2 117 ? 22.783 50.966 -6.332 1.00 22.91 117 LYS B CA 1
ATOM 3912 C C . LYS B 2 117 ? 23.311 51.791 -7.524 1.00 23.74 117 LYS B C 1
ATOM 3913 O O . LYS B 2 117 ? 24.274 51.370 -8.184 1.00 24.20 117 LYS B O 1
ATOM 3919 N N . MET B 2 118 ? 22.719 52.960 -7.802 1.00 22.46 118 MET B N 1
ATOM 3920 C CA . MET B 2 118 ? 23.284 53.836 -8.812 1.00 23.08 118 MET B CA 1
ATOM 3921 C C . MET B 2 118 ? 24.763 54.100 -8.612 1.00 22.10 118 MET B C 1
ATOM 3922 O O . MET B 2 118 ? 25.504 54.208 -9.567 1.00 24.39 118 MET B O 1
ATOM 3927 N N . MET B 2 119 ? 25.162 54.264 -7.363 1.00 18.93 119 MET B N 1
ATOM 3928 C CA . MET B 2 119 ? 26.543 54.593 -7.059 1.00 22.37 119 MET B CA 1
ATOM 3929 C C . MET B 2 119 ? 27.427 53.397 -6.835 1.00 24.77 119 MET B C 1
ATOM 3930 O O . MET B 2 119 ? 28.640 53.486 -7.070 1.00 24.70 119 MET B O 1
ATOM 3935 N N . VAL B 2 120 ? 26.871 52.268 -6.379 1.00 21.42 120 VAL B N 1
ATOM 3936 C CA . VAL B 2 120 ? 27.784 51.165 -5.990 1.00 19.34 120 VAL B CA 1
ATOM 3937 C C . VAL B 2 120 ? 27.909 50.073 -7.058 1.00 23.28 120 VAL B C 1
ATOM 3938 O O . VAL B 2 120 ? 28.905 49.319 -7.067 1.00 25.92 120 VAL B O 1
ATOM 3942 N N . GLY B 2 121 ? 26.938 50.007 -7.962 1.00 23.97 121 GLY B N 1
ATOM 3943 C CA . GLY B 2 121 ? 27.004 49.043 -9.054 1.00 28.15 121 GLY B CA 1
ATOM 3944 C C . GLY B 2 121 ? 27.180 47.637 -8.492 1.00 28.34 121 GLY B C 1
ATOM 3945 O O . GLY B 2 121 ? 26.509 47.277 -7.534 1.00 29.95 121 GLY B O 1
ATOM 3946 N N . SER B 2 122 ? 28.110 46.866 -9.050 1.00 28.23 122 SER B N 1
ATOM 3947 C CA . SER B 2 122 ? 28.263 45.477 -8.625 1.00 27.93 122 SER B CA 1
ATOM 3948 C C . SER B 2 122 ? 29.272 45.347 -7.478 1.00 28.20 122 SER B C 1
ATOM 3949 O O . SER B 2 122 ? 29.672 44.238 -7.166 1.00 27.40 122 SER B O 1
ATOM 3952 N N . ASN B 2 123 ? 29.666 46.467 -6.836 1.00 26.39 123 ASN B N 1
ATOM 3953 C CA . ASN B 2 123 ? 30.505 46.370 -5.631 1.00 25.31 123 ASN B CA 1
ATOM 3954 C C . ASN B 2 123 ? 29.774 45.707 -4.457 1.00 24.50 123 ASN B C 1
ATOM 3955 O O . ASN B 2 123 ? 30.393 45.205 -3.538 1.00 23.28 123 ASN B O 1
ATOM 3960 N N . LEU B 2 124 ? 28.447 45.724 -4.478 1.00 23.87 124 LEU B N 1
ATOM 3961 C CA . LEU B 2 124 ? 27.707 44.931 -3.508 1.00 23.94 124 LEU B CA 1
ATOM 3962 C C . LEU B 2 124 ? 26.749 44.061 -4.278 1.00 28.86 124 LEU B C 1
ATOM 3963 O O . LEU B 2 124 ? 26.195 44.478 -5.321 1.00 27.97 124 LEU B O 1
ATOM 3968 N N . LYS B 2 125 ? 26.577 42.827 -3.807 1.00 24.32 125 LYS B N 1
ATOM 3969 C CA . LYS B 2 125 ? 25.538 41.982 -4.370 1.00 27.36 125 LYS B CA 1
ATOM 3970 C C . LYS B 2 125 ? 24.207 42.588 -3.929 1.00 23.73 125 LYS B C 1
ATOM 3971 O O . LYS B 2 125 ? 24.146 43.235 -2.878 1.00 23.60 125 LYS B O 1
ATOM 3977 N N . ASP B 2 126 ? 23.150 42.379 -4.719 1.00 26.27 126 ASP B N 1
ATOM 3978 C CA . ASP B 2 126 ? 21.831 42.881 -4.337 1.00 27.68 126 ASP B CA 1
ATOM 3979 C C . ASP B 2 126 ? 21.479 42.452 -2.927 1.00 24.99 126 ASP B C 1
ATOM 3980 O O . ASP B 2 126 ? 20.973 43.249 -2.159 1.00 21.01 126 ASP B O 1
ATOM 3985 N N . MET B 2 127 ? 21.698 41.171 -2.576 1.00 22.88 127 MET B N 1
ATOM 3986 C CA . MET B 2 127 ? 21.343 40.777 -1.196 1.00 24.00 127 MET B CA 1
ATOM 3987 C C . MET B 2 127 ? 22.096 41.581 -0.134 1.00 23.32 127 MET B C 1
ATOM 3988 O O . MET B 2 127 ? 21.527 41.982 0.925 1.00 20.97 127 MET B O 1
ATOM 3993 N N . GLN B 2 128 ? 23.378 41.833 -0.386 1.00 19.56 128 GLN B N 1
ATOM 3994 C CA . GLN B 2 128 ? 24.169 42.610 0.605 1.00 18.39 128 GLN B CA 1
ATOM 3995 C C . GLN B 2 128 ? 23.656 44.030 0.784 1.00 20.61 128 GLN B C 1
ATOM 3996 O O . GLN B 2 128 ? 23.546 44.552 1.927 1.00 16.52 128 GLN B O 1
ATOM 4002 N N . LEU B 2 129 ? 23.380 44.664 -0.350 1.00 18.62 129 LEU B N 1
ATOM 4003 C CA . LEU B 2 129 ? 22.874 46.047 -0.327 1.00 18.16 129 LEU B CA 1
ATOM 4004 C C . LEU B 2 129 ? 21.513 46.078 0.376 1.00 19.92 129 LEU B C 1
ATOM 4005 O O . LEU B 2 129 ? 21.257 46.933 1.229 1.00 18.61 129 LEU B O 1
ATOM 4010 N N . GLN B 2 130 ? 20.653 45.101 0.072 1.00 20.65 130 GLN B N 1
ATOM 4011 C CA . GLN B 2 130 ? 19.325 45.078 0.674 1.00 18.79 130 GLN B CA 1
ATOM 4012 C C . GLN B 2 130 ? 19.459 44.938 2.205 1.00 18.75 130 GLN B C 1
ATOM 4013 O O . GLN B 2 130 ? 18.712 45.584 2.959 1.00 21.10 130 GLN B O 1
ATOM 4019 N N . GLN B 2 131 ? 20.397 44.088 2.670 1.00 18.08 131 GLN B N 1
ATOM 4020 C CA . GLN B 2 131 ? 20.588 43.884 4.076 1.00 16.19 131 GLN B CA 1
ATOM 4021 C C . GLN B 2 131 ? 21.033 45.140 4.782 1.00 18.49 131 GLN B C 1
ATOM 4022 O O . GLN B 2 131 ? 20.507 45.462 5.847 1.00 17.52 131 GLN B O 1
ATOM 4028 N N . ILE B 2 132 ? 22.000 45.855 4.235 1.00 16.08 132 ILE B N 1
ATOM 4029 C CA . ILE B 2 132 ? 22.394 47.063 4.965 1.00 16.84 132 ILE B CA 1
ATOM 4030 C C . ILE B 2 132 ? 21.365 48.213 4.830 1.00 17.67 132 ILE B C 1
ATOM 4031 O O . ILE B 2 132 ? 21.264 49.046 5.739 1.00 18.85 132 ILE B O 1
ATOM 4036 N N . VAL B 2 133 ? 20.612 48.244 3.748 1.00 15.34 133 VAL B N 1
ATOM 4037 C CA . VAL B 2 133 ? 19.453 49.183 3.654 1.00 15.41 133 VAL B CA 1
ATOM 4038 C C . VAL B 2 133 ? 18.460 48.836 4.746 1.00 19.26 133 VAL B C 1
ATOM 4039 O O . VAL B 2 133 ? 17.986 49.731 5.468 1.00 18.79 133 VAL B O 1
ATOM 4043 N N . ASP B 2 134 ? 18.080 47.556 4.829 1.00 17.30 134 ASP B N 1
ATOM 4044 C CA . ASP B 2 134 ? 17.116 47.131 5.864 1.00 18.88 134 ASP B CA 1
ATOM 4045 C C . ASP B 2 134 ? 17.585 47.555 7.286 1.00 18.72 134 ASP B C 1
ATOM 4046 O O . ASP B 2 134 ? 16.806 48.083 8.101 1.00 20.38 134 ASP B O 1
ATOM 4051 N N . LYS B 2 135 ? 18.861 47.339 7.592 1.00 18.24 135 LYS B N 1
ATOM 4052 C CA . LYS B 2 135 ? 19.298 47.627 8.961 1.00 15.37 135 LYS B CA 1
ATOM 4053 C C . LYS B 2 135 ? 19.391 49.148 9.195 1.00 18.97 135 LYS B C 1
ATOM 4054 O O . LYS B 2 135 ? 19.172 49.587 10.321 1.00 19.20 135 LYS B O 1
ATOM 4060 N N . THR B 2 136 ? 19.735 49.919 8.154 1.00 16.19 136 THR B N 1
ATOM 4061 C CA . THR B 2 136 ? 19.744 51.372 8.311 1.00 15.79 136 THR B CA 1
ATOM 4062 C C . THR B 2 136 ? 18.325 51.830 8.610 1.00 17.82 136 THR B C 1
ATOM 4063 O O . THR B 2 136 ? 18.108 52.659 9.484 1.00 18.21 136 THR B O 1
ATOM 4067 N N . ILE B 2 137 ? 17.352 51.325 7.863 1.00 17.77 137 ILE B N 1
ATOM 4068 C CA . ILE B 2 137 ? 15.977 51.734 8.171 1.00 22.66 137 ILE B CA 1
ATOM 4069 C C . ILE B 2 137 ? 15.542 51.328 9.563 1.00 25.62 137 ILE B C 1
ATOM 4070 O O . ILE B 2 137 ? 14.969 52.140 10.286 1.00 26.62 137 ILE B O 1
ATOM 4075 N N . MET B 2 138 ? 15.849 50.108 9.958 1.00 21.90 138 MET B N 1
ATOM 4076 C CA . MET B 2 138 ? 15.562 49.611 11.302 1.00 26.46 138 MET B CA 1
ATOM 4077 C C . MET B 2 138 ? 16.093 50.579 12.372 1.00 22.45 138 MET B C 1
ATOM 4078 O O . MET B 2 138 ? 15.430 50.865 13.332 1.00 25.52 138 MET B O 1
ATOM 4083 N N . GLU B 2 139 ? 17.324 51.048 12.189 1.00 19.95 139 GLU B N 1
ATOM 4084 C CA . GLU B 2 139 ? 17.962 51.977 13.133 1.00 18.20 139 GLU B CA 1
ATOM 4085 C C . GLU B 2 139 ? 17.483 53.440 13.075 1.00 20.01 139 GLU B C 1
ATOM 4086 O O . GLU B 2 139 ? 17.442 54.116 14.086 1.00 23.13 139 GLU B O 1
ATOM 4092 N N . ALA B 2 140 ? 17.132 53.905 11.882 1.00 21.72 140 ALA B N 1
ATOM 4093 C CA . ALA B 2 140 ? 16.703 55.304 11.677 1.00 23.39 140 ALA B CA 1
ATOM 4094 C C . ALA B 2 140 ? 15.219 55.538 11.906 1.00 24.28 140 ALA B C 1
ATOM 4095 O O . ALA B 2 140 ? 14.766 56.676 12.207 1.00 26.81 140 ALA B O 1
ATOM 4097 N N . ASP B 2 141 ? 14.435 54.472 11.752 1.00 27.17 141 ASP B N 1
ATOM 4098 C CA . ASP B 2 141 ? 12.971 54.635 11.702 1.00 29.69 141 ASP B CA 1
ATOM 4099 C C . ASP B 2 141 ? 12.389 54.760 13.106 1.00 32.03 141 ASP B C 1
ATOM 4100 O O . ASP B 2 141 ? 11.878 53.799 13.628 1.00 31.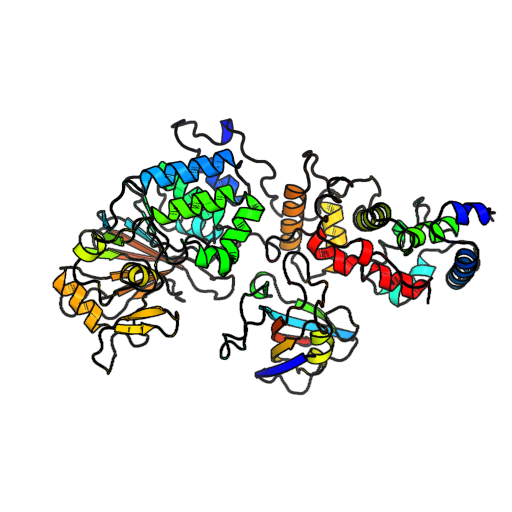43 141 ASP B O 1
ATOM 4105 N N . LEU B 2 142 ? 12.515 55.912 13.735 1.00 30.86 142 LEU B N 1
ATOM 4106 C CA . LEU B 2 142 ? 12.097 56.045 15.129 1.00 34.58 142 LEU B CA 1
ATOM 4107 C C . LEU B 2 142 ? 10.587 55.936 15.340 1.00 36.84 142 LEU B C 1
ATOM 4108 O O . LEU B 2 142 ? 10.158 55.443 16.365 1.00 40.40 142 LEU B O 1
ATOM 4113 N N . ASP B 2 143 ? 9.758 56.359 14.391 1.00 35.93 143 ASP B N 1
ATOM 4114 C CA . ASP B 2 143 ? 8.314 56.241 14.669 1.00 42.47 143 ASP B CA 1
ATOM 4115 C C . ASP B 2 143 ? 7.716 54.947 14.150 1.00 42.09 143 ASP B C 1
ATOM 4116 O O . ASP B 2 143 ? 6.536 54.713 14.307 1.00 42.60 143 ASP B O 1
ATOM 4121 N N . GLY B 2 144 ? 8.533 54.088 13.559 1.00 37.77 144 GLY B N 1
ATOM 4122 C CA . GLY B 2 144 ? 8.063 52.772 13.154 1.00 37.04 144 GLY B CA 1
ATOM 4123 C C . GLY B 2 144 ? 7.157 52.670 11.925 1.00 39.22 144 GLY B C 1
ATOM 4124 O O . GLY B 2 144 ? 6.428 51.684 11.782 1.00 38.01 144 GLY B O 1
ATOM 4125 N N . ASP B 2 145 ? 7.209 53.635 11.007 1.00 37.13 145 ASP B N 1
ATOM 4126 C CA . ASP B 2 145 ? 6.342 53.536 9.827 1.00 40.24 145 ASP B CA 1
ATOM 4127 C C . ASP B 2 145 ? 7.054 52.879 8.614 1.00 38.80 145 ASP B C 1
ATOM 4128 O O . ASP B 2 145 ? 6.511 52.816 7.505 1.00 35.25 145 ASP B O 1
ATOM 4133 N N . GLY B 2 146 ? 8.265 52.367 8.819 1.00 32.93 146 GLY B N 1
ATOM 4134 C CA . GLY B 2 146 ? 8.951 51.681 7.739 1.00 31.17 146 GLY B CA 1
ATOM 4135 C C . GLY B 2 146 ? 9.673 52.578 6.762 1.00 30.69 146 GLY B C 1
ATOM 4136 O O . GLY B 2 146 ? 10.248 52.132 5.762 1.00 31.28 146 GLY B O 1
ATOM 4137 N N . ARG B 2 147 ? 9.660 53.871 7.041 1.00 28.84 147 ARG B N 1
ATOM 4138 C CA . ARG B 2 147 ? 10.296 54.823 6.145 1.00 26.32 147 ARG B CA 1
ATOM 4139 C C . ARG B 2 147 ? 10.979 55.943 6.922 1.00 28.43 147 ARG B C 1
ATOM 4140 O O . ARG B 2 147 ? 10.721 56.155 8.102 1.00 30.22 147 ARG B O 1
ATOM 4148 N N . ILE B 2 148 ? 11.794 56.710 6.218 1.00 23.71 148 ILE B N 1
ATOM 4149 C CA . ILE B 2 148 ? 12.670 57.664 6.868 1.00 23.01 148 ILE B CA 1
ATOM 4150 C C . ILE B 2 148 ? 12.237 59.108 6.607 1.00 26.22 148 ILE B C 1
ATOM 4151 O O . ILE B 2 148 ? 12.302 59.576 5.476 1.00 23.17 148 ILE B O 1
ATOM 4156 N N . SER B 2 149 ? 11.789 59.807 7.645 1.00 26.25 149 SER B N 1
ATOM 4157 C CA . SER B 2 149 ? 11.391 61.210 7.530 1.00 26.76 149 SER B CA 1
ATOM 4158 C C . SER B 2 149 ? 12.628 62.106 7.459 1.00 26.36 149 SER B C 1
ATOM 4159 O O . SER B 2 149 ? 13.757 61.661 7.781 1.00 24.70 149 SER B O 1
ATOM 4162 N N . PHE B 2 150 ? 12.424 63.380 7.124 1.00 24.20 150 PHE B N 1
ATOM 4163 C CA . PHE B 2 150 ? 13.567 64.313 7.131 1.00 24.67 150 PHE B CA 1
ATOM 4164 C C . PHE B 2 150 ? 14.228 64.406 8.531 1.00 25.81 150 PHE B C 1
ATOM 4165 O O . PHE B 2 150 ? 15.452 64.427 8.647 1.00 25.12 150 PHE B O 1
ATOM 4173 N N . GLU B 2 151 ? 13.411 64.422 9.587 1.00 26.75 151 GLU B N 1
ATOM 4174 C CA A GLU B 2 151 ? 13.918 64.498 10.959 0.58 30.12 151 GLU B CA 1
ATOM 4175 C CA B GLU B 2 151 ? 13.905 64.485 10.969 0.42 30.03 151 GLU B CA 1
ATOM 4176 C C . GLU B 2 151 ? 14.708 63.236 11.310 1.00 30.25 151 GLU B C 1
ATOM 4177 O O . GLU B 2 151 ? 15.757 63.302 11.952 1.00 25.74 151 GLU B O 1
ATOM 4188 N N . GLU B 2 152 ? 14.211 62.083 10.867 1.00 26.78 152 GLU B N 1
ATOM 4189 C CA . GLU B 2 152 ? 14.919 60.849 11.165 1.00 26.22 152 GLU B CA 1
ATOM 4190 C C . GLU B 2 152 ? 16.280 60.781 10.420 1.00 25.69 152 GLU B C 1
ATOM 4191 O O . GLU B 2 152 ? 17.290 60.265 10.940 1.00 25.96 152 GLU B O 1
ATOM 4197 N N . PHE B 2 153 ? 16.294 61.319 9.210 1.00 23.26 153 PHE B N 1
ATOM 4198 C CA . PHE B 2 153 ? 17.503 61.404 8.396 1.00 22.07 153 PHE B CA 1
ATOM 4199 C C . PHE B 2 153 ? 18.524 62.314 9.065 1.00 22.47 153 PHE B C 1
ATOM 4200 O O . PHE B 2 153 ? 19.689 61.940 9.227 1.00 24.66 153 PHE B O 1
ATOM 4208 N N . THR B 2 154 ? 18.094 63.490 9.469 1.00 22.91 154 THR B N 1
ATOM 4209 C CA A THR B 2 154 ? 18.942 64.485 10.127 0.49 25.64 154 THR B CA 1
ATOM 4210 C CA B THR B 2 154 ? 19.051 64.434 10.047 0.51 25.69 154 THR B CA 1
ATOM 4211 C C . THR B 2 154 ? 19.689 63.881 11.332 1.00 26.00 154 THR B C 1
ATOM 4212 O O . THR B 2 154 ? 20.903 64.050 11.523 1.00 23.23 154 THR B O 1
ATOM 4219 N N . ARG B 2 155 ? 18.923 63.205 12.167 1.00 23.02 155 ARG B N 1
ATOM 4220 C CA . ARG B 2 155 ? 19.471 62.492 13.323 1.00 27.00 155 ARG B CA 1
ATOM 4221 C C . ARG B 2 155 ? 20.573 61.483 12.947 1.00 25.60 155 ARG B C 1
ATOM 4222 O O . ARG B 2 155 ? 21.564 61.358 13.669 1.00 27.42 155 ARG B O 1
ATOM 4230 N N . MET B 2 156 ? 20.393 60.722 11.866 1.00 25.88 156 MET B N 1
ATOM 4231 C CA . MET B 2 156 ? 21.410 59.685 11.515 1.00 26.73 156 MET B CA 1
ATOM 4232 C C . MET B 2 156 ? 22.729 60.297 11.078 1.00 27.54 156 MET B C 1
ATOM 4233 O O . MET B 2 156 ? 23.794 59.706 11.256 1.00 27.07 156 MET B O 1
ATOM 4238 N N . VAL B 2 157 ? 22.671 61.493 10.488 1.00 25.55 157 VAL B N 1
ATOM 4239 C CA . VAL B 2 157 ? 23.872 62.040 9.890 1.00 24.15 157 VAL B CA 1
ATOM 4240 C C . VAL B 2 157 ? 24.438 63.220 10.651 1.00 25.37 157 VAL B C 1
ATOM 4241 O O . VAL B 2 157 ? 25.263 63.963 10.114 1.00 25.09 157 VAL B O 1
ATOM 4245 N N . GLU B 2 158 ? 24.057 63.357 11.930 1.00 29.76 158 GLU B N 1
ATOM 4246 C CA . GLU B 2 158 ? 24.602 64.372 12.802 1.00 39.16 158 GLU B CA 1
ATOM 4247 C C . GLU B 2 158 ? 26.130 64.510 12.782 1.00 38.89 158 GLU B C 1
ATOM 4248 O O . GLU B 2 158 ? 26.646 65.609 12.971 1.00 35.15 158 GLU B O 1
ATOM 4254 N N . ASN B 2 159 ? 26.852 63.393 12.628 1.00 35.32 159 ASN B N 1
ATOM 4255 C CA . ASN B 2 159 ? 28.317 63.432 12.703 1.00 34.59 159 ASN B CA 1
ATOM 4256 C C . ASN B 2 159 ? 29.013 63.558 11.342 1.00 35.60 159 ASN B C 1
ATOM 4257 O O . ASN B 2 159 ? 30.233 63.520 11.246 1.00 36.42 159 ASN B O 1
ATOM 4262 N N . THR B 2 160 ? 28.221 63.714 10.287 1.00 32.96 160 THR B N 1
ATOM 4263 C CA . THR B 2 160 ? 28.743 63.950 8.959 1.00 33.15 160 THR B CA 1
ATOM 4264 C C . THR B 2 160 ? 28.596 65.445 8.671 1.00 40.46 160 THR B C 1
ATOM 4265 O O . THR B 2 160 ? 27.511 66.014 8.886 1.00 33.08 160 THR B O 1
ATOM 4269 N N . ASP B 2 161 ? 29.672 66.073 8.198 1.00 38.42 161 ASP B N 1
ATOM 4270 C CA . ASP B 2 161 ? 29.621 67.476 7.757 1.00 36.78 161 ASP B CA 1
ATOM 4271 C C . ASP B 2 161 ? 28.936 67.563 6.374 1.00 35.04 161 ASP B C 1
ATOM 4272 O O . ASP B 2 161 ? 29.592 67.640 5.307 1.00 35.72 161 ASP B O 1
ATOM 4277 N N . VAL B 2 162 ? 27.609 67.504 6.391 1.00 33.11 162 VAL B N 1
ATOM 4278 C CA . VAL B 2 162 ? 26.847 67.525 5.140 1.00 31.65 162 VAL B CA 1
ATOM 4279 C C . VAL B 2 162 ? 27.002 68.900 4.518 1.00 32.70 162 VAL B C 1
ATOM 4280 O O . VAL B 2 162 ? 27.009 69.015 3.295 1.00 32.40 162 VAL B O 1
ATOM 4284 N N . SER B 2 163 ? 27.146 69.932 5.355 1.00 34.23 163 SER B N 1
ATOM 4285 C CA . SER B 2 163 ? 27.318 71.290 4.844 1.00 40.99 163 SER B CA 1
ATOM 4286 C C . SER B 2 163 ? 28.587 71.400 3.984 1.00 45.67 163 SER B C 1
ATOM 4287 O O . SER B 2 163 ? 28.580 72.015 2.893 1.00 40.65 163 SER B O 1
ATOM 4290 N N . MET B 2 164 ? 29.682 70.818 4.471 1.00 38.47 164 MET B N 1
ATOM 4291 C CA . MET B 2 164 ? 30.889 70.837 3.663 1.00 42.75 164 MET B CA 1
ATOM 4292 C C . MET B 2 164 ? 30.697 70.119 2.318 1.00 38.88 164 MET B C 1
ATOM 4293 O O . MET B 2 164 ? 31.155 70.607 1.292 1.00 44.26 164 MET B O 1
ATOM 4298 N N . SER B 2 165 ? 30.029 68.965 2.326 1.00 36.78 165 SER B N 1
ATOM 4299 C CA . SER B 2 165 ? 29.788 68.215 1.095 1.00 35.90 165 SER B CA 1
ATOM 4300 C C . SER B 2 165 ? 28.931 69.037 0.118 1.00 37.48 165 SER B C 1
ATOM 4301 O O . SER B 2 165 ? 29.116 68.983 -1.102 1.00 37.11 165 SER B O 1
ATOM 4304 N N . MET B 2 166 ? 27.983 69.791 0.673 1.00 34.28 166 MET B N 1
ATOM 4305 C CA . MET B 2 166 ? 26.982 70.434 -0.149 1.00 32.93 166 MET B CA 1
ATOM 4306 C C . MET B 2 166 ? 27.228 71.908 -0.306 1.00 34.26 166 MET B C 1
ATOM 4307 O O . MET B 2 166 ? 26.296 72.699 -0.214 1.00 33.70 166 MET B O 1
ATOM 4312 N N . THR B 2 167 ? 28.465 72.268 -0.605 1.00 36.35 167 THR B N 1
ATOM 4313 C CA . THR B 2 167 ? 28.795 73.663 -0.873 1.00 38.05 167 THR B CA 1
ATOM 4314 C C . THR B 2 167 ? 29.730 73.795 -2.058 1.00 44.59 167 THR B C 1
ATOM 4315 O O . THR B 2 167 ? 30.613 72.964 -2.240 1.00 41.84 167 THR B O 1
ATOM 4319 N N . LEU B 2 168 ? 29.502 74.834 -2.867 1.00 40.17 168 LEU B N 1
ATOM 4320 C CA . LEU B 2 168 ? 30.434 75.232 -3.924 1.00 58.18 168 LEU B CA 1
ATOM 4321 C C . LEU B 2 168 ? 31.090 76.555 -3.581 1.00 72.48 168 LEU B C 1
ATOM 4322 O O . LEU B 2 168 ? 30.403 77.540 -3.293 1.00 64.93 168 LEU B O 1
ATOM 4327 N N . ASP B 2 169 ? 32.422 76.560 -3.643 1.00 47.99 169 ASP B N 1
ATOM 4328 C CA . ASP B 2 169 ? 33.250 77.731 -3.334 1.00 61.54 169 ASP B CA 1
ATOM 4329 C C . ASP B 2 169 ? 32.955 78.927 -4.246 1.00 69.01 169 ASP B C 1
ATOM 4330 O O . ASP B 2 169 ? 32.830 80.060 -3.762 1.00 69.22 169 ASP B O 1
ATOM 4332 N N . GLN B 2 170 ? 32.830 78.683 -5.553 1.00 73.22 170 GLN B N 1
ATOM 4333 C CA . GLN B 2 170 ? 32.672 79.784 -6.504 1.00 79.28 170 GLN B CA 1
ATOM 4334 C C . GLN B 2 170 ? 31.464 79.632 -7.435 1.00 82.88 170 GLN B C 1
ATOM 4335 O O . GLN B 2 170 ? 31.248 78.561 -8.018 1.00 83.33 170 GLN B O 1
ATOM 4337 N N . PHE B 2 171 ? 30.700 80.725 -7.573 1.00 84.76 171 PHE B N 1
ATOM 4338 C CA . PHE B 2 171 ? 29.512 80.803 -8.451 1.00 85.42 171 PHE B CA 1
ATOM 4339 C C . PHE B 2 171 ? 29.619 81.881 -9.563 1.00 88.98 171 PHE B C 1
ATOM 4340 O O . PHE B 2 171 ? 30.094 83.002 -9.335 1.00 89.52 171 PHE B O 1
ATOM 4349 N N . GLY C 3 12 ? 53.571 61.227 -0.879 1.00 58.55 11 GLY C N 1
ATOM 4350 C CA . GLY C 3 12 ? 52.193 60.884 -0.554 1.00 47.17 11 GLY C CA 1
ATOM 4351 C C . GLY C 3 12 ? 51.879 59.392 -0.490 1.00 47.96 11 GLY C C 1
ATOM 4352 O O . GLY C 3 12 ? 51.286 58.908 0.490 1.00 44.94 11 GLY C O 1
ATOM 4353 N N . VAL C 3 13 ? 52.241 58.647 -1.537 1.00 45.68 12 VAL C N 1
ATOM 4354 C CA . VAL C 3 13 ? 52.000 57.196 -1.533 1.00 42.43 12 VAL C CA 1
ATOM 4355 C C . VAL C 3 13 ? 53.272 56.424 -1.917 1.00 40.54 12 VAL C C 1
ATOM 4356 O O . VAL C 3 13 ? 54.000 56.814 -2.849 1.00 40.27 12 VAL C O 1
ATOM 4360 N N . THR C 3 14 ? 53.528 55.321 -1.210 1.00 40.43 13 THR C N 1
ATOM 4361 C CA . THR C 3 14 ? 54.567 54.392 -1.631 1.00 48.89 13 THR C CA 1
ATOM 4362 C C . THR C 3 14 ? 53.969 53.005 -1.931 1.00 50.65 13 THR C C 1
ATOM 4363 O O . THR C 3 14 ? 52.994 52.574 -1.301 1.00 46.80 13 THR C O 1
ATOM 4367 N N . LYS C 3 15 ? 54.551 52.320 -2.912 1.00 40.36 14 LYS C N 1
ATOM 4368 C CA . LYS C 3 15 ? 54.060 51.010 -3.329 1.00 45.27 14 LYS C CA 1
ATOM 4369 C C . LYS C 3 15 ? 55.141 49.943 -3.243 1.00 45.92 14 LYS C C 1
ATOM 4370 O O . LYS C 3 15 ? 56.012 49.902 -4.092 1.00 48.26 14 LYS C O 1
ATOM 4376 N N . LYS C 3 16 ? 55.082 49.079 -2.231 1.00 45.41 15 LYS C N 1
ATOM 4377 C CA . LYS C 3 16 ? 56.019 47.961 -2.098 1.00 45.40 15 LYS C CA 1
ATOM 4378 C C . LYS C 3 16 ? 55.438 46.702 -2.752 1.00 45.90 15 LYS C C 1
ATOM 4379 O O . LYS C 3 16 ? 54.397 46.191 -2.337 1.00 41.85 15 LYS C O 1
ATOM 4381 N N . ILE C 3 17 ? 56.136 46.182 -3.764 1.00 46.18 16 ILE C N 1
ATOM 4382 C CA . ILE C 3 17 ? 55.630 45.024 -4.506 1.00 48.76 16 ILE C CA 1
ATOM 4383 C C . ILE C 3 17 ? 55.840 43.709 -3.745 1.00 51.58 16 ILE C C 1
ATOM 4384 O O . ILE C 3 17 ? 56.938 43.422 -3.280 1.00 57.64 16 ILE C O 1
ATOM 4389 N N . LEU C 3 18 ? 54.779 42.911 -3.624 1.00 51.04 17 LEU C N 1
ATOM 4390 C CA . LEU C 3 18 ? 54.846 41.583 -2.998 1.00 46.83 17 LEU C CA 1
ATOM 4391 C C . LEU C 3 18 ? 54.890 40.460 -4.047 1.00 48.23 17 LEU C C 1
ATOM 4392 O O . LEU C 3 18 ? 55.526 39.439 -3.836 1.00 54.31 17 LEU C O 1
ATOM 4397 N N . LYS C 3 19 ? 54.138 40.601 -5.130 1.00 46.30 18 LYS C N 1
ATOM 4398 C CA . LYS C 3 19 ? 54.206 39.672 -6.260 1.00 48.25 18 LYS C CA 1
ATOM 4399 C C . LYS C 3 19 ? 54.036 40.505 -7.529 1.00 52.15 18 LYS C C 1
ATOM 4400 O O . LYS C 3 19 ? 53.073 41.293 -7.667 1.00 42.91 18 LYS C O 1
ATOM 4402 N N . GLU C 3 20 ? 54.977 40.352 -8.462 1.00 45.97 19 GLU C N 1
ATOM 4403 C CA . GLU C 3 20 ? 54.900 41.147 -9.666 1.00 46.75 19 GLU C CA 1
ATOM 4404 C C . GLU C 3 20 ? 53.708 40.647 -10.455 1.00 45.67 19 GLU C C 1
ATOM 4405 O O . GLU C 3 20 ? 53.357 39.475 -10.370 1.00 45.91 19 GLU C O 1
ATOM 4411 N N . GLY C 3 21 ? 53.105 41.540 -11.230 1.00 45.30 20 GLY C N 1
ATOM 4412 C CA . GLY C 3 21 ? 52.095 41.157 -12.195 1.00 45.20 20 GLY C CA 1
ATOM 4413 C C . GLY C 3 21 ? 52.758 40.762 -13.512 1.00 47.56 20 GLY C C 1
ATOM 4414 O O . GLY C 3 21 ? 53.938 40.398 -13.531 1.00 46.05 20 GLY C O 1
ATOM 4415 N N . ASN C 3 22 ? 51.996 40.818 -14.602 1.00 45.46 21 ASN C N 1
ATOM 4416 C CA . ASN C 3 22 ? 52.486 40.290 -15.863 1.00 45.85 21 ASN C CA 1
ATOM 4417 C C . ASN C 3 22 ? 53.431 41.291 -16.557 1.00 51.58 21 ASN C C 1
ATOM 4418 O O . ASN C 3 22 ? 54.001 40.976 -17.607 1.00 46.22 21 ASN C O 1
ATOM 4423 N N . GLY C 3 23 ? 53.615 42.469 -15.964 1.00 47.04 22 GLY C N 1
ATOM 4424 C CA . GLY C 3 23 ? 54.644 43.395 -16.424 1.00 45.59 22 GLY C CA 1
ATOM 4425 C C . GLY C 3 23 ? 54.356 44.022 -17.754 1.00 47.13 22 GLY C C 1
ATOM 4426 O O . GLY C 3 23 ? 55.232 44.721 -18.327 1.00 53.82 22 GLY C O 1
ATOM 4427 N N . VAL C 3 24 ? 53.140 43.811 -18.254 1.00 45.18 23 VAL C N 1
ATOM 4428 C CA . VAL C 3 24 ? 52.729 44.342 -19.557 1.00 49.87 23 VAL C CA 1
ATOM 4429 C C . VAL C 3 24 ? 51.404 45.127 -19.539 1.00 51.44 23 VAL C C 1
ATOM 4430 O O . VAL C 3 24 ? 51.309 46.191 -20.153 1.00 55.77 23 VAL C O 1
ATOM 4434 N N . ASP C 3 25 ? 50.369 44.602 -18.885 1.00 47.10 24 ASP C N 1
ATOM 4435 C CA . ASP C 3 25 ? 49.072 45.269 -18.898 1.00 45.11 24 ASP C CA 1
ATOM 4436 C C . ASP C 3 25 ? 48.986 46.152 -17.678 1.00 43.26 24 ASP C C 1
ATOM 4437 O O . ASP C 3 25 ? 48.968 45.634 -16.553 1.00 43.32 24 ASP C O 1
ATOM 4442 N N . LYS C 3 26 ? 48.938 47.467 -17.916 1.00 42.88 25 LYS C N 1
ATOM 4443 C CA . LYS C 3 26 ? 48.876 48.452 -16.832 1.00 47.88 25 LYS C CA 1
ATOM 4444 C C . LYS C 3 26 ? 47.673 49.383 -17.015 1.00 47.13 25 LYS C C 1
ATOM 4445 O O . LYS C 3 26 ? 47.367 49.820 -18.141 1.00 41.76 25 LYS C O 1
ATOM 4451 N N . PRO C 3 27 ? 46.965 49.670 -15.911 1.00 41.54 26 PRO C N 1
ATOM 4452 C CA . PRO C 3 27 ? 45.811 50.545 -16.029 1.00 40.97 26 PRO C CA 1
ATOM 4453 C C . PRO C 3 27 ? 46.242 51.939 -16.498 1.00 42.18 26 PRO C C 1
ATOM 4454 O O . PRO C 3 27 ? 47.303 52.398 -16.095 1.00 40.86 26 PRO C O 1
ATOM 4458 N N . VAL C 3 28 ? 45.406 52.590 -17.296 1.00 40.35 27 VAL C N 1
ATOM 4459 C CA . VAL C 3 28 ? 45.604 53.994 -17.637 1.00 41.47 27 VAL C CA 1
ATOM 4460 C C . VAL C 3 28 ? 44.336 54.740 -17.269 1.00 40.79 27 VAL C C 1
ATOM 4461 O O . VAL C 3 28 ? 43.284 54.107 -16.998 1.00 39.31 27 VAL C O 1
ATOM 4465 N N . LYS C 3 29 ? 44.429 56.081 -17.223 1.00 41.14 28 LYS C N 1
ATOM 4466 C CA . LYS C 3 29 ? 43.287 56.919 -16.859 1.00 38.50 28 LYS C CA 1
ATOM 4467 C C . LYS C 3 29 ? 42.020 56.512 -17.619 1.00 38.32 28 LYS C C 1
ATOM 4468 O O . LYS C 3 29 ? 42.074 56.338 -18.859 1.00 38.46 28 LYS C O 1
ATOM 4474 N N . GLY C 3 30 ? 40.910 56.360 -16.908 1.00 38.01 29 GLY C N 1
ATOM 4475 C CA . GLY C 3 30 ? 39.650 55.984 -17.528 1.00 40.75 29 GLY C CA 1
ATOM 4476 C C . GLY C 3 30 ? 39.337 54.486 -17.597 1.00 38.16 29 GLY C C 1
ATOM 4477 O O . GLY C 3 30 ? 38.179 54.089 -17.738 1.00 41.76 29 GLY C O 1
ATOM 4478 N N . ASP C 3 31 ? 40.343 53.653 -17.425 1.00 38.67 30 ASP C N 1
ATOM 4479 C CA . ASP C 3 31 ? 40.099 52.197 -17.315 1.00 39.02 30 ASP C CA 1
ATOM 4480 C C . ASP C 3 31 ? 39.249 51.795 -16.103 1.00 39.78 30 ASP C C 1
ATOM 4481 O O . ASP C 3 31 ? 39.323 52.427 -15.054 1.00 39.67 30 ASP C O 1
ATOM 4486 N N . ASP C 3 32 ? 38.431 50.757 -16.265 1.00 39.77 31 ASP C N 1
ATOM 4487 C CA . ASP C 3 32 ? 37.835 50.055 -15.141 1.00 39.45 31 ASP C CA 1
ATOM 4488 C C . ASP C 3 32 ? 38.878 49.120 -14.576 1.00 39.07 31 ASP C C 1
ATOM 4489 O O . ASP C 3 32 ? 39.556 48.428 -15.350 1.00 38.30 31 ASP C O 1
ATOM 4494 N N . ILE C 3 33 ? 39.063 49.138 -13.256 1.00 34.43 32 ILE C N 1
ATOM 4495 C CA . ILE C 3 33 ? 39.965 48.187 -12.647 1.00 34.02 32 ILE C CA 1
ATOM 4496 C C . ILE C 3 33 ? 39.154 47.323 -11.688 1.00 42.39 32 ILE C C 1
ATOM 4497 O O . ILE C 3 33 ? 38.023 47.707 -11.285 1.00 31.35 32 ILE C O 1
ATOM 4502 N N . VAL C 3 34 ? 39.719 46.146 -11.365 1.00 32.78 33 VAL C N 1
ATOM 4503 C CA . VAL C 3 34 ? 39.111 45.206 -10.416 1.00 31.78 33 VAL C CA 1
ATOM 4504 C C . VAL C 3 34 ? 40.203 44.835 -9.428 1.00 34.05 33 VAL C C 1
ATOM 4505 O O . VAL C 3 34 ? 41.291 44.351 -9.838 1.00 33.15 33 VAL C O 1
ATOM 4509 N N . MET C 3 35 ? 39.920 45.013 -8.136 1.00 29.81 34 MET C N 1
ATOM 4510 C CA . MET C 3 35 ? 40.947 44.910 -7.098 1.00 29.63 34 MET C CA 1
ATOM 4511 C C . MET C 3 35 ? 40.442 44.134 -5.867 1.00 30.22 34 MET C C 1
ATOM 4512 O O . MET C 3 35 ? 39.317 44.329 -5.453 1.00 27.73 34 MET C O 1
ATOM 4517 N N . ASN C 3 36 ? 41.283 43.244 -5.320 1.00 30.09 35 ASN C N 1
ATOM 4518 C CA . ASN C 3 36 ? 41.071 42.757 -3.951 1.00 29.65 35 ASN C CA 1
ATOM 4519 C C . ASN C 3 36 ? 41.908 43.653 -3.051 1.00 29.00 35 ASN C C 1
ATOM 4520 O O . ASN C 3 36 ? 42.953 44.169 -3.473 1.00 30.62 35 ASN C O 1
ATOM 4525 N N . TYR C 3 37 ? 41.421 43.936 -1.850 1.00 27.81 36 TYR C N 1
ATOM 4526 C CA . TYR C 3 37 ? 42.232 44.689 -0.921 1.00 31.45 36 TYR C CA 1
ATOM 4527 C C . TYR C 3 37 ? 41.844 44.415 0.517 1.00 31.33 36 TYR C C 1
ATOM 4528 O O . TYR C 3 37 ? 40.758 43.948 0.818 1.00 26.77 36 TYR C O 1
ATOM 4537 N N . ARG C 3 38 ? 42.781 44.757 1.374 1.00 27.88 37 ARG C N 1
ATOM 4538 C CA . ARG C 3 38 ? 42.603 44.803 2.825 1.00 28.29 37 ARG C CA 1
ATOM 4539 C C . ARG C 3 38 ? 43.137 46.181 3.207 1.00 28.56 37 ARG C C 1
ATOM 4540 O O . ARG C 3 38 ? 44.262 46.536 2.860 1.00 32.74 37 ARG C O 1
ATOM 4548 N N . GLY C 3 39 ? 42.367 46.956 3.949 1.00 27.15 38 GLY C N 1
ATOM 4549 C CA . GLY C 3 39 ? 42.848 48.255 4.327 1.00 27.56 38 GLY C CA 1
ATOM 4550 C C . GLY C 3 39 ? 42.926 48.362 5.829 1.00 30.22 38 GLY C C 1
ATOM 4551 O O . GLY C 3 39 ? 42.008 48.013 6.583 1.00 28.20 38 GLY C O 1
ATOM 4552 N N . CYS C 3 40 ? 44.067 48.827 6.278 1.00 29.06 39 CYS C N 1
ATOM 4553 C CA . CYS C 3 40 ? 44.355 48.873 7.707 1.00 31.74 39 CYS C CA 1
ATOM 4554 C C . CYS C 3 40 ? 44.824 50.259 8.115 1.00 33.25 39 CYS C C 1
ATOM 4555 O O . CYS C 3 40 ? 45.453 50.973 7.319 1.00 31.45 39 CYS C O 1
ATOM 4558 N N . LEU C 3 41 ? 44.614 50.605 9.377 1.00 29.37 40 LEU C N 1
ATOM 4559 C CA . LEU C 3 41 ? 45.261 51.811 9.897 1.00 30.36 40 LEU C CA 1
ATOM 4560 C C . LEU C 3 41 ? 46.758 51.585 10.124 1.00 35.02 40 LEU C C 1
ATOM 4561 O O . LEU C 3 41 ? 47.185 50.500 10.548 1.00 37.92 40 LEU C O 1
ATOM 4566 N N . TYR C 3 42 ? 47.563 52.609 9.835 1.00 40.24 41 TYR C N 1
ATOM 4567 C CA . TYR C 3 42 ? 49.010 52.534 10.063 1.00 41.00 41 TYR C CA 1
ATOM 4568 C C . TYR C 3 42 ? 49.310 52.348 11.531 1.00 42.06 41 TYR C C 1
ATOM 4569 O O . TYR C 3 42 ? 48.712 53.023 12.380 1.00 44.52 41 TYR C O 1
ATOM 4578 N N . ASP C 3 43 ? 50.230 51.423 11.812 1.00 43.26 42 ASP C N 1
ATOM 4579 C CA . ASP C 3 43 ? 50.712 51.147 13.170 1.00 47.67 42 ASP C CA 1
ATOM 4580 C C . ASP C 3 43 ? 52.229 51.007 13.142 1.00 47.63 42 ASP C C 1
ATOM 4581 O O . ASP C 3 43 ? 52.771 50.007 12.642 1.00 47.47 42 ASP C O 1
ATOM 4586 N N . SER C 3 44 ? 52.913 52.002 13.697 1.00 49.14 43 SER C N 1
ATOM 4587 C CA . SER C 3 44 ? 54.385 52.010 13.691 1.00 54.57 43 SER C CA 1
ATOM 4588 C C . SER C 3 44 ? 55.025 50.854 14.500 1.00 54.33 43 SER C C 1
ATOM 4589 O O . SER C 3 44 ? 56.153 50.468 14.234 1.00 54.20 43 SER C O 1
ATOM 4592 N N . SER C 3 45 ? 54.296 50.292 15.462 1.00 55.29 44 SER C N 1
ATOM 4593 C CA . SER C 3 45 ? 54.838 49.215 16.285 1.00 57.88 44 SER C CA 1
ATOM 4594 C C . SER C 3 45 ? 54.877 47.872 15.536 1.00 57.97 44 SER C C 1
ATOM 4595 O O . SER C 3 45 ? 55.297 46.861 16.104 1.00 57.67 44 SER C O 1
ATOM 4598 N N . LYS C 3 46 ? 54.439 47.857 14.273 1.00 52.26 45 LYS C N 1
ATOM 4599 C CA . LYS C 3 46 ? 54.311 46.602 13.521 1.00 52.18 45 LYS C CA 1
ATOM 4600 C C . LYS C 3 46 ? 55.082 46.548 12.190 1.00 61.46 45 LYS C C 1
ATOM 4601 O O . LYS C 3 46 ? 54.500 46.192 11.156 1.00 56.69 45 LYS C O 1
ATOM 4607 N N . PRO C 3 47 ? 56.389 46.882 12.197 1.00 64.16 46 PRO C N 1
ATOM 4608 C CA . PRO C 3 47 ? 57.094 46.493 10.971 1.00 66.86 46 PRO C CA 1
ATOM 4609 C C . PRO C 3 47 ? 57.047 44.967 10.913 1.00 72.81 46 PRO C C 1
ATOM 4610 O O . PRO C 3 47 ? 57.003 44.361 11.996 1.00 78.97 46 PRO C O 1
ATOM 4614 N N . SER C 3 48 ? 57.038 44.384 9.716 1.00 69.93 47 SER C N 1
ATOM 4615 C CA . SER C 3 48 ? 56.965 42.926 9.491 1.00 69.90 47 SER C CA 1
ATOM 4616 C C . SER C 3 48 ? 55.521 42.515 9.304 1.00 67.68 47 SER C C 1
ATOM 4617 O O . SER C 3 48 ? 55.246 41.422 8.818 1.00 68.42 47 SER C O 1
ATOM 4619 N N . GLU C 3 49 ? 54.596 43.396 9.681 1.00 64.48 48 GLU C N 1
ATOM 4620 C CA . GLU C 3 49 ? 53.216 43.289 9.241 1.00 59.53 48 GLU C CA 1
ATOM 4621 C C . GLU C 3 49 ? 52.967 44.454 8.282 1.00 56.34 48 GLU C C 1
ATOM 4622 O O . GLU C 3 49 ? 51.817 44.797 7.987 1.00 52.63 48 GLU C O 1
ATOM 4624 N N . HIS C 3 50 ? 54.061 45.053 7.807 1.00 55.21 49 HIS C N 1
ATOM 4625 C CA . HIS C 3 50 ? 54.002 46.219 6.920 1.00 56.65 49 HIS C CA 1
ATOM 4626 C C . HIS C 3 50 ? 53.314 47.412 7.578 1.00 52.23 49 HIS C C 1
ATOM 4627 O O . HIS C 3 50 ? 52.646 48.194 6.903 1.00 46.13 49 HIS C O 1
ATOM 4634 N N . PHE C 3 51 ? 53.482 47.536 8.893 1.00 47.94 50 PHE C N 1
ATOM 4635 C CA . PHE C 3 51 ? 52.866 48.595 9.675 1.00 46.62 50 PHE C CA 1
ATOM 4636 C C . PHE C 3 51 ? 51.324 48.578 9.560 1.00 44.16 50 PHE C C 1
ATOM 4637 O O . PHE C 3 51 ? 50.659 49.608 9.725 1.00 43.00 50 PHE C O 1
ATOM 4645 N N . MET C 3 52 ? 50.755 47.410 9.276 1.00 43.67 51 MET C N 1
ATOM 4646 C CA . MET C 3 52 ? 49.300 47.300 9.202 1.00 41.68 51 MET C CA 1
ATOM 4647 C C . MET C 3 52 ? 48.739 46.996 10.586 1.00 41.75 51 MET C C 1
ATOM 4648 O O . MET C 3 52 ? 48.999 45.928 11.131 1.00 42.93 51 MET C O 1
ATOM 4653 N N . GLY C 3 53 ? 47.990 47.949 11.143 1.00 42.63 52 GLY C N 1
ATOM 4654 C CA . GLY C 3 53 ? 47.291 47.760 12.398 1.00 41.14 52 GLY C CA 1
ATOM 4655 C C . GLY C 3 53 ? 45.884 47.237 12.153 1.00 47.12 52 GLY C C 1
ATOM 4656 O O . GLY C 3 53 ? 45.684 46.294 11.376 1.00 39.46 52 GLY C O 1
ATOM 4657 N N . ARG C 3 54 ? 44.905 47.853 12.808 1.00 39.53 53 ARG C N 1
ATOM 4658 C CA . ARG C 3 54 ? 43.532 47.356 12.755 1.00 39.29 53 ARG C CA 1
ATOM 4659 C C . ARG C 3 54 ? 42.946 47.494 11.351 1.00 37.17 53 ARG C C 1
ATOM 4660 O O . ARG C 3 54 ? 43.066 48.546 10.722 1.00 36.53 53 ARG C O 1
ATOM 4668 N N . LYS C 3 55 ? 42.345 46.407 10.868 1.00 36.81 54 LYS C N 1
ATOM 4669 C CA . LYS C 3 55 ? 41.678 46.398 9.566 1.00 35.56 54 LYS C CA 1
ATOM 4670 C C . LYS C 3 55 ? 40.434 47.279 9.611 1.00 34.92 54 LYS C C 1
ATOM 4671 O O . LYS C 3 55 ? 39.659 47.207 10.563 1.00 35.49 54 LYS C O 1
ATOM 4677 N N . PHE C 3 56 ? 40.228 48.142 8.619 1.00 27.40 55 PHE C N 1
ATOM 4678 C CA . PHE C 3 56 ? 38.953 48.877 8.605 1.00 28.32 55 PHE C CA 1
ATOM 4679 C C . PHE C 3 56 ? 38.028 48.367 7.480 1.00 25.10 55 PHE C C 1
ATOM 4680 O O . PHE C 3 56 ? 36.811 48.593 7.543 1.00 24.49 55 PHE C O 1
ATOM 4688 N N . ASP C 3 57 ? 38.578 47.623 6.509 1.00 25.03 56 ASP C N 1
ATOM 4689 C CA . ASP C 3 57 ? 37.760 47.103 5.410 1.00 23.55 56 ASP C CA 1
ATOM 4690 C C . ASP C 3 57 ? 38.559 46.112 4.605 1.00 23.17 56 ASP C C 1
ATOM 4691 O O . ASP C 3 57 ? 39.793 46.107 4.633 1.00 24.21 56 ASP C O 1
ATOM 4696 N N . SER C 3 58 ? 37.850 45.273 3.878 1.00 23.24 57 SER C N 1
ATOM 4697 C CA . SER C 3 58 ? 38.512 44.396 2.928 1.00 30.38 57 SER C CA 1
ATOM 4698 C C . SER C 3 58 ? 37.494 43.810 1.965 1.00 36.68 57 SER C C 1
ATOM 4699 O O . SER C 3 58 ? 36.301 43.788 2.234 1.00 37.42 57 SER C O 1
ATOM 4702 N N . THR C 3 59 ? 37.963 43.322 0.840 1.00 24.51 58 THR C N 1
ATOM 4703 C CA . THR C 3 59 ? 37.054 42.747 -0.128 1.00 24.54 58 THR C CA 1
ATOM 4704 C C . THR C 3 59 ? 36.670 41.288 0.240 1.00 27.27 58 THR C C 1
ATOM 4705 O O . THR C 3 59 ? 35.745 40.750 -0.345 1.00 29.75 58 THR C O 1
ATOM 4709 N N . GLU C 3 60 ? 37.375 40.682 1.205 1.00 28.31 59 GLU C N 1
ATOM 4710 C CA . GLU C 3 60 ? 37.214 39.258 1.543 1.00 34.25 59 GLU C CA 1
ATOM 4711 C C . GLU C 3 60 ? 35.800 39.008 2.016 1.00 39.75 59 GLU C C 1
ATOM 4712 O O . GLU C 3 60 ? 35.233 37.946 1.800 1.00 40.70 59 GLU C O 1
ATOM 4718 N N . GLU C 3 61 ? 35.232 40.041 2.631 1.00 40.02 60 GLU C N 1
ATOM 4719 C CA . GLU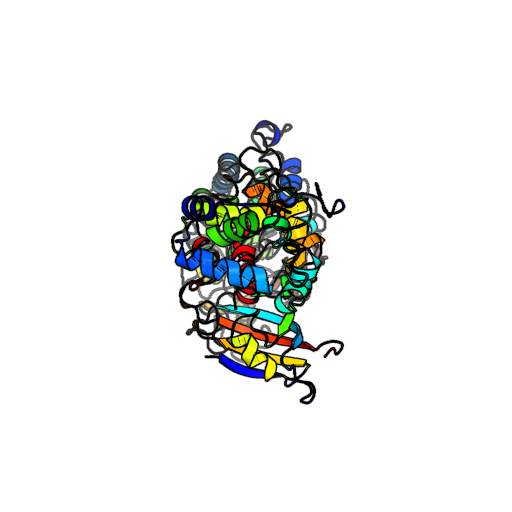 C 3 61 ? 33.972 39.954 3.374 1.00 47.87 60 GLU C CA 1
ATOM 4720 C C . GLU C 3 61 ? 32.817 40.470 2.570 1.00 40.82 60 GLU C C 1
ATOM 4721 O O . GLU C 3 61 ? 31.718 40.584 3.136 1.00 34.32 60 GLU C O 1
ATOM 4727 N N . ARG C 3 62 ? 33.086 40.902 1.327 1.00 29.12 61 ARG C N 1
ATOM 4728 C CA . ARG C 3 62 ? 32.064 41.575 0.521 1.00 27.39 61 ARG C CA 1
ATOM 4729 C C . ARG C 3 62 ? 32.087 41.117 -0.942 1.00 27.27 61 ARG C C 1
ATOM 4730 O O . ARG C 3 62 ? 31.103 40.577 -1.422 1.00 37.15 61 ARG C O 1
ATOM 4738 N N . GLY C 3 63 ? 33.198 41.299 -1.641 1.00 28.96 62 GLY C N 1
ATOM 4739 C CA . GLY C 3 63 ? 33.333 40.869 -3.024 1.00 26.90 62 GLY C CA 1
ATOM 4740 C C . GLY C 3 63 ? 34.360 41.812 -3.656 1.00 29.80 62 GLY C C 1
ATOM 4741 O O . GLY C 3 63 ? 34.694 42.831 -3.054 1.00 28.44 62 GLY C O 1
ATOM 4742 N N . GLU C 3 64 ? 34.864 41.480 -4.840 1.00 28.38 63 GLU C N 1
ATOM 4743 C CA A GLU C 3 64 ? 35.914 42.284 -5.480 0.51 26.05 63 GLU C CA 1
ATOM 4744 C CA B GLU C 3 64 ? 35.898 42.285 -5.503 0.49 26.13 63 GLU C CA 1
ATOM 4745 C C . GLU C 3 64 ? 35.482 43.745 -5.664 1.00 23.85 63 GLU C C 1
ATOM 4746 O O . GLU C 3 64 ? 34.283 44.046 -5.831 1.00 27.35 63 GLU C O 1
ATOM 4757 N N . PHE C 3 65 ? 36.468 44.645 -5.621 1.00 23.97 64 PHE C N 1
ATOM 4758 C CA . PHE C 3 65 ? 36.228 46.091 -5.753 1.00 23.59 64 PHE C CA 1
ATOM 4759 C C . PHE C 3 65 ? 36.406 46.617 -7.197 1.00 24.52 64 PHE C C 1
ATOM 4760 O O . PHE C 3 65 ? 37.408 46.314 -7.892 1.00 27.40 64 PHE C O 1
ATOM 4768 N N . LYS C 3 66 ? 35.447 47.411 -7.649 1.00 26.42 65 LYS C N 1
ATOM 4769 C CA . LYS C 3 66 ? 35.448 47.921 -9.032 1.00 26.80 65 LYS C CA 1
ATOM 4770 C C . LYS C 3 66 ? 35.360 49.438 -9.050 1.00 22.08 65 LYS C C 1
ATOM 4771 O O . LYS C 3 66 ? 34.505 49.995 -8.374 1.00 22.58 65 LYS C O 1
ATOM 4777 N N . THR C 3 67 ? 36.188 50.076 -9.863 1.00 22.15 66 THR C N 1
ATOM 4778 C CA . THR C 3 67 ? 36.080 51.532 -10.017 1.00 22.92 66 THR C CA 1
ATOM 4779 C C . THR C 3 67 ? 36.773 51.917 -11.323 1.00 22.44 66 THR C C 1
ATOM 4780 O O . THR C 3 67 ? 37.617 51.156 -11.818 1.00 25.85 66 THR C O 1
ATOM 4784 N N . LYS C 3 68 ? 36.392 53.087 -11.876 1.00 23.30 67 LYS C N 1
ATOM 4785 C CA . LYS C 3 68 ? 37.219 53.727 -12.894 1.00 29.88 67 LYS C CA 1
ATOM 4786 C C . LYS C 3 68 ? 38.432 54.282 -12.164 1.00 28.50 67 LYS C C 1
ATOM 4787 O O . LYS C 3 68 ? 38.297 54.803 -11.042 1.00 26.99 67 LYS C O 1
ATOM 4793 N N . ILE C 3 69 ? 39.581 54.219 -12.806 1.00 25.32 68 ILE C N 1
ATOM 4794 C CA . ILE C 3 69 ? 40.839 54.663 -12.196 1.00 32.57 68 ILE C CA 1
ATOM 4795 C C . ILE C 3 69 ? 41.378 55.923 -12.887 1.00 32.45 68 ILE C C 1
ATOM 4796 O O . ILE C 3 69 ? 41.105 56.152 -14.062 1.00 31.09 68 ILE C O 1
ATOM 4801 N N . GLY C 3 70 ? 42.172 56.708 -12.161 1.00 27.76 69 GLY C N 1
ATOM 4802 C CA . GLY C 3 70 ? 42.831 57.884 -12.717 1.00 29.44 69 GLY C CA 1
ATOM 4803 C C . GLY C 3 70 ? 41.922 59.081 -12.988 1.00 34.45 69 GLY C C 1
ATOM 4804 O O . GLY C 3 70 ? 42.378 60.071 -13.561 1.00 31.64 69 GLY C O 1
ATOM 4805 N N . ILE C 3 71 ? 40.649 59.030 -12.587 1.00 31.13 70 ILE C N 1
ATOM 4806 C CA . ILE C 3 71 ? 39.752 60.166 -12.888 1.00 31.27 70 ILE C CA 1
ATOM 4807 C C . ILE C 3 71 ? 39.301 60.831 -11.608 1.00 33.40 70 ILE C C 1
ATOM 4808 O O . ILE C 3 71 ? 38.363 61.623 -11.601 1.00 33.28 70 ILE C O 1
ATOM 4813 N N . GLY C 3 72 ? 39.979 60.526 -10.515 1.00 27.35 71 GLY C N 1
ATOM 4814 C CA . GLY C 3 72 ? 39.741 61.204 -9.249 1.00 26.76 71 GLY C CA 1
ATOM 4815 C C . GLY C 3 72 ? 38.544 60.756 -8.415 1.00 28.68 71 GLY C C 1
ATOM 4816 O O . GLY C 3 72 ? 38.134 61.489 -7.528 1.00 26.93 71 GLY C O 1
ATOM 4817 N N . VAL C 3 73 ? 37.969 59.576 -8.678 1.00 26.39 72 VAL C N 1
ATOM 4818 C CA . VAL C 3 73 ? 36.782 59.184 -7.872 1.00 27.89 72 VAL C CA 1
ATOM 4819 C C . VAL C 3 73 ? 37.155 58.267 -6.677 1.00 26.73 72 VAL C C 1
ATOM 4820 O O . VAL C 3 73 ? 36.300 57.923 -5.838 1.00 24.69 72 VAL C O 1
ATOM 4824 N N . VAL C 3 74 ? 38.434 57.910 -6.598 1.00 22.87 73 VAL C N 1
ATOM 4825 C CA . VAL C 3 74 ? 38.986 57.268 -5.395 1.00 21.46 73 VAL C CA 1
ATOM 4826 C C . VAL C 3 74 ? 40.091 58.188 -4.822 1.00 25.78 73 VAL C C 1
ATOM 4827 O O . VAL C 3 74 ? 40.504 59.185 -5.459 1.00 25.07 73 VAL C O 1
ATOM 4831 N N . ILE C 3 75 ? 40.578 57.838 -3.647 1.00 22.70 74 ILE C N 1
ATOM 4832 C CA . ILE C 3 75 ? 41.597 58.669 -2.986 1.00 23.15 74 ILE C CA 1
ATOM 4833 C C . ILE C 3 75 ? 42.887 58.767 -3.824 1.00 24.78 74 ILE C C 1
ATOM 4834 O O . ILE C 3 75 ? 43.227 57.852 -4.604 1.00 24.99 74 ILE C O 1
ATOM 4839 N N . ARG C 3 76 ? 43.597 59.865 -3.638 1.00 26.07 75 ARG C N 1
ATOM 4840 C CA . ARG C 3 76 ? 44.692 60.199 -4.555 1.00 27.89 75 ARG C CA 1
ATOM 4841 C C . ARG C 3 76 ? 45.757 59.093 -4.568 1.00 28.42 75 ARG C C 1
ATOM 4842 O O . ARG C 3 76 ? 46.313 58.749 -5.609 1.00 29.33 75 ARG C O 1
ATOM 4850 N N . GLY C 3 77 ? 46.069 58.565 -3.396 1.00 28.06 76 GLY C N 1
ATOM 4851 C CA . GLY C 3 77 ? 47.084 57.520 -3.323 1.00 28.78 76 GLY C CA 1
ATOM 4852 C C . GLY C 3 77 ? 46.729 56.297 -4.161 1.00 30.54 76 GLY C C 1
ATOM 4853 O O . GLY C 3 77 ? 47.612 55.651 -4.715 1.00 30.78 76 GLY C O 1
ATOM 4854 N N . TRP C 3 78 ? 45.447 55.931 -4.231 1.00 28.77 77 TRP C N 1
ATOM 4855 C CA . TRP C 3 78 ? 45.076 54.828 -5.127 1.00 28.71 77 TRP C CA 1
ATOM 4856 C C . TRP C 3 78 ? 45.171 55.247 -6.604 1.00 30.02 77 TRP C C 1
ATOM 4857 O O . TRP C 3 78 ? 45.786 54.566 -7.430 1.00 28.84 77 TRP C O 1
ATOM 4868 N N . ASP C 3 79 ? 44.554 56.392 -6.915 1.00 30.15 78 ASP C N 1
ATOM 4869 C CA . ASP C 3 79 ? 44.546 56.951 -8.263 1.00 29.21 78 ASP C CA 1
ATOM 4870 C C . ASP C 3 79 ? 45.939 57.122 -8.857 1.00 36.55 78 ASP C C 1
ATOM 4871 O O . ASP C 3 79 ? 46.076 57.112 -10.065 1.00 44.34 78 ASP C O 1
ATOM 4876 N N . GLU C 3 80 ? 46.966 57.336 -8.044 1.00 31.09 79 GLU C N 1
ATOM 4877 C CA . GLU C 3 80 ? 48.299 57.412 -8.629 1.00 34.99 79 GLU C CA 1
ATOM 4878 C C . GLU C 3 80 ? 49.001 56.038 -8.643 1.00 32.83 79 GLU C C 1
ATOM 4879 O O . GLU C 3 80 ? 49.614 55.675 -9.643 1.00 34.25 79 GLU C O 1
ATOM 4885 N N . ALA C 3 81 ? 48.904 55.291 -7.547 1.00 31.71 80 ALA C N 1
ATOM 4886 C CA . ALA C 3 81 ? 49.668 54.039 -7.435 1.00 34.46 80 ALA C CA 1
ATOM 4887 C C . ALA C 3 81 ? 49.148 52.954 -8.381 1.00 34.85 80 ALA C C 1
ATOM 4888 O O . ALA C 3 81 ? 49.926 52.140 -8.878 1.00 35.10 80 ALA C O 1
ATOM 4890 N N . VAL C 3 82 ? 47.836 52.921 -8.605 1.00 32.47 81 VAL C N 1
ATOM 4891 C CA . VAL C 3 82 ? 47.260 51.843 -9.403 1.00 32.39 81 VAL C CA 1
ATOM 4892 C C . VAL C 3 82 ? 47.738 51.971 -10.854 1.00 33.14 81 VAL C C 1
ATOM 4893 O O . VAL C 3 82 ? 47.956 50.967 -11.510 1.00 32.87 81 VAL C O 1
ATOM 4897 N N . LEU C 3 83 ? 47.928 53.205 -11.336 1.00 34.06 82 LEU C N 1
ATOM 4898 C CA . LEU C 3 83 ? 48.440 53.398 -12.701 1.00 35.47 82 LEU C CA 1
ATOM 4899 C C . LEU C 3 83 ? 49.832 52.831 -12.846 1.00 34.63 82 LEU C C 1
ATOM 4900 O O . LEU C 3 83 ? 50.286 52.633 -13.955 1.00 36.20 82 LEU C O 1
ATOM 4905 N N . GLN C 3 84 ? 50.523 52.601 -11.726 1.00 35.46 83 GLN C N 1
ATOM 4906 C CA . GLN C 3 84 ? 51.865 52.015 -11.750 1.00 37.37 83 GLN C CA 1
ATOM 4907 C C . GLN C 3 84 ? 51.904 50.510 -11.429 1.00 37.34 83 GLN C C 1
ATOM 4908 O O . GLN C 3 84 ? 52.986 49.962 -11.218 1.00 43.08 83 GLN C O 1
ATOM 4914 N N . MET C 3 85 ? 50.749 49.852 -11.426 1.00 34.61 84 MET C N 1
ATOM 4915 C CA . MET C 3 85 ? 50.689 48.382 -11.260 1.00 40.57 84 MET C CA 1
ATOM 4916 C C . MET C 3 85 ? 50.557 47.669 -12.612 1.00 41.91 84 MET C C 1
ATOM 4917 O O . MET C 3 85 ? 50.085 48.294 -13.568 1.00 42.48 84 MET C O 1
ATOM 4922 N N . SER C 3 86 ? 50.954 46.382 -12.694 1.00 38.39 85 SER C N 1
ATOM 4923 C CA . SER C 3 86 ? 50.534 45.525 -13.818 1.00 38.95 85 SER C CA 1
ATOM 4924 C C . SER C 3 86 ? 49.537 44.436 -13.374 1.00 37.60 85 SER C C 1
ATOM 4925 O O . SER C 3 86 ? 49.473 44.127 -12.191 1.00 37.75 85 SER C O 1
ATOM 4928 N N . LEU C 3 87 ? 48.750 43.902 -14.318 1.00 34.61 86 LEU C N 1
ATOM 4929 C CA . LEU C 3 87 ? 47.699 42.914 -14.055 1.00 43.10 86 LEU C CA 1
ATOM 4930 C C . LEU C 3 87 ? 48.233 41.729 -13.246 1.00 40.98 86 LEU C C 1
ATOM 4931 O O . LEU C 3 87 ? 49.261 41.161 -13.583 1.00 40.31 86 LEU C O 1
ATOM 4936 N N . GLY C 3 88 ? 47.566 41.390 -12.141 1.00 34.01 87 GLY C N 1
ATOM 4937 C CA . GLY C 3 88 ? 48.074 40.347 -11.283 1.00 35.10 87 GLY C CA 1
ATOM 4938 C C . GLY C 3 88 ? 48.986 40.756 -10.151 1.00 37.25 87 GLY C C 1
ATOM 4939 O O . GLY C 3 88 ? 49.222 39.955 -9.232 1.00 39.73 87 GLY C O 1
ATOM 4940 N N . GLU C 3 89 ? 49.460 41.990 -10.158 1.00 35.16 88 GLU C N 1
ATOM 4941 C CA . GLU C 3 89 ? 50.384 42.451 -9.112 1.00 35.77 88 GLU C CA 1
ATOM 4942 C C . GLU C 3 89 ? 49.737 42.460 -7.724 1.00 36.03 88 GLU C C 1
ATOM 4943 O O . GLU C 3 89 ? 48.593 42.883 -7.590 1.00 34.85 88 GLU C O 1
ATOM 4949 N N . LYS C 3 90 ? 50.479 42.028 -6.711 1.00 40.93 89 LYS C N 1
ATOM 4950 C CA . LYS C 3 90 ? 50.036 42.172 -5.323 1.00 39.03 89 LYS C CA 1
ATOM 4951 C C . LYS C 3 90 ? 51.060 43.078 -4.611 1.00 39.76 89 LYS C C 1
ATOM 4952 O O . LYS C 3 90 ? 52.271 42.852 -4.697 1.00 43.55 89 LYS C O 1
ATOM 4954 N N . SER C 3 91 ? 50.573 44.138 -3.965 1.00 34.61 90 SER C N 1
ATOM 4955 C CA . SER C 3 91 ? 51.445 45.157 -3.356 1.00 35.24 90 SER C CA 1
ATOM 4956 C C . SER C 3 91 ? 50.945 45.763 -2.055 1.00 40.83 90 SER C C 1
ATOM 4957 O O . SER C 3 91 ? 49.752 45.655 -1.730 1.00 32.72 90 SER C O 1
ATOM 4960 N N . ILE C 3 92 ? 51.830 46.455 -1.342 1.00 35.27 91 ILE C N 1
ATOM 4961 C CA . ILE C 3 92 ? 51.385 47.281 -0.209 1.00 35.38 91 ILE C CA 1
ATOM 4962 C C . ILE C 3 92 ? 51.425 48.749 -0.596 1.00 35.88 91 ILE C C 1
ATOM 4963 O O . ILE C 3 92 ? 52.442 49.207 -1.114 1.00 38.93 91 ILE C O 1
ATOM 4968 N N . LEU C 3 93 ? 50.315 49.466 -0.383 1.00 34.50 92 LEU C N 1
ATOM 4969 C CA . LEU C 3 93 ? 50.269 50.914 -0.577 1.00 35.68 92 LEU C CA 1
ATOM 4970 C C . LEU C 3 93 ? 50.232 51.573 0.794 1.00 35.88 92 LEU C C 1
ATOM 4971 O O . LEU C 3 93 ? 49.330 51.312 1.606 1.00 37.25 92 LEU C O 1
ATOM 4976 N N . THR C 3 94 ? 51.199 52.449 1.041 1.00 35.28 93 THR C N 1
ATOM 4977 C CA . THR C 3 94 ? 51.188 53.239 2.264 1.00 33.03 93 THR C CA 1
ATOM 4978 C C . THR C 3 94 ? 50.854 54.664 1.843 1.00 32.59 93 THR C C 1
ATOM 4979 O O . THR C 3 94 ? 51.563 55.249 1.020 1.00 36.52 93 THR C O 1
ATOM 4983 N N . ILE C 3 95 ? 49.734 55.177 2.367 1.00 32.61 94 ILE C N 1
ATOM 4984 C CA . ILE C 3 95 ? 49.164 56.452 1.925 1.00 35.22 94 ILE C CA 1
ATOM 4985 C C . ILE C 3 95 ? 49.013 57.436 3.076 1.00 33.96 94 ILE C C 1
ATOM 4986 O O . ILE C 3 95 ? 48.193 57.214 3.981 1.00 29.17 94 ILE C O 1
ATOM 4991 N N . THR C 3 96 ? 49.740 58.551 3.022 1.00 32.65 95 THR C N 1
ATOM 4992 C CA . THR C 3 96 ? 49.573 59.573 4.064 1.00 33.04 95 THR C CA 1
ATOM 4993 C C . THR C 3 96 ? 48.238 60.282 3.953 1.00 34.95 95 THR C C 1
ATOM 4994 O O . THR C 3 96 ? 47.567 60.236 2.905 1.00 33.03 95 THR C O 1
ATOM 4998 N N . ASP C 3 97 ? 47.847 60.960 5.030 1.00 32.34 96 ASP C N 1
ATOM 4999 C CA . ASP C 3 97 ? 46.471 61.408 5.122 1.00 32.08 96 ASP C CA 1
ATOM 5000 C C . ASP C 3 97 ? 46.118 62.381 3.993 1.00 30.40 96 ASP C C 1
ATOM 5001 O O . ASP C 3 97 ? 44.988 62.357 3.479 1.00 30.48 96 ASP C O 1
ATOM 5006 N N . ASP C 3 98 ? 47.073 63.214 3.554 1.00 30.73 97 ASP C N 1
ATOM 5007 C CA . ASP C 3 98 ? 46.712 64.166 2.512 1.00 33.29 97 ASP C CA 1
ATOM 5008 C C . ASP C 3 98 ? 46.502 63.475 1.139 1.00 31.11 97 ASP C C 1
ATOM 5009 O O . ASP C 3 98 ? 45.941 64.076 0.216 1.00 34.20 97 ASP C O 1
ATOM 5014 N N . TYR C 3 99 ? 46.910 62.212 1.008 1.00 31.48 98 TYR C N 1
ATOM 5015 C CA . TYR C 3 99 ? 46.583 61.437 -0.196 1.00 32.29 98 TYR C CA 1
ATOM 5016 C C . TYR C 3 99 ? 45.442 60.436 0.079 1.00 30.98 98 TYR C C 1
ATOM 5017 O O . TYR C 3 99 ? 45.137 59.559 -0.760 1.00 26.65 98 TYR C O 1
ATOM 5026 N N . ALA C 3 100 ? 44.822 60.564 1.255 1.00 26.35 99 ALA C N 1
ATOM 5027 C CA . ALA C 3 100 ? 43.666 59.744 1.609 1.00 24.48 99 ALA C CA 1
ATOM 5028 C C . ALA C 3 100 ? 42.546 60.661 2.087 1.00 26.54 99 ALA C C 1
ATOM 5029 O O . ALA C 3 100 ? 42.083 61.492 1.300 1.00 25.55 99 ALA C O 1
ATOM 5031 N N . TYR C 3 101 ? 42.141 60.551 3.367 1.00 23.34 100 TYR C N 1
ATOM 5032 C CA . TYR C 3 101 ? 40.970 61.300 3.870 1.00 21.97 100 TYR C CA 1
ATOM 5033 C C . TYR C 3 101 ? 41.288 62.529 4.714 1.00 25.13 100 TYR C C 1
ATOM 5034 O O . TYR C 3 101 ? 40.370 63.139 5.280 1.00 27.47 100 TYR C O 1
ATOM 5043 N N . GLY C 3 102 ? 42.554 62.910 4.790 1.00 28.06 101 GLY C N 1
ATOM 5044 C CA . GLY C 3 102 ? 42.905 64.244 5.294 1.00 28.87 101 GLY C CA 1
ATOM 5045 C C . GLY C 3 102 ? 42.401 64.538 6.702 1.00 33.22 101 GLY C C 1
ATOM 5046 O O . GLY C 3 102 ? 42.261 63.616 7.520 1.00 30.48 101 GLY C O 1
ATOM 5047 N N . ALA C 3 103 ? 42.165 65.827 6.987 1.00 33.05 102 ALA C N 1
ATOM 5048 C CA . ALA C 3 103 ? 41.663 66.275 8.296 1.00 35.73 102 ALA C CA 1
ATOM 5049 C C . ALA C 3 103 ? 40.281 65.722 8.578 1.00 35.06 102 ALA C C 1
ATOM 5050 O O . ALA C 3 103 ? 39.941 65.422 9.711 1.00 37.96 102 ALA C O 1
ATOM 5052 N N . ARG C 3 104 ? 39.471 65.612 7.535 1.00 29.92 103 ARG C N 1
ATOM 5053 C CA . ARG C 3 104 ? 38.080 65.278 7.726 1.00 32.09 103 ARG C CA 1
ATOM 5054 C C . ARG C 3 104 ? 37.969 63.810 8.165 1.00 32.57 103 ARG C C 1
ATOM 5055 O O . ARG C 3 104 ? 37.078 63.462 8.938 1.00 31.19 103 ARG C O 1
ATOM 5063 N N . GLY C 3 105 ? 38.890 62.962 7.699 1.00 25.29 104 GLY C N 1
ATOM 5064 C CA . GLY C 3 105 ? 38.748 61.522 7.897 1.00 25.79 104 GLY C CA 1
ATOM 5065 C C . GLY C 3 105 ? 37.479 60.985 7.248 1.00 25.83 104 GLY C C 1
ATOM 5066 O O . GLY C 3 105 ? 36.914 61.567 6.293 1.00 24.89 104 GLY C O 1
ATOM 5067 N N . PHE C 3 106 ? 37.026 59.838 7.748 1.00 23.84 105 PHE C N 1
ATOM 5068 C CA . PHE C 3 106 ? 35.730 59.288 7.333 1.00 20.32 105 PHE C CA 1
ATOM 5069 C C . PHE C 3 106 ? 34.954 58.925 8.594 1.00 25.27 105 PHE C C 1
ATOM 5070 O O . PHE C 3 106 ? 35.361 58.002 9.297 1.00 23.96 105 PHE C O 1
ATOM 5078 N N . PRO C 3 107 ? 33.870 59.666 8.908 1.00 29.98 106 PRO C N 1
ATOM 5079 C CA . PRO C 3 107 ? 33.153 59.547 10.194 1.00 28.22 106 PRO C CA 1
ATOM 5080 C C . PRO C 3 107 ? 32.857 58.099 10.579 1.00 23.68 106 PRO C C 1
ATOM 5081 O O . PRO C 3 107 ? 32.300 57.406 9.779 1.00 24.50 106 PRO C O 1
ATOM 5085 N N . GLY C 3 108 ? 33.282 57.673 11.757 1.00 26.84 107 GLY C N 1
ATOM 5086 C CA . GLY C 3 108 ? 32.947 56.333 12.233 1.00 31.18 107 GLY C CA 1
ATOM 5087 C C . GLY C 3 108 ? 33.930 55.253 11.788 1.00 30.15 107 GLY C C 1
ATOM 5088 O O . GLY C 3 108 ? 33.802 54.111 12.221 1.00 27.42 107 GLY C O 1
ATOM 5089 N N . LEU C 3 109 ? 34.924 55.602 10.959 1.00 19.08 108 LEU C N 1
ATOM 5090 C CA . LEU C 3 109 ? 35.721 54.568 10.341 1.00 22.03 108 LEU C CA 1
ATOM 5091 C C . LEU C 3 109 ? 37.201 54.970 10.212 1.00 22.53 108 LEU C C 1
ATOM 5092 O O . LEU C 3 109 ? 38.069 54.204 10.596 1.00 23.88 108 LEU C O 1
ATOM 5097 N N . ILE C 3 110 ? 37.477 56.161 9.669 1.00 17.57 109 ILE C N 1
ATOM 5098 C CA . ILE C 3 110 ? 38.840 56.640 9.502 1.00 21.53 109 ILE C CA 1
ATOM 5099 C C . ILE C 3 110 ? 39.039 57.907 10.315 1.00 20.70 109 ILE C C 1
ATOM 5100 O O . ILE C 3 110 ? 38.422 58.949 10.007 1.00 20.41 109 ILE C O 1
ATOM 5105 N N . PRO C 3 111 ? 39.916 57.856 11.330 1.00 25.80 110 PRO C N 1
ATOM 5106 C CA . PRO C 3 111 ? 40.174 59.079 12.107 1.00 29.45 110 PRO C CA 1
ATOM 5107 C C . PRO C 3 111 ? 40.786 60.230 11.270 1.00 34.84 110 PRO C C 1
ATOM 5108 O O . PRO C 3 111 ? 41.392 59.979 10.205 1.00 30.53 110 PRO C O 1
ATOM 5112 N N . PRO C 3 112 ? 40.622 61.485 11.746 1.00 33.32 111 PRO C N 1
ATOM 5113 C CA . PRO C 3 112 ? 41.395 62.625 11.228 1.00 34.38 111 PRO C CA 1
ATOM 5114 C C . PRO C 3 112 ? 42.891 62.317 11.083 1.00 34.50 111 PRO C C 1
ATOM 5115 O O . PRO C 3 112 ? 43.485 61.654 11.963 1.00 31.90 111 PRO C O 1
ATOM 5119 N N . HIS C 3 113 ? 43.485 62.780 9.970 1.00 35.02 112 HIS C N 1
ATOM 5120 C CA . HIS C 3 113 ? 44.934 62.663 9.714 1.00 34.77 112 HIS C CA 1
ATOM 5121 C C . HIS C 3 113 ? 45.516 61.250 9.792 1.00 33.44 112 HIS C C 1
ATOM 5122 O O . HIS C 3 113 ? 46.683 61.055 10.164 1.00 36.11 112 HIS C O 1
ATOM 5129 N N . ALA C 3 114 ? 44.735 60.264 9.364 1.00 30.91 113 ALA C N 1
ATOM 5130 C CA . ALA C 3 114 ? 45.200 58.866 9.348 1.00 32.67 113 ALA C CA 1
ATOM 5131 C C . ALA C 3 114 ? 46.065 58.487 8.138 1.00 31.81 113 ALA C C 1
ATOM 5132 O O . ALA C 3 114 ? 45.666 58.739 6.988 1.00 29.55 113 ALA C O 1
ATOM 5134 N N . THR C 3 115 ? 47.200 57.831 8.390 1.00 30.43 114 THR C N 1
ATOM 5135 C CA . THR C 3 115 ? 47.956 57.128 7.350 1.00 30.86 114 THR C CA 1
ATOM 5136 C C . THR C 3 115 ? 47.304 55.766 7.170 1.00 34.85 114 THR C C 1
ATOM 5137 O O . THR C 3 115 ? 47.010 55.081 8.162 1.00 28.77 114 THR C O 1
ATOM 5141 N N . LEU C 3 116 ? 47.000 55.413 5.920 1.00 28.91 115 LEU C N 1
ATOM 5142 C CA . LEU C 3 116 ? 46.400 54.118 5.598 1.00 31.93 115 LEU C CA 1
ATOM 5143 C C . LEU C 3 116 ? 47.433 53.137 5.011 1.00 32.95 115 LEU C C 1
ATOM 5144 O O . LEU C 3 116 ? 48.324 53.543 4.259 1.00 30.79 115 LEU C O 1
ATOM 5149 N N . VAL C 3 117 ? 47.286 51.845 5.312 1.00 29.98 116 VAL C N 1
ATOM 5150 C CA . VAL C 3 117 ? 48.057 50.836 4.621 1.00 31.66 116 VAL C CA 1
ATOM 5151 C C . VAL C 3 117 ? 47.130 49.820 3.965 1.00 34.07 116 VAL C C 1
ATOM 5152 O O . VAL C 3 117 ? 46.345 49.145 4.642 1.00 30.46 116 VAL C O 1
ATOM 5156 N N . PHE C 3 118 ? 47.211 49.713 2.648 1.00 30.52 117 PHE C N 1
ATOM 5157 C CA . PHE C 3 118 ? 46.442 48.728 1.911 1.00 29.98 117 PHE C CA 1
ATOM 5158 C C . PHE C 3 118 ? 47.308 47.593 1.376 1.00 32.00 117 PHE C C 1
ATOM 5159 O O . PHE C 3 118 ? 48.307 47.854 0.713 1.00 33.13 117 PHE C O 1
ATOM 5167 N N . GLU C 3 119 ? 46.885 46.355 1.564 1.00 32.69 118 GLU C N 1
ATOM 5168 C CA . GLU C 3 119 ? 47.391 45.295 0.701 1.00 34.21 118 GLU C CA 1
ATOM 5169 C C . GLU C 3 119 ? 46.452 45.205 -0.507 1.00 33.93 118 GLU C C 1
ATOM 5170 O O . GLU C 3 119 ? 45.222 45.110 -0.324 1.00 35.97 118 GLU C O 1
ATOM 5176 N N . VAL C 3 120 ? 46.986 45.305 -1.726 1.00 32.89 119 VAL C N 1
ATOM 5177 C CA . VAL C 3 120 ? 46.137 45.293 -2.902 1.00 31.67 119 VAL C CA 1
ATOM 5178 C C . VAL C 3 120 ? 46.562 44.220 -3.914 1.00 35.87 119 VAL C C 1
ATOM 5179 O O . VAL C 3 120 ? 47.731 43.861 -3.999 1.00 38.18 119 VAL C O 1
ATOM 5183 N N . GLU C 3 121 ? 45.601 43.704 -4.669 1.00 32.44 120 GLU C N 1
ATOM 5184 C CA . GLU C 3 121 ? 45.895 42.777 -5.750 1.00 35.81 120 GLU C CA 1
ATOM 5185 C C . GLU C 3 121 ? 45.094 43.205 -6.954 1.00 35.15 120 GLU C C 1
ATOM 5186 O O . GLU C 3 121 ? 43.870 43.326 -6.854 1.00 31.39 120 GLU C O 1
ATOM 5192 N N . LEU C 3 122 ? 45.781 43.513 -8.061 1.00 33.07 121 LEU C N 1
ATOM 5193 C CA . LEU C 3 122 ? 45.103 43.949 -9.280 1.00 32.50 121 LEU C CA 1
ATOM 5194 C C . LEU C 3 122 ? 44.592 42.740 -10.067 1.00 33.17 121 LEU C C 1
ATOM 5195 O O . LEU C 3 122 ? 45.363 42.081 -10.755 1.00 34.52 121 LEU C O 1
ATOM 5200 N N . LYS C 3 123 ? 43.302 42.442 -9.949 1.00 32.51 122 LYS C N 1
ATOM 5201 C CA . LYS C 3 123 ? 42.692 41.251 -10.529 1.00 33.42 122 LYS C CA 1
ATOM 5202 C C . LYS C 3 123 ? 42.198 41.460 -11.962 1.00 34.03 122 LYS C C 1
ATOM 5203 O O . LYS C 3 123 ? 42.038 40.496 -12.715 1.00 37.16 122 LYS C O 1
ATOM 5209 N N . GLY C 3 124 ? 41.893 42.703 -12.332 1.00 35.61 123 GLY C N 1
ATOM 5210 C CA . GLY C 3 124 ? 41.300 42.951 -13.633 1.00 33.45 123 GLY C CA 1
ATOM 5211 C C . GLY C 3 124 ? 41.518 44.367 -14.133 1.00 33.38 123 GLY C C 1
ATOM 5212 O O . GLY C 3 124 ? 41.595 45.303 -13.308 1.00 34.83 123 GLY C O 1
ATOM 5213 N N . ILE C 3 125 ? 41.614 44.526 -15.457 1.00 34.60 124 ILE C N 1
ATOM 5214 C CA . ILE C 3 125 ? 41.686 45.850 -16.121 1.00 35.32 124 ILE C CA 1
ATOM 5215 C C . ILE C 3 125 ? 40.745 45.735 -17.326 1.00 38.09 124 ILE C C 1
ATOM 5216 O O . ILE C 3 125 ? 41.005 44.900 -18.215 1.00 41.13 124 ILE C O 1
ATOM 5221 N N . ASN C 3 126 ? 39.661 46.504 -17.352 1.00 36.84 125 ASN C N 1
ATOM 5222 C CA . ASN C 3 126 ? 38.648 46.366 -18.389 1.00 42.68 125 ASN C CA 1
ATOM 5223 C C . ASN C 3 126 ? 38.213 44.880 -18.509 1.00 45.85 125 ASN C C 1
ATOM 5224 O O . ASN C 3 126 ? 37.728 44.323 -17.518 1.00 42.62 125 ASN C O 1
ATOM 5229 N N . SER C 3 127 ? 38.409 44.225 -19.663 1.00 39.88 126 SER C N 1
ATOM 5230 C CA . SER C 3 127 ? 37.988 42.835 -19.840 1.00 40.28 126 SER C CA 1
ATOM 5231 C C . SER C 3 127 ? 39.040 41.815 -19.384 1.00 42.40 126 SER C C 1
ATOM 5232 O O . SER C 3 127 ? 38.779 40.605 -19.380 1.00 41.77 126 SER C O 1
ATOM 5235 N N . LYS C 3 128 ? 40.243 42.275 -19.071 1.00 38.74 127 LYS C N 1
ATOM 5236 C CA . LYS C 3 128 ? 41.340 41.353 -18.797 1.00 43.89 127 LYS C CA 1
ATOM 5237 C C . LYS C 3 128 ? 41.296 40.931 -17.330 1.00 42.36 127 LYS C C 1
ATOM 5238 O O . LYS C 3 128 ? 40.981 41.750 -16.451 1.00 36.21 127 LYS C O 1
ATOM 5244 N N . ARG C 3 129 ? 41.664 39.672 -17.085 1.00 41.58 128 ARG C N 1
ATOM 5245 C CA . ARG C 3 129 ? 41.671 39.103 -15.736 1.00 43.41 128 ARG C CA 1
ATOM 5246 C C . ARG C 3 129 ? 43.027 38.464 -15.482 1.00 42.30 128 ARG C C 1
ATOM 5247 O O . ARG C 3 129 ? 43.566 37.792 -16.358 1.00 42.91 128 ARG C O 1
ATOM 5255 N N . ALA C 3 130 ? 43.561 38.642 -14.276 1.00 40.81 129 ALA C N 1
ATOM 5256 C CA . ALA C 3 130 ? 44.846 38.056 -13.899 1.00 42.27 129 ALA C CA 1
ATOM 5257 C C . ALA C 3 130 ? 44.752 36.524 -13.854 1.00 47.15 129 ALA C C 1
ATOM 5258 O O . ALA C 3 130 ? 45.751 35.826 -14.064 1.00 48.36 129 ALA C O 1
#

Foldseek 3Di:
DVDDCPVDQAADPDADDLVQQAPPVDRVAGNLVSLLVNVQSVHAHAQVSLLVLLVLLLVLLLVDFLAAEEEDQAKEAAAAAQQSQLVVVVCVQQDPLVPHAYEYQENQHFLHLRSSSSVSSLSSSCSVCVPRYAYAYALCQAVPNCVVTFVCLSCVVRHNNVSVVSSRQSNLSGRAWYCYNVAEIEGAADAAPQCQEVVSSRPDNSRDGQDQADGSCRSRHEAADPCAPNDDDPDQWDADVPRPGHTHGHNVVLQNRCVSHVHQEYEYENDDDLAQKDFAAGDPVPRGRRYMYGYRHACRSVPRNGWHWMWRADPNDTDIGIDHRDDGDDADPSNDDVCVVCVVVVVVVVVVVVVVVVD/DDDDDLVVLQVVFLHHSVVLVVLVVVQVVLVVVPPQWHALVSQCVDVVQVVDLLNVLLQCQLVVVSPGIHHSSSSSRSLRCQEPSHDDLSLLVNVVSSQCPVPPQKRALVSNLVSVCSPCPVVDDSVRSSVVSQVVQVVLVVVPPRIHGSVSSCVVCVPPPSSVVRHDPGD/DKDKAWDFAAPVPAAADQFKKWKKWKWKAFAAPVDDVVVRGDHTLDTCVVPHIDIDGALPPPAFQQCNVVRRVGHAFIWIKMWAWCNSHVAQVADPPGGHHGITMIMTMTTQDIHPDGD